Protein AF-0000000066107418 (afdb_homodimer)

Nearest PDB structures (foldseek):
  5th5-assembly1_A  TM=7.204E-01  e=5.591E-12  Bacillus subtilis
  5tgs-assembly1_B  TM=7.161E-01  e=6.075E-11  Bacillus subtilis
  5tgs-assembly1_A  TM=7.200E-01  e=1.191E-10  Bacillus subtilis
  7voc-assembly1_C  TM=6.765E-01  e=1.249E-05  Streptomyces griseochromogenes
  6zt9-assembly1_C-2  TM=3.773E-01  e=2.263E-03  Thermobacillus xylanilyticus

Structure (mmCIF, N/CA/C/O backbone):
data_AF-0000000066107418-model_v1
#
loop_
_entity.id
_entity.type
_entity.pdbx_description
1 polymer '7-carboxy-7-deazaguanine synthase'
#
loop_
_atom_site.group_PDB
_atom_site.id
_atom_site.type_symbol
_atom_site.label_atom_id
_atom_site.label_alt_id
_atom_site.label_comp_id
_atom_site.label_asym_id
_atom_site.label_entity_id
_atom_site.label_seq_id
_atom_site.pdbx_PDB_ins_code
_atom_site.Cartn_x
_atom_site.Cartn_y
_atom_site.Cartn_z
_atom_site.occupancy
_atom_site.B_iso_or_equiv
_atom_site.auth_seq_id
_atom_site.auth_comp_id
_atom_site.auth_asym_id
_atom_site.auth_atom_id
_atom_site.pdbx_PDB_model_num
ATOM 1 N N . MET A 1 1 ? 6.691 41.969 6.617 1 38.34 1 MET A N 1
ATOM 2 C CA . MET A 1 1 ? 6.078 41.406 7.812 1 38.34 1 MET A CA 1
ATOM 3 C C . MET A 1 1 ? 6.484 39.938 7.984 1 38.34 1 MET A C 1
ATOM 5 O O . MET A 1 1 ? 6.488 39.156 7.023 1 38.34 1 MET A O 1
ATOM 9 N N . SER A 1 2 ? 7.18 39.594 9.016 1 47.88 2 SER A N 1
ATOM 10 C CA . SER A 1 2 ? 7.871 38.312 9.211 1 47.88 2 SER A CA 1
ATOM 11 C C . SER A 1 2 ? 6.918 37.156 9.047 1 47.88 2 SER A C 1
ATOM 13 O O . SER A 1 2 ? 5.754 37.219 9.445 1 47.88 2 SER A O 1
ATOM 15 N N . LYS A 1 3 ? 6.91 36.312 7.953 1 62.62 3 LYS A N 1
ATOM 16 C CA . LYS A 1 3 ? 5.98 35.219 7.738 1 62.62 3 LYS A CA 1
ATOM 17 C C . LYS A 1 3 ? 5.727 34.438 9.031 1 62.62 3 LYS A C 1
ATOM 19 O O . LYS A 1 3 ? 6.668 34.094 9.742 1 62.62 3 LYS A O 1
ATOM 24 N N . PRO A 1 4 ? 4.531 34.531 9.539 1 76.44 4 PRO A N 1
ATOM 25 C CA . PRO A 1 4 ? 4.25 33.906 10.828 1 76.44 4 PRO A CA 1
ATOM 26 C C . PRO A 1 4 ? 4.719 32.438 10.898 1 76.44 4 PRO A C 1
ATOM 28 O O . PRO A 1 4 ? 4.68 31.734 9.898 1 76.44 4 PRO A O 1
ATOM 31 N N . GLY A 1 5 ? 5.461 32.156 11.938 1 90.94 5 GLY A N 1
ATOM 32 C CA . GLY A 1 5 ? 5.844 30.797 12.242 1 90.94 5 GLY A CA 1
ATOM 33 C C . GLY A 1 5 ? 4.664 29.906 12.578 1 90.94 5 GLY A C 1
ATOM 34 O O . GLY A 1 5 ? 3.539 30.391 12.727 1 90.94 5 GLY A O 1
ATOM 35 N N . ALA A 1 6 ? 4.812 28.688 12.477 1 93.38 6 ALA A N 1
ATOM 36 C CA . ALA A 1 6 ? 3.771 27.703 12.789 1 93.38 6 ALA A CA 1
ATOM 37 C C . ALA A 1 6 ? 4.16 26.875 14.008 1 93.38 6 ALA A C 1
ATOM 39 O O . ALA A 1 6 ? 5.34 26.562 14.203 1 93.38 6 ALA A O 1
ATOM 40 N N . GLU A 1 7 ? 3.186 26.594 14.828 1 92.94 7 GLU A N 1
ATOM 41 C CA . GLU A 1 7 ? 3.389 25.609 15.891 1 92.94 7 GLU A CA 1
ATOM 42 C C . GLU A 1 7 ? 3.445 24.188 15.328 1 92.94 7 GLU A C 1
ATOM 44 O O . GLU A 1 7 ? 2.434 23.656 14.867 1 92.94 7 GLU A O 1
ATOM 49 N N . LEU A 1 8 ? 4.652 23.609 15.367 1 95.69 8 LEU A N 1
ATOM 50 C CA . LEU A 1 8 ? 4.863 22.281 14.82 1 95.69 8 LEU A CA 1
ATOM 51 C C . LEU A 1 8 ? 5.23 21.281 15.922 1 95.69 8 LEU A C 1
ATOM 53 O O . LEU A 1 8 ? 5.836 21.672 16.922 1 95.69 8 LEU A O 1
ATOM 57 N N . GLU A 1 9 ? 4.828 20.078 15.734 1 94.5 9 GLU A N 1
ATOM 58 C CA . GLU A 1 9 ? 5.27 19 16.609 1 94.5 9 GLU A CA 1
ATOM 59 C C . GLU A 1 9 ? 6.637 18.469 16.172 1 94.5 9 GLU A C 1
ATOM 61 O O . GLU A 1 9 ? 7.543 18.328 17 1 94.5 9 GLU A O 1
ATOM 66 N N . GLU A 1 10 ? 6.781 18.219 14.953 1 96.19 10 GLU A N 1
ATOM 67 C CA . GLU A 1 10 ? 8.016 17.641 14.438 1 96.19 10 GLU A CA 1
ATOM 68 C C . GLU A 1 10 ? 8.109 17.797 12.922 1 96.19 10 GLU A C 1
ATOM 70 O O . GLU A 1 10 ? 7.098 17.953 12.242 1 96.19 10 GLU A O 1
ATOM 75 N N . VAL A 1 11 ? 9.234 17.828 12.422 1 97.81 11 VAL A N 1
ATOM 76 C CA . VAL A 1 11 ? 9.594 17.734 11.008 1 97.81 11 VAL A CA 1
ATOM 77 C C . VAL A 1 11 ? 10.602 16.609 10.805 1 97.81 11 VAL A C 1
ATOM 79 O O . VAL A 1 11 ? 11.672 16.609 11.422 1 97.81 11 VAL A O 1
ATOM 82 N N . PHE A 1 12 ? 10.25 15.625 9.992 1 97.69 12 PHE A N 1
ATOM 83 C CA . PHE A 1 12 ? 11.133 14.477 9.852 1 97.69 12 PHE A CA 1
ATOM 84 C C . PHE A 1 12 ? 10.906 13.766 8.523 1 97.69 12 PHE A C 1
ATOM 86 O O . PHE A 1 12 ? 9.953 14.078 7.805 1 97.69 12 PHE A O 1
ATOM 93 N N . SER A 1 13 ? 11.836 12.961 8.133 1 97.75 13 SER A N 1
ATOM 94 C CA . SER A 1 13 ? 11.789 12.109 6.945 1 97.75 13 SER A CA 1
ATOM 95 C C . SER A 1 13 ? 11.453 10.672 7.312 1 97.75 13 SER A C 1
ATOM 97 O O . SER A 1 13 ? 12.117 10.07 8.156 1 97.75 13 SER A O 1
ATOM 99 N N . SER A 1 14 ? 10.398 10.141 6.699 1 96.44 14 SER A N 1
ATOM 100 C CA . SER A 1 14 ? 10.008 8.758 6.949 1 96.44 14 SER A CA 1
ATOM 101 C C . SER A 1 14 ? 9.148 8.211 5.82 1 96.44 14 SER A C 1
ATOM 103 O O . SER A 1 14 ? 8.742 8.961 4.926 1 96.44 14 SER A O 1
ATOM 105 N N . VAL A 1 15 ? 8.914 6.926 5.848 1 96.19 15 VAL A N 1
ATOM 106 C CA . VAL A 1 15 ? 8.031 6.297 4.871 1 96.19 15 VAL A CA 1
ATOM 107 C C . VAL A 1 15 ? 6.578 6.457 5.309 1 96.19 15 VAL A C 1
ATOM 109 O O . VAL A 1 15 ? 6.266 6.34 6.496 1 96.19 15 VAL A O 1
ATOM 112 N N . GLN A 1 16 ? 5.742 6.773 4.348 1 96.62 16 GLN A N 1
ATOM 113 C CA . GLN A 1 16 ? 4.309 6.801 4.602 1 96.62 16 GLN A CA 1
ATOM 114 C C . GLN A 1 16 ? 3.787 5.418 4.984 1 96.62 16 GLN A C 1
ATOM 116 O O . GLN A 1 16 ? 3.99 4.449 4.25 1 96.62 16 GLN A O 1
ATOM 121 N N . GLY A 1 17 ? 3.127 5.332 6.102 1 93.5 17 GLY A N 1
ATOM 122 C CA . GLY A 1 17 ? 2.707 4.043 6.625 1 93.5 17 GLY A CA 1
ATOM 123 C C . GLY A 1 17 ? 1.241 3.744 6.375 1 93.5 17 GLY A C 1
ATOM 124 O O . GLY A 1 17 ? 0.734 2.703 6.797 1 93.5 17 GLY A O 1
ATOM 125 N N . GLU A 1 18 ? 0.537 4.68 5.691 1 93.19 18 GLU A N 1
ATOM 126 C CA . GLU A 1 18 ? -0.904 4.531 5.512 1 93.19 18 GLU A CA 1
ATOM 127 C C . GLU A 1 18 ? -1.339 5.004 4.129 1 93.19 18 GLU A C 1
ATOM 129 O O . GLU A 1 18 ? -0.613 5.742 3.463 1 93.19 18 GLU A O 1
ATOM 134 N N . GLY A 1 19 ? -2.465 4.469 3.729 1 95.94 19 GLY A N 1
ATOM 135 C CA . GLY A 1 19 ? -3.143 5.012 2.562 1 95.94 19 GLY A CA 1
ATOM 136 C C . GLY A 1 19 ? -2.479 4.625 1.253 1 95.94 19 GLY A C 1
ATOM 137 O O . GLY A 1 19 ? -1.786 3.609 1.179 1 95.94 19 GLY A O 1
ATOM 138 N N . MET A 1 20 ? -2.703 5.43 0.237 1 97.81 20 MET A N 1
ATOM 139 C CA . MET A 1 20 ? -2.33 5.098 -1.135 1 97.81 20 MET A CA 1
ATOM 140 C C . MET A 1 20 ? -0.845 5.352 -1.371 1 97.81 20 MET A C 1
ATOM 142 O O . MET A 1 20 ? -0.267 4.828 -2.326 1 97.81 20 MET A O 1
ATOM 146 N N . LEU A 1 21 ? -0.231 6.156 -0.537 1 98.12 21 LEU A N 1
ATOM 147 C CA . LEU A 1 21 ? 1.173 6.5 -0.735 1 98.12 21 LEU A CA 1
ATOM 148 C C . LEU A 1 21 ? 2.072 5.648 0.155 1 98.12 21 LEU A C 1
ATOM 150 O O . LEU A 1 21 ? 3.242 5.98 0.361 1 98.12 21 LEU A O 1
ATOM 154 N N . ILE A 1 22 ? 1.507 4.566 0.627 1 97.31 22 ILE A N 1
ATOM 155 C CA . ILE A 1 22 ? 2.213 3.67 1.536 1 97.31 22 ILE A CA 1
ATOM 156 C C . ILE A 1 22 ? 3.57 3.301 0.944 1 97.31 22 ILE A C 1
ATOM 158 O O . ILE A 1 22 ? 3.688 3.066 -0.261 1 97.31 22 ILE A O 1
ATOM 162 N N . GLY A 1 23 ? 4.578 3.447 1.806 1 97.31 23 GLY A N 1
ATOM 163 C CA . GLY A 1 23 ? 5.91 2.984 1.446 1 97.31 23 GLY A CA 1
ATOM 164 C C . GLY A 1 23 ? 6.781 4.074 0.851 1 97.31 23 GLY A C 1
ATOM 165 O O . GLY A 1 23 ? 8 3.92 0.755 1 97.31 23 GLY A O 1
ATOM 166 N N . LEU A 1 24 ? 6.211 5.125 0.36 1 98.44 24 LEU A N 1
ATOM 167 C CA . LEU A 1 24 ? 6.988 6.227 -0.196 1 98.44 24 LEU A CA 1
ATOM 168 C C . LEU A 1 24 ? 7.621 7.062 0.914 1 98.44 24 LEU A C 1
ATOM 170 O O . LEU A 1 24 ? 6.992 7.305 1.947 1 98.44 24 LEU A O 1
ATOM 174 N N . ARG A 1 25 ? 8.805 7.488 0.665 1 98.06 25 ARG A N 1
ATOM 175 C CA . ARG A 1 25 ? 9.477 8.398 1.588 1 98.06 25 ARG A CA 1
ATOM 176 C C . ARG A 1 25 ? 8.922 9.812 1.46 1 98.06 25 ARG A C 1
ATOM 178 O O . ARG A 1 25 ? 8.727 10.312 0.349 1 98.06 25 ARG A O 1
ATOM 185 N N . GLN A 1 26 ? 8.656 10.43 2.592 1 98.5 26 GLN A N 1
ATOM 186 C CA . GLN A 1 26 ? 8.109 11.781 2.588 1 98.5 26 GLN A CA 1
ATOM 187 C C . GLN A 1 26 ? 8.773 12.648 3.654 1 98.5 26 GLN A C 1
ATOM 189 O O . GLN A 1 26 ? 9.375 12.125 4.594 1 98.5 26 GLN A O 1
ATOM 194 N N . VAL A 1 27 ? 8.727 13.93 3.443 1 98.69 27 VAL A N 1
ATOM 195 C CA . VAL A 1 27 ? 8.969 14.898 4.508 1 98.69 27 VAL A CA 1
ATOM 196 C C . VAL A 1 27 ? 7.672 15.156 5.273 1 98.69 27 VAL A C 1
ATOM 198 O O . VAL A 1 27 ? 6.68 15.609 4.695 1 98.69 27 VAL A O 1
ATOM 201 N N . PHE A 1 28 ? 7.715 14.867 6.547 1 98.25 28 PHE A N 1
ATOM 202 C CA . PHE A 1 28 ? 6.539 15.086 7.375 1 98.25 28 PHE A CA 1
ATOM 203 C C . PHE A 1 28 ? 6.645 16.406 8.133 1 98.25 28 PHE A C 1
ATOM 205 O O . PHE A 1 28 ? 7.629 16.656 8.836 1 98.25 28 PHE A O 1
ATOM 212 N N . ILE A 1 29 ? 5.734 17.234 7.879 1 98.19 29 ILE A N 1
ATOM 213 C CA . ILE A 1 29 ? 5.531 18.422 8.688 1 98.19 29 ILE A CA 1
ATOM 214 C C . ILE A 1 29 ? 4.254 18.281 9.516 1 98.19 29 ILE A C 1
ATOM 216 O O . ILE A 1 29 ? 3.146 18.359 8.984 1 98.19 29 ILE A O 1
ATOM 220 N N . ARG A 1 30 ? 4.445 18.047 10.789 1 96.38 30 ARG A N 1
ATOM 221 C CA . ARG A 1 30 ? 3.326 17.734 11.664 1 96.38 30 ARG A CA 1
ATOM 222 C C . ARG A 1 30 ? 2.922 18.953 12.492 1 96.38 30 ARG A C 1
ATOM 224 O O . ARG A 1 30 ? 3.682 19.406 13.352 1 96.38 30 ARG A O 1
ATOM 231 N N . PHE A 1 31 ? 1.765 19.422 12.242 1 95 31 PHE A N 1
ATOM 232 C CA . PHE A 1 31 ? 1.217 20.547 12.984 1 95 31 PHE A CA 1
ATOM 233 C C . PHE A 1 31 ? 0.617 20.094 14.305 1 95 31 PHE A C 1
ATOM 235 O O . PHE A 1 31 ? 0.369 18.906 14.508 1 95 31 PHE A O 1
ATOM 242 N N . ARG A 1 32 ? 0.433 21.062 15.141 1 91.88 32 ARG A N 1
ATOM 243 C CA . ARG A 1 32 ? -0.147 20.781 16.438 1 91.88 32 ARG A CA 1
ATOM 244 C C . ARG A 1 32 ? -1.626 21.141 16.484 1 91.88 32 ARG A C 1
ATOM 246 O O . ARG A 1 32 ? -2.064 22.047 15.773 1 91.88 32 ARG A O 1
ATOM 253 N N . GLY A 1 33 ? -2.338 20.422 17.328 1 91.31 33 GLY A N 1
ATOM 254 C CA . GLY A 1 33 ? -3.732 20.75 17.578 1 91.31 33 GLY A CA 1
ATOM 255 C C . GLY A 1 33 ? -4.684 20.141 16.562 1 91.31 33 GLY A C 1
ATOM 256 O O . GLY A 1 33 ? -4.305 19.906 15.422 1 91.31 33 GLY A O 1
ATOM 257 N N . CYS A 1 34 ? -5.832 19.875 16.984 1 94.81 34 CYS A N 1
ATOM 258 C CA . CYS A 1 34 ? -6.895 19.328 16.156 1 94.81 34 CYS A CA 1
ATOM 259 C C . CYS A 1 34 ? -8.266 19.812 16.625 1 94.81 34 CYS A C 1
ATOM 261 O O . CYS A 1 34 ? -8.469 20.078 17.812 1 94.81 34 CYS A O 1
ATOM 263 N N . ASN A 1 35 ? -9.133 19.984 15.711 1 95.38 35 ASN A N 1
ATOM 264 C CA . ASN A 1 35 ? -10.492 20.406 16.047 1 95.38 35 ASN A CA 1
ATOM 265 C C . ASN A 1 35 ? -11.367 19.234 16.453 1 95.38 35 ASN A C 1
ATOM 267 O O . ASN A 1 35 ? -12.508 19.406 16.875 1 95.38 35 ASN A O 1
ATOM 271 N N . LEU A 1 36 ? -10.875 17.938 16.312 1 95.94 36 LEU A N 1
ATOM 272 C CA . LEU A 1 36 ? -11.594 16.734 16.703 1 95.94 36 LEU A CA 1
ATOM 273 C C . LEU A 1 36 ? -10.883 16.016 17.844 1 95.94 36 LEU A C 1
ATOM 275 O O . LEU A 1 36 ? -9.695 16.266 18.094 1 95.94 36 LEU A O 1
ATOM 279 N N . THR A 1 37 ? -11.555 15.281 18.578 1 92.88 37 THR A N 1
ATOM 280 C CA . THR A 1 37 ? -11.031 14.43 19.641 1 92.88 37 THR A CA 1
ATOM 281 C C . THR A 1 37 ? -11.406 12.977 19.406 1 92.88 37 THR A C 1
ATOM 283 O O . THR A 1 37 ? -12.18 12.391 20.172 1 92.88 37 THR A O 1
ATOM 286 N N . CYS A 1 38 ? -10.797 12.406 18.438 1 94.19 38 CYS A N 1
ATOM 287 C CA . CYS A 1 38 ? -11.148 11.047 18.031 1 94.19 38 CYS A CA 1
ATOM 288 C C . CYS A 1 38 ? -10.703 10.039 19.078 1 94.19 38 CYS A C 1
ATOM 290 O O . CYS A 1 38 ? -9.633 10.18 19.672 1 94.19 38 CYS A O 1
ATOM 292 N N . ASP A 1 39 ? -11.406 8.914 19.25 1 91.25 39 ASP A N 1
ATOM 293 C CA . ASP A 1 39 ? -11.164 7.902 20.281 1 91.25 39 ASP A CA 1
ATOM 294 C C . ASP A 1 39 ? -9.852 7.164 20.031 1 91.25 39 ASP A C 1
ATOM 296 O O . ASP A 1 39 ? -9.188 6.73 20.969 1 91.25 39 ASP A O 1
ATOM 300 N N . TYR A 1 40 ? -9.461 7.055 18.766 1 87.5 40 TYR A N 1
ATOM 301 C CA . TYR A 1 40 ? -8.289 6.242 18.438 1 87.5 40 TYR A CA 1
ATOM 302 C C . TYR A 1 40 ? -7.059 7.113 18.219 1 87.5 40 TYR A C 1
ATOM 304 O O . TYR A 1 40 ? -6.016 6.629 17.781 1 87.5 40 TYR A O 1
ATOM 312 N N . CYS A 1 41 ? -7.191 8.359 18.438 1 84.62 41 CYS A N 1
ATOM 313 C CA . CYS A 1 41 ? -6.105 9.266 18.094 1 84.62 41 CYS A CA 1
ATOM 314 C C . CYS A 1 41 ? -4.844 8.938 18.875 1 84.62 41 CYS A C 1
ATOM 316 O O . CYS A 1 41 ? -4.891 8.781 20.094 1 84.62 41 CYS A O 1
ATOM 318 N N . ASP A 1 42 ? -3.807 8.766 18.234 1 69.56 42 ASP A N 1
ATOM 319 C CA . ASP A 1 42 ? -2.543 8.438 18.891 1 69.56 42 ASP A CA 1
ATOM 320 C C . ASP A 1 42 ? -1.685 9.68 19.094 1 69.56 42 ASP A C 1
ATOM 322 O O . ASP A 1 42 ? -0.528 9.586 19.5 1 69.56 42 ASP A O 1
ATOM 326 N N . THR A 1 43 ? -2.213 10.797 18.625 1 66.94 43 THR A N 1
ATOM 327 C CA . THR A 1 43 ? -1.457 12.023 18.828 1 66.94 43 THR A CA 1
ATOM 328 C C . THR A 1 43 ? -1.682 12.57 20.234 1 66.94 43 THR A C 1
ATOM 330 O O . THR A 1 43 ? -2.824 12.766 20.656 1 66.94 43 THR A O 1
ATOM 333 N N . PRO A 1 44 ? -0.558 12.531 21.031 1 57.09 44 PRO A N 1
ATOM 334 C CA . PRO A 1 44 ? -0.709 13.023 22.406 1 57.09 44 PRO A CA 1
ATOM 335 C C . PRO A 1 44 ? -1.419 14.375 22.469 1 57.09 44 PRO A C 1
ATOM 337 O O . PRO A 1 44 ? -1.218 15.227 21.609 1 57.09 44 PRO A O 1
ATOM 340 N N . ALA A 1 45 ? -2.639 14.383 23.188 1 55.78 45 ALA A N 1
ATOM 341 C CA . ALA A 1 45 ? -3.354 15.633 23.422 1 55.78 45 ALA A CA 1
ATOM 342 C C . ALA A 1 45 ? -2.398 16.734 23.875 1 55.78 45 ALA A C 1
ATOM 344 O O . ALA A 1 45 ? -1.253 16.453 24.25 1 55.78 45 ALA A O 1
ATOM 345 N N . GLY A 1 46 ? -2.801 18.047 23.938 1 50.28 46 GLY A N 1
ATOM 346 C CA . GLY A 1 46 ? -2.25 19.359 24.234 1 50.28 46 GLY A CA 1
ATOM 347 C C . GLY A 1 46 ? -1.238 19.344 25.359 1 50.28 46 GLY A C 1
ATOM 348 O O . GLY A 1 46 ? -1.609 19.25 26.531 1 50.28 46 GLY A O 1
ATOM 349 N N . THR A 1 47 ? -0.182 18.547 25.266 1 51.84 47 THR A N 1
ATOM 350 C CA . THR A 1 47 ? 0.729 18.938 26.344 1 51.84 47 THR A CA 1
ATOM 351 C C . THR A 1 47 ? 1.192 20.375 26.156 1 51.84 47 THR A C 1
ATOM 353 O O . THR A 1 47 ? 1.166 20.906 25.047 1 51.84 47 THR A O 1
ATOM 356 N N . PRO A 1 48 ? 1.746 21.016 27.219 1 54.06 48 PRO A N 1
ATOM 357 C CA . PRO A 1 48 ? 2.385 22.344 27.203 1 54.06 48 PRO A CA 1
ATOM 358 C C . PRO A 1 48 ? 3.301 22.547 26 1 54.06 48 PRO A C 1
ATOM 360 O O . PRO A 1 48 ? 3.66 21.578 25.328 1 54.06 48 PRO A O 1
ATOM 363 N N . ALA A 1 49 ? 3.73 23.828 25.844 1 60.41 49 ALA A N 1
ATOM 364 C CA . ALA A 1 49 ? 4.59 24.344 24.781 1 60.41 49 ALA A CA 1
ATOM 365 C C . ALA A 1 49 ? 5.836 23.484 24.609 1 60.41 49 ALA A C 1
ATOM 367 O O . ALA A 1 49 ? 6.676 23.406 25.516 1 60.41 49 ALA A O 1
ATOM 368 N N . GLU A 1 50 ? 5.793 22.312 23.953 1 77.69 50 GLU A N 1
ATOM 369 C CA . GLU A 1 50 ? 6.969 21.484 23.688 1 77.69 50 GLU A CA 1
ATOM 370 C C . GLU A 1 50 ? 7.664 21.922 22.406 1 77.69 50 GLU A C 1
ATOM 372 O O . GLU A 1 50 ? 7.023 22.453 21.5 1 77.69 50 GLU A O 1
ATOM 377 N N . PRO A 1 51 ? 9.031 22.047 22.531 1 93.31 51 PRO A N 1
ATOM 378 C CA . PRO A 1 51 ? 9.773 22.359 21.312 1 93.31 51 PRO A CA 1
ATOM 379 C C . PRO A 1 51 ? 9.43 21.422 20.156 1 93.31 51 PRO A C 1
ATOM 381 O O . PRO A 1 51 ? 9 20.297 20.391 1 93.31 51 PRO A O 1
ATOM 384 N N . CYS A 1 52 ? 9.445 21.984 19.031 1 95.69 52 CYS A N 1
ATOM 385 C CA . CYS A 1 52 ? 9.383 21.156 17.828 1 95.69 52 CYS A CA 1
ATOM 386 C C . CYS A 1 52 ? 10.609 20.266 17.703 1 95.69 52 CYS A C 1
ATOM 388 O O . CYS A 1 52 ? 11.719 20.672 18.047 1 95.69 52 CYS A O 1
ATOM 390 N N . ARG A 1 53 ? 10.406 19.094 17.328 1 96.56 53 ARG A N 1
ATOM 391 C CA . ARG A 1 53 ? 11.523 18.219 17.031 1 96.56 53 ARG A CA 1
ATOM 392 C C . ARG A 1 53 ? 11.812 18.172 15.531 1 96.56 53 ARG A C 1
ATOM 394 O O . ARG A 1 53 ? 10.945 17.812 14.734 1 96.56 53 ARG A O 1
ATOM 401 N N . ILE A 1 54 ? 12.977 18.516 15.156 1 97.88 54 ILE A N 1
ATOM 402 C CA . ILE A 1 54 ? 13.352 18.531 13.742 1 97.88 54 ILE A CA 1
ATOM 403 C C . ILE A 1 54 ? 14.469 17.531 13.492 1 97.88 54 ILE A C 1
ATOM 405 O O . ILE A 1 54 ? 15.523 17.578 14.133 1 97.88 54 ILE A O 1
ATOM 409 N N . GLU A 1 55 ? 14.219 16.625 12.633 1 98 55 GLU A N 1
ATOM 410 C CA . GLU A 1 55 ? 15.266 15.688 12.227 1 98 55 GLU A CA 1
ATOM 411 C C . GLU A 1 55 ? 16.328 16.375 11.375 1 98 55 GLU A C 1
ATOM 413 O O . GLU A 1 55 ? 16 17.156 10.477 1 98 55 GLU A O 1
ATOM 418 N N . GLN A 1 56 ? 17.562 16.078 11.641 1 97.44 56 GLN A N 1
ATOM 419 C CA . GLN A 1 56 ? 18.641 16.781 10.938 1 97.44 56 GLN A CA 1
ATOM 420 C C . GLN A 1 56 ? 18.984 16.078 9.633 1 97.44 56 GLN A C 1
ATOM 422 O O . GLN A 1 56 ? 19.203 16.734 8.609 1 97.44 56 GLN A O 1
ATOM 427 N N . THR A 1 57 ? 19.094 14.727 9.734 1 97.44 57 THR A N 1
ATOM 428 C CA . THR A 1 57 ? 19.438 13.898 8.578 1 97.44 57 THR A CA 1
ATOM 429 C C . THR A 1 57 ? 18.297 12.961 8.227 1 97.44 57 THR A C 1
ATOM 431 O O . THR A 1 57 ? 17.812 12.203 9.07 1 97.44 57 THR A O 1
ATOM 434 N N . PRO A 1 58 ? 17.828 13.008 7.02 1 97.25 58 PRO A N 1
ATOM 435 C CA . PRO A 1 58 ? 16.641 12.234 6.641 1 97.25 58 PRO A CA 1
ATOM 436 C C . PRO A 1 58 ? 16.766 10.758 7.012 1 97.25 58 PRO A C 1
ATOM 438 O O . PRO A 1 58 ? 17.625 10.055 6.488 1 97.25 58 PRO A O 1
ATOM 441 N N . GLY A 1 59 ? 15.875 10.359 7.859 1 94.75 59 GLY A N 1
ATOM 442 C CA . GLY A 1 59 ? 15.75 8.945 8.156 1 94.75 59 GLY A CA 1
ATOM 443 C C . GLY A 1 59 ? 16.688 8.477 9.25 1 94.75 59 GLY A C 1
ATOM 444 O O . GLY A 1 59 ? 16.797 7.277 9.516 1 94.75 59 GLY A O 1
ATOM 445 N N . ARG A 1 60 ? 17.375 9.414 9.922 1 95.06 60 ARG A N 1
ATOM 446 C CA . ARG A 1 60 ? 18.391 9 10.891 1 95.06 60 ARG A CA 1
ATOM 447 C C . ARG A 1 60 ? 17.906 9.219 12.32 1 95.06 60 ARG A C 1
ATOM 449 O O . ARG A 1 60 ? 18.594 8.867 13.281 1 95.06 60 ARG A O 1
ATOM 456 N N . ARG A 1 61 ? 16.828 9.852 12.516 1 94.25 61 ARG A N 1
ATOM 457 C CA . ARG A 1 61 ? 16.188 10.062 13.805 1 94.25 61 ARG A CA 1
ATOM 458 C C . ARG A 1 61 ? 17.078 10.875 14.742 1 94.25 61 ARG A C 1
ATOM 460 O O . ARG A 1 61 ? 17.109 10.633 15.945 1 94.25 61 ARG A O 1
ATOM 467 N N . ASP A 1 62 ? 17.938 11.695 14.219 1 96.88 62 ASP A N 1
ATOM 468 C CA . ASP A 1 62 ? 18.766 12.617 14.992 1 96.88 62 ASP A CA 1
ATOM 469 C C . ASP A 1 62 ? 18.062 13.961 15.188 1 96.88 62 ASP A C 1
ATOM 471 O O . ASP A 1 62 ? 18.5 14.977 14.641 1 96.88 62 ASP A O 1
ATOM 475 N N . PHE A 1 63 ? 17.125 13.992 16.078 1 96.75 63 PHE A N 1
ATOM 476 C CA . PHE A 1 63 ? 16.234 15.133 16.281 1 96.75 63 PHE A CA 1
ATOM 477 C C . PHE A 1 63 ? 16.906 16.188 17.141 1 96.75 63 PHE A C 1
ATOM 479 O O . PHE A 1 63 ? 17.609 15.867 18.109 1 96.75 63 PHE A O 1
ATOM 486 N N . VAL A 1 64 ? 16.656 17.391 16.797 1 97.31 64 VAL A N 1
ATOM 487 C CA . VAL A 1 64 ? 17.047 18.516 17.641 1 97.31 64 VAL A CA 1
ATOM 488 C C . VAL A 1 64 ? 15.812 19.359 17.953 1 97.31 64 VAL A C 1
ATOM 490 O O . VAL A 1 64 ? 14.906 19.484 17.125 1 97.31 64 VAL A O 1
ATOM 493 N N . PRO A 1 65 ? 15.781 19.922 19.094 1 96.56 65 PRO A N 1
ATOM 494 C CA . PRO A 1 65 ? 14.648 20.781 19.438 1 96.56 65 PRO A CA 1
ATOM 495 C C . PRO A 1 65 ? 14.703 22.125 18.719 1 96.56 65 PRO A C 1
ATOM 497 O O . PRO A 1 65 ? 15.789 22.656 18.453 1 96.56 65 PRO A O 1
ATOM 500 N N . ALA A 1 66 ? 13.594 22.594 18.359 1 95.25 66 ALA A N 1
ATOM 501 C CA . ALA A 1 66 ? 13.406 23.953 17.844 1 95.25 66 ALA A CA 1
ATOM 502 C C . ALA A 1 66 ? 12.258 24.656 18.562 1 95.25 66 ALA A C 1
ATOM 504 O O . ALA A 1 66 ? 11.203 24.062 18.781 1 95.25 66 ALA A O 1
ATOM 505 N N . ASP A 1 67 ? 12.516 25.891 18.875 1 93.44 67 ASP A N 1
ATOM 506 C CA . ASP A 1 67 ? 11.477 26.641 19.562 1 93.44 67 ASP A CA 1
ATOM 507 C C . ASP A 1 67 ? 10.289 26.891 18.625 1 93.44 67 ASP A C 1
ATOM 509 O O . ASP A 1 67 ? 10.469 27.203 17.453 1 93.44 67 ASP A O 1
ATOM 513 N N . ASN A 1 68 ? 9.141 26.812 19.219 1 93.25 68 ASN A N 1
ATOM 514 C CA . ASN A 1 68 ? 7.93 27.203 18.516 1 93.25 68 ASN A CA 1
ATOM 515 C C . ASN A 1 68 ? 7.629 28.688 18.703 1 93.25 68 ASN A C 1
ATOM 517 O O . ASN A 1 68 ? 7.891 29.25 19.766 1 93.25 68 ASN A O 1
ATOM 521 N N . PRO A 1 69 ? 7.074 29.344 17.75 1 94.44 69 PRO A N 1
ATOM 522 C CA . PRO A 1 69 ? 6.727 28.828 16.438 1 94.44 69 PRO A CA 1
ATOM 523 C C . PRO A 1 69 ? 7.941 28.672 15.523 1 94.44 69 PRO A C 1
ATOM 525 O O . PRO A 1 69 ? 8.898 29.438 15.625 1 94.44 69 PRO A O 1
ATOM 528 N N . VAL A 1 70 ? 7.941 27.703 14.633 1 96.06 70 VAL A N 1
ATOM 529 C CA . VAL A 1 70 ? 8.992 27.453 13.648 1 96.06 70 VAL A CA 1
ATOM 530 C C . VAL A 1 70 ? 8.742 28.281 12.391 1 96.06 70 VAL A C 1
ATOM 532 O O . VAL A 1 70 ? 7.602 28.375 11.922 1 96.06 70 VAL A O 1
ATOM 535 N N . SER A 1 71 ? 9.734 28.906 11.844 1 96.19 71 SER A N 1
ATOM 536 C CA . SER A 1 71 ? 9.562 29.766 10.68 1 96.19 71 SER A CA 1
ATOM 537 C C . SER A 1 71 ? 9.523 28.953 9.391 1 96.19 71 SER A C 1
ATOM 539 O O . SER A 1 71 ? 10.102 27.875 9.312 1 96.19 71 SER A O 1
ATOM 541 N N . LEU A 1 72 ? 8.859 29.531 8.422 1 97.19 72 LEU A N 1
ATOM 542 C CA . LEU A 1 72 ? 8.82 28.938 7.086 1 97.19 72 LEU A CA 1
ATOM 543 C C . LEU A 1 72 ? 10.219 28.797 6.512 1 97.19 72 LEU A C 1
ATOM 545 O O . LEU A 1 72 ? 10.539 27.766 5.902 1 97.19 72 LEU A O 1
ATOM 549 N N . ASP A 1 73 ? 11.047 29.797 6.711 1 96.69 73 ASP A N 1
ATOM 550 C CA . ASP A 1 73 ? 12.406 29.781 6.172 1 96.69 73 ASP A CA 1
ATOM 551 C C . ASP A 1 73 ? 13.188 28.594 6.691 1 96.69 73 ASP A C 1
ATOM 553 O O . ASP A 1 73 ? 13.922 27.953 5.934 1 96.69 73 ASP A O 1
ATOM 557 N N . ARG A 1 74 ? 13.031 28.328 7.918 1 96.88 74 ARG A N 1
ATOM 558 C CA . ARG A 1 74 ? 13.742 27.219 8.516 1 96.88 74 ARG A CA 1
ATOM 559 C C . ARG A 1 74 ? 13.297 25.891 7.902 1 96.88 74 ARG A C 1
ATOM 561 O O . ARG A 1 74 ? 14.133 25.047 7.543 1 96.88 74 ARG A O 1
ATOM 568 N N . VAL A 1 75 ? 12.016 25.703 7.801 1 97.94 75 VAL A N 1
ATOM 569 C CA . VAL A 1 75 ? 11.477 24.469 7.254 1 97.94 75 VAL A CA 1
ATOM 570 C C . VAL A 1 75 ? 11.852 24.344 5.781 1 97.94 75 VAL A C 1
ATOM 572 O O . VAL A 1 75 ? 12.281 23.281 5.332 1 97.94 75 VAL A O 1
ATOM 575 N N . ALA A 1 76 ? 11.719 25.422 5.004 1 97.81 76 ALA A N 1
ATOM 576 C CA . ALA A 1 76 ? 12.047 25.406 3.58 1 97.81 76 ALA A CA 1
ATOM 577 C C . ALA A 1 76 ? 13.523 25.094 3.355 1 97.81 76 ALA A C 1
ATOM 579 O O . ALA A 1 76 ? 13.875 24.328 2.449 1 97.81 76 ALA A O 1
ATOM 580 N N . ALA A 1 77 ? 14.375 25.703 4.168 1 97.81 77 ALA A N 1
ATOM 581 C CA . ALA A 1 77 ? 15.805 25.438 4.062 1 97.81 77 ALA A CA 1
ATOM 582 C C . ALA A 1 77 ? 16.125 23.984 4.359 1 97.81 77 ALA A C 1
ATOM 584 O O . ALA A 1 77 ? 16.984 23.391 3.707 1 97.81 77 ALA A O 1
ATOM 585 N N . LEU A 1 78 ? 15.469 23.453 5.371 1 98.25 78 LEU A N 1
ATOM 586 C CA . LEU A 1 78 ? 15.648 22.047 5.711 1 98.25 78 LEU A CA 1
ATOM 587 C C . LEU A 1 78 ? 15.289 21.156 4.531 1 98.25 78 LEU A C 1
ATOM 589 O O . LEU A 1 78 ? 16.062 20.281 4.148 1 98.25 78 LEU A O 1
ATOM 593 N N . VAL A 1 79 ? 14.109 21.359 3.918 1 98.44 79 VAL A N 1
ATOM 594 C CA . VAL A 1 79 ? 13.617 20.562 2.797 1 98.44 79 VAL A CA 1
ATOM 595 C C . VAL A 1 79 ? 14.57 20.703 1.61 1 98.44 79 VAL A C 1
ATOM 597 O O . VAL A 1 79 ? 14.922 19.703 0.968 1 98.44 79 VAL A O 1
ATOM 600 N N . GLU A 1 80 ? 14.984 21.906 1.351 1 98 80 GLU A N 1
ATOM 601 C CA . GLU A 1 80 ? 15.938 22.141 0.27 1 98 80 GLU A CA 1
ATOM 602 C C . GLU A 1 80 ? 17.234 21.391 0.493 1 98 80 GLU A C 1
ATOM 604 O O . GLU A 1 80 ? 17.781 20.781 -0.436 1 98 80 GLU A O 1
ATOM 609 N N . GLY A 1 81 ? 17.766 21.484 1.689 1 98.06 81 GLY A N 1
ATOM 610 C CA . GLY A 1 81 ? 18.984 20.75 2.027 1 98.06 81 GLY A CA 1
ATOM 611 C C . GLY A 1 81 ? 18.844 19.25 1.836 1 98.06 81 GLY A C 1
ATOM 612 O O . GLY A 1 81 ? 19.75 18.594 1.325 1 98.06 81 GLY A O 1
ATOM 613 N N . TRP A 1 82 ? 17.688 18.734 2.287 1 98.31 82 TRP A N 1
ATOM 614 C CA . TRP A 1 82 ? 17.438 17.297 2.127 1 98.31 82 TRP A CA 1
ATOM 615 C C . TRP A 1 82 ? 17.375 16.922 0.65 1 98.31 82 TRP A C 1
ATOM 617 O O . TRP A 1 82 ? 17.891 15.875 0.248 1 98.31 82 TRP A O 1
ATOM 627 N N . GLN A 1 83 ? 16.766 17.75 -0.194 1 97.31 83 GLN A N 1
ATOM 628 C CA . GLN A 1 83 ? 16.672 17.484 -1.624 1 97.31 83 GLN A CA 1
ATOM 629 C C . GLN A 1 83 ? 18.047 17.5 -2.279 1 97.31 83 GLN A C 1
ATOM 631 O O . GLN A 1 83 ? 18.328 16.719 -3.184 1 97.31 83 GLN A O 1
ATOM 636 N N . ARG A 1 84 ? 18.859 18.422 -1.862 1 97 84 ARG A N 1
ATOM 637 C CA . ARG A 1 84 ? 20.219 18.531 -2.408 1 97 84 ARG A CA 1
ATOM 638 C C . ARG A 1 84 ? 21.078 17.344 -1.975 1 97 84 ARG A C 1
ATOM 640 O O . ARG A 1 84 ? 21.797 16.766 -2.789 1 97 84 ARG A O 1
ATOM 647 N N . GLY A 1 85 ? 21 17 -0.757 1 97.06 85 GLY A N 1
ATOM 648 C CA . GLY A 1 85 ? 21.828 15.953 -0.201 1 97.06 85 GLY A CA 1
ATOM 649 C C . GLY A 1 85 ? 21.359 14.555 -0.556 1 97.06 85 GLY A C 1
ATOM 650 O O . GLY A 1 85 ? 22.156 13.617 -0.637 1 97.06 85 GLY A O 1
ATOM 651 N N . TRP A 1 86 ? 20.047 14.383 -0.732 1 96.88 86 TRP A N 1
ATOM 652 C CA . TRP A 1 86 ? 19.406 13.109 -1.048 1 96.88 86 TRP A CA 1
ATOM 653 C C . TRP A 1 86 ? 18.422 13.266 -2.197 1 96.88 86 TRP A C 1
ATOM 655 O O . TRP A 1 86 ? 17.219 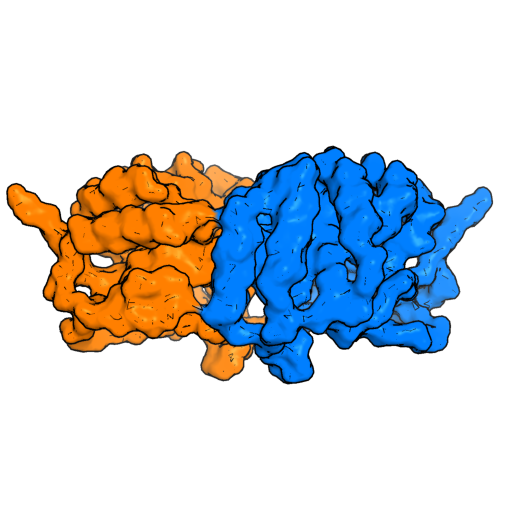13.062 -2.023 1 96.88 86 TRP A O 1
ATOM 665 N N . PRO A 1 87 ? 18.984 13.531 -3.35 1 96.19 87 PRO A N 1
ATOM 666 C CA . PRO A 1 87 ? 18.094 13.797 -4.488 1 96.19 87 PRO A CA 1
ATOM 667 C C . PRO A 1 87 ? 17.219 12.602 -4.852 1 96.19 87 PRO A C 1
ATOM 669 O O . PRO A 1 87 ? 17.734 11.477 -4.957 1 96.19 87 PRO A O 1
ATOM 672 N N . GLY A 1 88 ? 15.922 12.852 -4.977 1 96.56 88 GLY A N 1
ATOM 673 C CA . GLY A 1 88 ? 15.016 11.836 -5.492 1 96.56 88 GLY A CA 1
ATOM 674 C C . GLY A 1 88 ? 14.453 10.938 -4.41 1 96.56 88 GLY A C 1
ATOM 675 O O . GLY A 1 88 ? 13.609 10.078 -4.688 1 96.56 88 GLY A O 1
ATOM 676 N N . VAL A 1 89 ? 14.805 11.109 -3.141 1 97.75 89 VAL A N 1
ATOM 677 C CA . VAL A 1 89 ? 14.43 10.188 -2.068 1 97.75 89 VAL A CA 1
ATOM 678 C C . VAL A 1 89 ? 13.008 10.5 -1.604 1 97.75 89 VAL A C 1
ATOM 680 O O . VAL A 1 89 ? 12.227 9.578 -1.341 1 97.75 89 VAL A O 1
ATOM 683 N N . HIS A 1 90 ? 12.695 11.742 -1.569 1 98.69 90 HIS A N 1
ATOM 684 C CA . HIS A 1 90 ? 11.398 12.125 -1.034 1 98.69 90 HIS A CA 1
ATOM 685 C C . HIS A 1 90 ? 10.367 12.297 -2.148 1 98.69 90 HIS A C 1
ATOM 687 O O . HIS A 1 90 ? 10.617 13.016 -3.119 1 98.69 90 HIS A O 1
ATOM 693 N N . ASP A 1 91 ? 9.25 11.688 -1.95 1 98.44 91 ASP A N 1
ATOM 694 C CA . ASP A 1 91 ? 8.148 11.742 -2.912 1 98.44 91 ASP A CA 1
ATOM 695 C C . ASP A 1 91 ? 7.367 13.047 -2.777 1 98.44 91 ASP A C 1
ATOM 697 O O . ASP A 1 91 ? 6.938 13.625 -3.777 1 98.44 91 ASP A O 1
ATOM 701 N N . SER A 1 92 ? 7.199 13.484 -1.56 1 98.75 92 SER A N 1
ATOM 702 C CA . SER A 1 92 ? 6.328 14.617 -1.279 1 98.75 92 SER A CA 1
ATOM 703 C C . SER A 1 92 ? 6.512 15.125 0.148 1 98.75 92 SER A C 1
ATOM 705 O O . SER A 1 92 ? 7.234 14.508 0.938 1 98.75 92 SER A O 1
ATOM 707 N N . ILE A 1 93 ? 5.922 16.297 0.381 1 98.88 93 ILE A N 1
ATOM 708 C CA . ILE A 1 93 ? 5.801 16.828 1.729 1 98.88 93 ILE A CA 1
ATOM 709 C C . ILE A 1 93 ? 4.418 16.516 2.295 1 98.88 93 ILE A C 1
ATOM 711 O O . ILE A 1 93 ? 3.4 16.938 1.745 1 98.88 93 ILE A O 1
ATOM 715 N N . SER A 1 94 ? 4.418 15.75 3.324 1 98.75 94 SER A N 1
ATOM 716 C CA . SER A 1 94 ? 3.176 15.445 4.027 1 98.75 94 SER A CA 1
ATOM 717 C C . SER A 1 94 ? 2.848 16.516 5.062 1 98.75 94 SER A C 1
ATOM 719 O O . SER A 1 94 ? 3.551 16.641 6.066 1 98.75 94 SER A O 1
ATOM 721 N N . ILE A 1 95 ? 1.887 17.312 4.75 1 98.75 95 ILE A N 1
ATOM 722 C CA . ILE A 1 95 ? 1.327 18.25 5.723 1 98.75 95 ILE A CA 1
ATOM 723 C C . ILE A 1 95 ? 0.292 17.531 6.586 1 98.75 95 ILE A C 1
ATOM 725 O O . ILE A 1 95 ? -0.779 17.156 6.102 1 98.75 95 ILE A O 1
ATOM 729 N N . THR A 1 96 ? 0.708 17.297 7.84 1 97 96 THR A N 1
ATOM 730 C CA . THR A 1 96 ? -0.104 16.438 8.703 1 97 96 THR A CA 1
ATOM 731 C C . THR A 1 96 ? -0.107 16.969 10.133 1 97 96 THR A C 1
ATOM 733 O O . THR A 1 96 ? 0.285 18.125 10.375 1 97 96 THR A O 1
ATOM 736 N N . GLY A 1 97 ? -0.579 16.094 11.086 1 93.12 97 GLY A N 1
ATOM 737 C CA . GLY A 1 97 ? -0.696 16.453 12.484 1 93.12 97 GLY A CA 1
ATOM 738 C C . GLY A 1 97 ? -2.098 16.266 13.039 1 93.12 97 GLY A C 1
ATOM 739 O O . GLY A 1 97 ? -2.773 15.297 12.711 1 93.12 97 GLY A O 1
ATOM 740 N N . GLY A 1 98 ? -2.322 17.078 14.07 1 90.75 98 GLY A N 1
ATOM 741 C CA . GLY A 1 98 ? -3.75 17.062 14.352 1 90.75 98 GLY A CA 1
ATOM 742 C C . GLY A 1 98 ? -4.602 17.359 13.133 1 90.75 98 GLY A C 1
ATOM 743 O O . GLY A 1 98 ? -4.824 16.484 12.289 1 90.75 98 GLY A O 1
ATOM 744 N N . GLU A 1 99 ? -4.906 18.625 13.023 1 96.56 99 GLU A N 1
ATOM 745 C CA . GLU A 1 99 ? -5.543 19.094 11.789 1 96.56 99 GLU A CA 1
ATOM 746 C C . GLU A 1 99 ? -4.828 20.328 11.234 1 96.56 99 GLU A C 1
ATOM 748 O O . GLU A 1 99 ? -5.031 21.438 11.719 1 96.56 99 GLU A O 1
ATOM 753 N N . PRO A 1 100 ? -4.02 20.047 10.18 1 97.62 100 PRO A N 1
ATOM 754 C CA . PRO A 1 100 ? -3.23 21.156 9.641 1 97.62 100 PRO A CA 1
ATOM 755 C C . PRO A 1 100 ? -4.098 22.312 9.141 1 97.62 100 PRO A C 1
ATOM 757 O O . PRO A 1 100 ? -3.676 23.469 9.172 1 97.62 100 PRO A O 1
ATOM 760 N N . LEU A 1 101 ? -5.281 22.031 8.711 1 98.56 101 LEU A N 1
ATOM 761 C CA . LEU A 1 101 ? -6.133 23.062 8.109 1 98.56 101 LEU A CA 1
ATOM 762 C C . LEU A 1 101 ? -6.609 24.062 9.156 1 98.56 101 LEU A C 1
ATOM 764 O O . LEU A 1 101 ? -7.121 25.125 8.82 1 98.56 101 LEU A O 1
ATOM 768 N N . LEU A 1 102 ? -6.449 23.688 10.445 1 97.12 102 LEU A N 1
ATOM 769 C CA . LEU A 1 102 ? -6.684 24.672 11.5 1 97.12 102 LEU A CA 1
ATOM 770 C C . LEU A 1 102 ? -5.812 25.906 11.297 1 97.12 102 LEU A C 1
ATOM 772 O O . LEU A 1 102 ? -6.176 27 11.719 1 97.12 102 LEU A O 1
ATOM 776 N N . ARG A 1 103 ? -4.691 25.672 10.625 1 96.69 103 ARG A N 1
ATOM 777 C CA . ARG A 1 103 ? -3.738 26.75 10.383 1 96.69 103 ARG A CA 1
ATOM 778 C C . ARG A 1 103 ? -3.703 27.125 8.906 1 96.69 103 ARG A C 1
ATOM 780 O O . ARG A 1 103 ? -2.633 27.375 8.352 1 96.69 103 ARG A O 1
ATOM 787 N N . HIS A 1 104 ? -4.902 27.172 8.305 1 97.75 104 HIS A N 1
ATOM 788 C CA . HIS A 1 104 ? -5.02 27.469 6.883 1 97.75 104 HIS A CA 1
ATOM 789 C C . HIS A 1 104 ? -4.395 28.828 6.551 1 97.75 104 HIS A C 1
ATOM 791 O O . HIS A 1 104 ? -3.871 29.016 5.453 1 97.75 104 HIS A O 1
ATOM 797 N N . ASP A 1 105 ? -4.43 29.797 7.516 1 96.25 105 ASP A N 1
ATOM 798 C CA . ASP A 1 105 ? -3.836 31.109 7.297 1 96.25 105 ASP A CA 1
ATOM 799 C C . ASP A 1 105 ? -2.324 31.016 7.105 1 96.25 105 ASP A C 1
ATOM 801 O O . ASP A 1 105 ? -1.753 31.688 6.254 1 96.25 105 ASP A O 1
ATOM 805 N N . ILE A 1 106 ? -1.747 30.125 7.852 1 96.88 106 ILE A N 1
ATOM 806 C CA . ILE A 1 106 ? -0.314 29.875 7.738 1 96.88 106 ILE A CA 1
ATOM 807 C C . ILE A 1 106 ? -0.027 29.062 6.48 1 96.88 106 ILE A C 1
ATOM 809 O O . ILE A 1 106 ? 0.897 29.375 5.727 1 96.88 106 ILE A O 1
ATOM 813 N N . LEU A 1 107 ? -0.879 28.078 6.246 1 98.12 107 LEU A N 1
ATOM 814 C CA . LEU A 1 107 ? -0.684 27.188 5.109 1 98.12 107 LEU A CA 1
ATOM 815 C C . LEU A 1 107 ? -0.775 27.953 3.795 1 98.12 107 LEU A C 1
ATOM 817 O O . LEU A 1 107 ? -0.081 27.625 2.83 1 98.12 107 LEU A O 1
ATOM 821 N N . MET A 1 108 ? -1.569 28.969 3.709 1 97.62 108 MET A N 1
ATOM 822 C CA . MET A 1 108 ? -1.696 29.781 2.508 1 97.62 108 MET A CA 1
ATOM 823 C C . MET A 1 108 ? -0.362 30.422 2.143 1 97.62 108 MET A C 1
ATOM 825 O O . MET A 1 108 ? -0.077 30.641 0.964 1 97.62 108 MET A O 1
ATOM 829 N N . GLN A 1 109 ? 0.399 30.656 3.146 1 96.88 109 GLN A N 1
ATOM 830 C CA . GLN A 1 109 ? 1.707 31.266 2.926 1 96.88 109 GLN A CA 1
ATOM 831 C C . GLN A 1 109 ? 2.781 30.188 2.727 1 96.88 109 GLN A C 1
ATOM 833 O O . GLN A 1 109 ? 3.729 30.391 1.964 1 96.88 109 GLN A O 1
ATOM 838 N N . TRP A 1 110 ? 2.684 29.094 3.408 1 98.12 110 TRP A N 1
ATOM 839 C CA . TRP A 1 110 ? 3.721 28.062 3.443 1 98.12 110 TRP A CA 1
ATOM 840 C C . TRP A 1 110 ? 3.699 27.219 2.17 1 98.12 110 TRP A C 1
ATOM 842 O O . TRP A 1 110 ? 4.75 26.922 1.597 1 98.12 110 TRP A O 1
ATOM 852 N N . LEU A 1 111 ? 2.521 26.844 1.711 1 98.56 111 LEU A N 1
ATOM 853 C CA . LEU A 1 111 ? 2.383 25.781 0.709 1 98.56 111 LEU A CA 1
ATOM 854 C C . LEU A 1 111 ? 2.957 26.234 -0.631 1 98.56 111 LEU A C 1
ATOM 856 O O . LEU A 1 111 ? 3.637 25.453 -1.31 1 98.56 111 LEU A O 1
ATOM 860 N N . PRO A 1 112 ? 2.705 27.547 -1.106 1 98.12 112 PRO A N 1
ATOM 861 C CA . PRO A 1 112 ? 3.322 27.953 -2.371 1 98.12 112 PRO A CA 1
ATOM 862 C C . PRO A 1 112 ? 4.844 27.828 -2.352 1 98.12 112 PRO A C 1
ATOM 864 O O . PRO A 1 112 ? 5.457 27.516 -3.375 1 98.12 112 PRO A O 1
ATOM 867 N N . VAL A 1 113 ? 5.5 28.047 -1.226 1 97.81 113 VAL A N 1
ATOM 868 C CA . VAL A 1 113 ? 6.953 27.984 -1.092 1 97.81 113 VAL A CA 1
ATOM 869 C C . VAL A 1 113 ? 7.398 26.531 -1.033 1 97.81 113 VAL A C 1
ATOM 871 O O . VAL A 1 113 ? 8.312 26.125 -1.754 1 97.81 113 VAL A O 1
ATOM 874 N N . LEU A 1 114 ? 6.75 25.719 -0.234 1 98.12 114 LEU A N 1
ATOM 875 C CA . LEU A 1 114 ? 7.117 24.328 -0.044 1 98.12 114 LEU A CA 1
ATOM 876 C C . LEU A 1 114 ? 6.906 23.531 -1.328 1 98.12 114 LEU A C 1
ATOM 878 O O . LEU A 1 114 ? 7.699 22.641 -1.649 1 98.12 114 LEU A O 1
ATOM 882 N N . ARG A 1 115 ? 5.875 23.875 -2.061 1 98.19 115 ARG A N 1
ATOM 883 C CA . ARG A 1 115 ? 5.492 23.156 -3.27 1 98.19 115 ARG A CA 1
ATOM 884 C C . ARG A 1 115 ? 6.527 23.344 -4.371 1 98.19 115 ARG A C 1
ATOM 886 O O . ARG A 1 115 ? 6.539 22.609 -5.355 1 98.19 115 ARG A O 1
ATOM 893 N N . GLU A 1 116 ? 7.379 24.344 -4.289 1 97.5 116 GLU A N 1
ATOM 894 C CA . GLU A 1 116 ? 8.477 24.531 -5.234 1 97.5 116 GLU A CA 1
ATOM 895 C C . GLU A 1 116 ? 9.523 23.422 -5.094 1 97.5 116 GLU A C 1
ATOM 897 O O . GLU A 1 116 ? 10.305 23.172 -6.016 1 97.5 116 GLU A O 1
ATOM 902 N N . HIS A 1 117 ? 9.523 22.797 -3.941 1 97.44 117 HIS A N 1
ATOM 903 C CA . HIS A 1 117 ? 10.562 21.797 -3.668 1 97.44 117 HIS A CA 1
ATOM 904 C C . HIS A 1 117 ? 10.039 20.391 -3.896 1 97.44 117 HIS A C 1
ATOM 906 O O . HIS A 1 117 ? 10.734 19.547 -4.461 1 97.44 117 HIS A O 1
ATOM 912 N N . LEU A 1 118 ? 8.883 20.078 -3.477 1 98.38 118 LEU A N 1
ATOM 913 C CA . LEU A 1 118 ? 8.234 18.766 -3.586 1 98.38 118 LEU A CA 1
ATOM 914 C C . LEU A 1 118 ? 6.723 18.922 -3.695 1 98.38 118 LEU A C 1
ATOM 916 O O . LEU A 1 118 ? 6.156 19.906 -3.203 1 98.38 118 LEU A O 1
ATOM 920 N N . PRO A 1 119 ? 6.059 17.906 -4.32 1 98.62 119 PRO A N 1
ATOM 921 C CA . PRO A 1 119 ? 4.598 17.906 -4.246 1 98.62 119 PRO A CA 1
ATOM 922 C C . PRO A 1 119 ? 4.078 17.953 -2.811 1 98.62 119 PRO A C 1
ATOM 924 O O . PRO A 1 119 ? 4.75 17.469 -1.894 1 98.62 119 PRO A O 1
ATOM 927 N N . VAL A 1 120 ? 2.895 18.516 -2.635 1 98.88 120 VAL A N 1
ATOM 928 C CA . VAL A 1 120 ? 2.299 18.641 -1.309 1 98.88 120 VAL A CA 1
ATOM 929 C C . VAL A 1 120 ? 1.196 17.594 -1.138 1 98.88 120 VAL A C 1
ATOM 931 O O . VAL A 1 120 ? 0.28 17.5 -1.96 1 98.88 120 VAL A O 1
ATOM 934 N N . TYR A 1 121 ? 1.315 16.797 -0.178 1 98.94 121 TYR A N 1
ATOM 935 C CA . TYR A 1 121 ? 0.319 15.836 0.266 1 98.94 121 TYR A CA 1
ATOM 936 C C . TYR A 1 121 ? -0.342 16.281 1.562 1 98.94 121 TYR A C 1
ATOM 938 O O . TYR A 1 121 ? 0.316 16.391 2.6 1 98.94 121 TYR A O 1
ATOM 946 N N . LEU A 1 122 ? -1.622 16.562 1.548 1 98.94 122 LEU A N 1
ATOM 947 C CA . LEU A 1 122 ? -2.367 17 2.721 1 98.94 122 LEU A CA 1
ATOM 948 C C . LEU A 1 122 ? -3.076 15.828 3.389 1 98.94 122 LEU A C 1
ATOM 950 O O . LEU A 1 122 ? -3.904 15.156 2.764 1 98.94 122 LEU A O 1
ATOM 954 N N . GLU A 1 123 ? -2.768 15.523 4.598 1 98.38 123 GLU A N 1
ATOM 955 C CA . GLU A 1 123 ? -3.531 14.625 5.449 1 98.38 123 GLU A CA 1
ATOM 956 C C . GLU A 1 123 ? -4.504 15.391 6.34 1 98.38 123 GLU A C 1
ATOM 958 O O . GLU A 1 123 ? -4.09 16.25 7.117 1 98.38 123 GLU A O 1
ATOM 963 N N . THR A 1 124 ? -5.742 15.047 6.301 1 98.69 124 THR A N 1
ATOM 964 C CA . THR A 1 124 ? -6.746 15.898 6.93 1 98.69 124 THR A CA 1
ATOM 965 C C . THR A 1 124 ? -7.926 15.062 7.426 1 98.69 124 THR A C 1
ATOM 967 O O . THR A 1 124 ? -8.195 13.984 6.898 1 98.69 124 THR A O 1
ATOM 9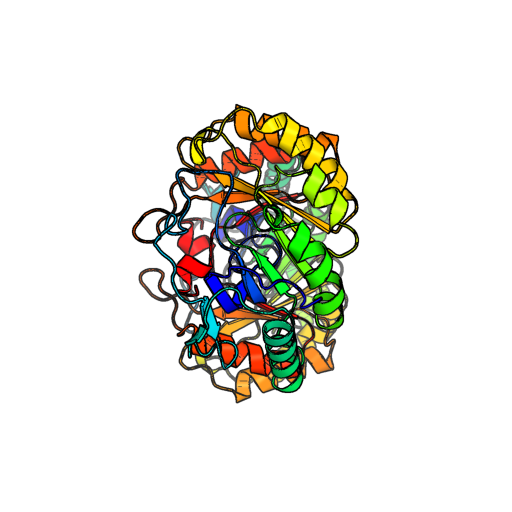70 N N . ASN A 1 125 ? -8.609 15.586 8.453 1 98 125 ASN A N 1
ATOM 971 C CA . ASN A 1 125 ? -9.797 14.906 8.961 1 98 125 ASN A CA 1
ATOM 972 C C . ASN A 1 125 ? -11.016 15.188 8.086 1 98 125 ASN A C 1
ATOM 974 O O . ASN A 1 125 ? -12.086 14.609 8.297 1 98 125 ASN A O 1
ATOM 978 N N . GLY A 1 126 ? -10.906 16.078 7.137 1 98.62 126 GLY A N 1
ATOM 979 C CA . GLY A 1 126 ? -11.875 16.188 6.059 1 98.62 126 GLY A CA 1
ATOM 980 C C . GLY A 1 126 ? -13.125 16.953 6.461 1 98.62 126 GLY A C 1
ATOM 981 O O . GLY A 1 126 ? -14.195 16.75 5.887 1 98.62 126 GLY A O 1
ATOM 982 N N . VAL A 1 127 ? -12.977 17.875 7.469 1 98.44 127 VAL A N 1
ATOM 983 C CA . VAL A 1 127 ? -14.211 18.531 7.898 1 98.44 127 VAL A CA 1
ATOM 984 C C . VAL A 1 127 ? -14.109 20.031 7.617 1 98.44 127 VAL A C 1
ATOM 986 O O . VAL A 1 127 ? -15.133 20.734 7.547 1 98.44 127 VAL A O 1
ATOM 989 N N . MET A 1 128 ? -12.93 20.594 7.426 1 98.5 128 MET A N 1
ATOM 990 C CA . MET A 1 128 ? -12.758 22.031 7.273 1 98.5 128 MET A CA 1
ATOM 991 C C . MET A 1 128 ? -12.766 22.438 5.801 1 98.5 128 MET A C 1
ATOM 993 O O . MET A 1 128 ? -11.766 22.938 5.281 1 98.5 128 MET A O 1
ATOM 997 N N . HIS A 1 129 ? -13.969 22.344 5.195 1 98.62 129 HIS A N 1
ATOM 998 C CA . HIS A 1 129 ? -14.109 22.531 3.754 1 98.62 129 HIS A CA 1
ATOM 999 C C . HIS A 1 129 ? -13.812 23.969 3.355 1 98.62 129 HIS A C 1
ATOM 1001 O O . HIS A 1 129 ? -13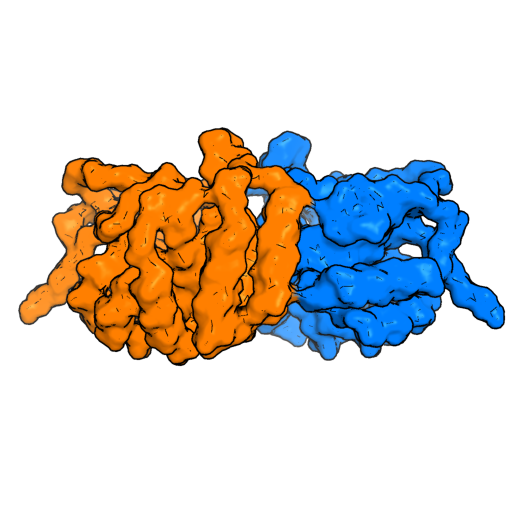.203 24.219 2.312 1 98.62 129 HIS A O 1
ATOM 1007 N N . ALA A 1 130 ? -14.203 24.969 4.219 1 98.56 130 ALA A N 1
ATOM 1008 C CA . ALA A 1 130 ? -13.906 26.359 3.908 1 98.56 130 ALA A CA 1
ATOM 1009 C C . ALA A 1 130 ? -12.406 26.609 3.889 1 9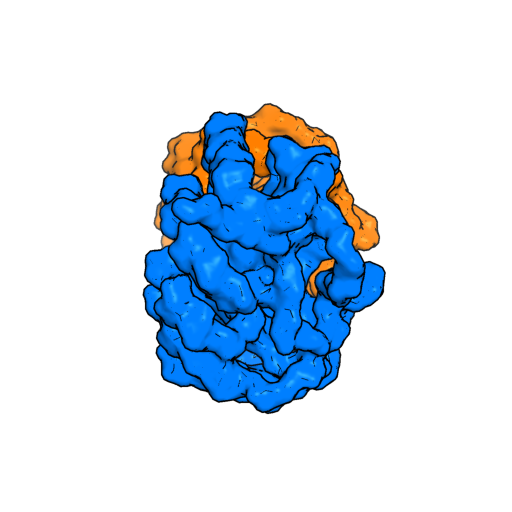8.56 130 ALA A C 1
ATOM 1011 O O . ALA A 1 130 ? -11.891 27.281 2.986 1 98.56 130 ALA A O 1
ATOM 1012 N N . ALA A 1 131 ? -11.734 26.078 4.867 1 98.81 131 ALA A N 1
ATOM 1013 C CA . ALA A 1 131 ? -10.289 26.219 4.941 1 98.81 131 ALA A CA 1
ATOM 1014 C C . ALA A 1 131 ? -9.609 25.547 3.748 1 98.81 131 ALA A C 1
ATOM 1016 O O . ALA A 1 131 ? -8.656 26.094 3.186 1 98.81 131 ALA A O 1
ATOM 1017 N N . LEU A 1 132 ? -10.086 24.328 3.355 1 98.88 132 LEU A N 1
ATOM 1018 C CA . LEU A 1 132 ? -9.523 23.656 2.193 1 98.88 132 LEU A CA 1
ATOM 1019 C C . LEU A 1 132 ? -9.617 24.531 0.951 1 98.88 132 LEU A C 1
ATOM 1021 O O . LEU A 1 132 ? -8.672 24.609 0.167 1 98.88 132 LEU A O 1
ATOM 1025 N N . GLY A 1 133 ? -10.758 25.156 0.75 1 98.75 133 GLY A N 1
ATOM 1026 C CA . GLY A 1 133 ? -10.961 26.016 -0.41 1 98.75 133 GLY A CA 1
ATOM 1027 C C . GLY A 1 133 ? -9.891 27.078 -0.551 1 98.75 133 GLY A C 1
ATOM 1028 O O . GLY A 1 133 ? -9.555 27.484 -1.666 1 98.75 133 GLY A O 1
ATOM 1029 N N . LEU A 1 134 ? -9.352 27.5 0.57 1 98.5 134 LEU A N 1
ATOM 1030 C CA . LEU A 1 134 ? -8.383 28.594 0.573 1 98.5 134 LEU A CA 1
ATOM 1031 C C . LEU A 1 134 ? -7 28.094 0.165 1 98.5 134 LEU A C 1
ATOM 1033 O O . LEU A 1 134 ? -6.176 28.875 -0.324 1 98.5 134 LEU A O 1
ATOM 1037 N N . VAL A 1 135 ? -6.758 26.75 0.342 1 98.69 135 VAL A N 1
ATOM 1038 C CA . VAL A 1 135 ? -5.383 26.297 0.148 1 98.69 135 VAL A CA 1
ATOM 1039 C C . VAL A 1 135 ? -5.332 25.281 -0.981 1 98.69 135 VAL A C 1
ATOM 1041 O O . VAL A 1 135 ? -4.25 24.859 -1.4 1 98.69 135 VAL A O 1
ATOM 1044 N N . ILE A 1 136 ? -6.453 24.906 -1.623 1 98.75 136 ILE A N 1
ATOM 1045 C CA . ILE A 1 136 ? -6.594 23.75 -2.494 1 98.75 136 ILE A CA 1
ATOM 1046 C C . ILE A 1 136 ? -5.684 23.891 -3.709 1 98.75 136 ILE A C 1
ATOM 1048 O O . ILE A 1 136 ? -5.137 22.906 -4.211 1 98.75 136 ILE A O 1
ATOM 1052 N N . ASN A 1 137 ? -5.461 25.078 -4.168 1 98.44 137 ASN A N 1
ATOM 1053 C CA . ASN A 1 137 ? -4.668 25.312 -5.371 1 98.44 137 ASN A CA 1
ATOM 1054 C C . ASN A 1 137 ? -3.195 24.984 -5.145 1 98.44 137 ASN A C 1
ATOM 1056 O O . ASN A 1 137 ? -2.422 24.891 -6.098 1 98.44 137 ASN A O 1
ATOM 1060 N N . HIS A 1 138 ? -2.809 24.812 -3.889 1 98.62 138 HIS A N 1
ATOM 1061 C CA . HIS A 1 138 ? -1.412 24.531 -3.572 1 98.62 138 HIS A CA 1
ATOM 1062 C C . HIS A 1 138 ? -1.235 23.125 -3.039 1 98.62 138 HIS A C 1
ATOM 1064 O O . HIS A 1 138 ? -0.179 22.781 -2.498 1 98.62 138 HIS A O 1
ATOM 1070 N N . VAL A 1 139 ? -2.211 22.25 -3.158 1 98.81 139 VAL A N 1
ATOM 1071 C CA . VAL A 1 139 ? -2.189 20.859 -2.709 1 98.81 139 VAL A CA 1
ATOM 1072 C C . VAL A 1 139 ? -2.217 19.922 -3.916 1 98.81 139 VAL A C 1
ATOM 1074 O O . VAL A 1 139 ? -2.986 20.141 -4.855 1 98.81 139 VAL A O 1
ATOM 1077 N N . ASP A 1 140 ? -1.362 18.938 -3.943 1 98.81 140 ASP A N 1
ATOM 1078 C CA . ASP A 1 140 ? -1.281 18.031 -5.086 1 98.81 140 ASP A CA 1
ATOM 1079 C C . ASP A 1 140 ? -2.064 16.75 -4.824 1 98.81 140 ASP A C 1
ATOM 1081 O O . ASP A 1 140 ? -2.66 16.188 -5.742 1 98.81 140 ASP A O 1
ATOM 1085 N N . ILE A 1 141 ? -2.043 16.25 -3.621 1 98.88 141 ILE A N 1
ATOM 1086 C CA . ILE A 1 141 ? -2.725 15.016 -3.229 1 98.88 141 ILE A CA 1
ATOM 1087 C C . ILE A 1 141 ? -3.379 15.203 -1.861 1 98.88 141 ILE A C 1
ATOM 1089 O O . ILE A 1 141 ? -2.84 15.898 -0.999 1 98.88 141 ILE A O 1
ATOM 1093 N N . ILE A 1 142 ? -4.504 14.648 -1.673 1 98.94 142 ILE A N 1
ATOM 1094 C CA . ILE A 1 142 ? -5.211 14.75 -0.401 1 98.94 142 ILE A CA 1
ATOM 1095 C C . ILE A 1 142 ? -5.551 13.359 0.115 1 98.94 142 ILE A C 1
ATOM 1097 O O . ILE A 1 142 ? -6.148 12.555 -0.603 1 98.94 142 ILE A O 1
ATOM 1101 N N . GLY A 1 143 ? -5.082 12.992 1.272 1 98.81 143 GLY A N 1
ATOM 1102 C CA . GLY A 1 143 ? -5.629 11.906 2.07 1 98.81 143 GLY A CA 1
ATOM 1103 C C . GLY A 1 143 ? -6.637 12.375 3.104 1 98.81 143 GLY A C 1
ATOM 1104 O O . GLY A 1 143 ? -6.27 12.992 4.102 1 98.81 143 GLY A O 1
ATOM 1105 N N . MET A 1 144 ? -7.844 12.086 2.842 1 98.81 144 MET A N 1
ATOM 1106 C CA . MET A 1 144 ? -8.945 12.555 3.67 1 98.81 144 MET A CA 1
ATOM 1107 C C . MET A 1 144 ? -9.508 11.422 4.531 1 98.81 144 MET A C 1
ATOM 1109 O O . MET A 1 144 ? -9.805 10.344 4.023 1 98.81 144 MET A O 1
ATOM 1113 N N . ASP A 1 145 ? -9.641 11.68 5.797 1 98.25 145 ASP A N 1
ATOM 1114 C CA . ASP A 1 145 ? -10.266 10.727 6.703 1 98.25 145 ASP A CA 1
ATOM 1115 C C . ASP A 1 145 ? -11.75 11.039 6.891 1 98.25 145 ASP A C 1
ATOM 1117 O O . ASP A 1 145 ? -12.109 12.141 7.301 1 98.25 145 ASP A O 1
ATOM 1121 N N . ILE A 1 146 ? -12.547 10.117 6.57 1 98.81 146 ILE A N 1
ATOM 1122 C CA . ILE A 1 146 ? -13.922 10.211 7.039 1 98.81 146 ILE A CA 1
ATOM 1123 C C . ILE A 1 146 ? -14.031 9.617 8.438 1 98.81 146 ILE A C 1
ATOM 1125 O O . ILE A 1 146 ? -13.695 8.445 8.656 1 98.81 146 ILE A O 1
ATOM 1129 N N . LYS A 1 147 ? -14.422 10.445 9.32 1 98.56 147 LYS A N 1
ATOM 1130 C CA . LYS A 1 147 ? -14.547 10.047 10.719 1 98.56 147 LYS A CA 1
ATOM 1131 C C . LYS A 1 147 ? -15.93 9.453 11 1 98.56 147 LYS A C 1
ATOM 1133 O O . LYS A 1 147 ? -16.922 10.18 11.07 1 98.56 147 LYS A O 1
ATOM 1138 N N . ILE A 1 148 ? -15.938 8.156 11.195 1 98.5 148 ILE A N 1
ATOM 1139 C CA . ILE A 1 148 ? -17.219 7.516 11.469 1 98.5 148 ILE A CA 1
ATOM 1140 C C . ILE A 1 148 ? -17.438 7.43 12.977 1 98.5 148 ILE A C 1
ATOM 1142 O O . ILE A 1 148 ? -16.484 7.289 13.742 1 98.5 148 ILE A O 1
ATOM 1146 N N . PRO A 1 149 ? -18.688 7.465 13.398 1 98.06 149 PRO A N 1
ATOM 1147 C CA . PRO A 1 149 ? -18.984 7.547 14.828 1 98.06 149 PRO A CA 1
ATOM 1148 C C . PRO A 1 149 ? -18.438 6.359 15.617 1 98.06 149 PRO A C 1
ATOM 1150 O O . PRO A 1 149 ? -17.875 6.539 16.703 1 98.06 149 PRO A O 1
ATOM 1153 N N . SER A 1 150 ? -18.5 5.117 15.164 1 97.62 150 SER A N 1
ATOM 1154 C CA . SER A 1 150 ? -18.203 3.918 15.938 1 97.62 150 SER A CA 1
ATOM 1155 C C . SER A 1 150 ? -16.75 3.904 16.391 1 97.62 150 SER A C 1
ATOM 1157 O O . SER A 1 150 ? -16.453 3.475 17.516 1 97.62 150 SER A O 1
ATOM 1159 N N . THR A 1 151 ? -15.852 4.445 15.539 1 96.62 151 THR A N 1
ATOM 1160 C CA . THR A 1 151 ? -14.438 4.344 15.891 1 96.62 151 THR A CA 1
ATOM 1161 C C . THR A 1 151 ? -13.898 5.691 16.359 1 96.62 151 THR A C 1
ATOM 1163 O O . THR A 1 151 ? -13.062 5.746 17.266 1 96.62 151 THR A O 1
ATOM 1166 N N . SER A 1 152 ? -14.398 6.77 15.82 1 96.44 152 SER A N 1
ATOM 1167 C CA . SER A 1 152 ? -13.844 8.078 16.141 1 96.44 152 SER A CA 1
ATOM 1168 C C . SER A 1 152 ? -14.531 8.688 17.375 1 96.44 152 SER A C 1
ATOM 1170 O O . SER A 1 152 ? -13.953 9.539 18.047 1 96.44 152 SER A O 1
ATOM 1172 N N . GLY A 1 153 ? -15.789 8.289 17.594 1 96.69 153 GLY A N 1
ATOM 1173 C CA . GLY A 1 153 ? -16.594 8.938 18.625 1 96.69 153 GLY A CA 1
ATOM 1174 C C . GLY A 1 153 ? -17.156 10.273 18.172 1 96.69 153 GLY A C 1
ATOM 1175 O O . GLY A 1 153 ? -17.953 10.883 18.891 1 96.69 153 GLY A O 1
ATOM 1176 N N . CYS A 1 154 ? -16.766 10.758 17.031 1 96.06 154 CYS A N 1
ATOM 1177 C CA . CYS A 1 154 ? -17.281 12.008 16.469 1 96.06 154 CYS A CA 1
ATOM 1178 C C . CYS A 1 154 ? -18.578 11.789 15.727 1 96.06 154 CYS A C 1
ATOM 1180 O O . CYS A 1 154 ? -18.734 10.789 15.016 1 96.06 154 CYS A O 1
ATOM 1182 N N . THR A 1 155 ? -19.531 12.742 15.961 1 96.19 155 THR A N 1
ATOM 1183 C CA . THR A 1 155 ? -20.828 12.609 15.328 1 96.19 155 THR A CA 1
ATOM 1184 C C . THR A 1 155 ? -21.156 13.852 14.5 1 96.19 155 THR A C 1
ATOM 1186 O O . THR A 1 155 ? -20.516 14.891 14.641 1 96.19 155 THR A O 1
ATOM 1189 N N . ASP A 1 156 ? -22.125 13.68 13.555 1 96.38 156 ASP A N 1
ATOM 1190 C CA . ASP A 1 156 ? -22.719 14.781 12.805 1 96.38 156 ASP A CA 1
ATOM 1191 C C . ASP A 1 156 ? -21.672 15.469 11.922 1 96.38 156 ASP A C 1
ATOM 1193 O O . ASP A 1 156 ? -21.625 16.703 11.852 1 96.38 156 ASP A O 1
ATOM 1197 N N . LEU A 1 157 ? -20.812 14.594 11.289 1 98.44 157 LEU A N 1
ATOM 1198 C CA . LEU A 1 157 ? -19.766 15.164 10.445 1 98.44 157 LEU A CA 1
ATOM 1199 C C . LEU A 1 157 ? -20.031 14.859 8.977 1 98.44 157 LEU A C 1
ATOM 1201 O O . LEU A 1 157 ? -19.25 15.273 8.109 1 98.44 157 LEU A O 1
ATOM 1205 N N . TRP A 1 158 ? -21.125 14.219 8.633 1 98.56 158 TRP A N 1
ATOM 1206 C CA . TRP A 1 158 ? -21.375 13.688 7.297 1 98.56 158 TRP A CA 1
ATOM 1207 C C . TRP A 1 158 ? -21.469 14.812 6.273 1 98.56 158 TRP A C 1
ATOM 1209 O O . TRP A 1 158 ? -20.891 14.727 5.188 1 98.56 158 TRP A O 1
ATOM 1219 N N . ASP A 1 159 ? -22.172 15.875 6.602 1 98.5 159 ASP A N 1
ATOM 1220 C CA . ASP A 1 159 ? -22.328 16.984 5.676 1 98.5 159 ASP A CA 1
ATOM 1221 C C . ASP A 1 159 ? -21 17.703 5.445 1 98.5 159 ASP A C 1
ATOM 1223 O O . ASP A 1 159 ? -20.688 18.109 4.32 1 98.5 159 ASP A O 1
ATOM 1227 N N . ASP A 1 160 ? -20.266 17.891 6.504 1 98.62 160 ASP A N 1
ATOM 1228 C CA . ASP A 1 160 ? -18.938 18.5 6.383 1 98.62 160 ASP A CA 1
ATOM 1229 C C . ASP A 1 160 ? -18.031 17.641 5.5 1 98.62 160 ASP A C 1
ATOM 1231 O O . ASP A 1 160 ? -17.328 18.172 4.633 1 98.62 160 ASP A O 1
ATOM 1235 N N . HIS A 1 161 ? -18.062 16.328 5.695 1 98.88 161 HIS A N 1
ATOM 1236 C CA . HIS A 1 161 ? -17.25 15.422 4.883 1 98.88 161 HIS A CA 1
ATOM 1237 C C . HIS A 1 161 ? -17.641 15.516 3.41 1 98.88 161 HIS A C 1
ATOM 1239 O O . HIS A 1 161 ? -16.766 15.547 2.541 1 98.88 161 HIS A O 1
ATOM 1245 N N . ARG A 1 162 ? -18.938 15.562 3.131 1 98.88 162 ARG A N 1
ATOM 1246 C CA . ARG A 1 162 ? -19.406 15.664 1.753 1 98.88 162 ARG A CA 1
ATOM 1247 C C . ARG A 1 162 ? -18.906 16.953 1.1 1 98.88 162 ARG A C 1
ATOM 1249 O O . ARG A 1 162 ? -18.344 16.922 -0.002 1 98.88 162 ARG A O 1
ATOM 1256 N N . GLN A 1 163 ? -19.109 18.062 1.778 1 98.88 163 GLN A N 1
ATOM 1257 C CA . GLN A 1 163 ? -18.688 19.344 1.244 1 98.88 163 GLN A CA 1
ATOM 1258 C C . GLN A 1 163 ? -17.172 19.406 1.04 1 98.88 163 GLN A C 1
ATOM 1260 O O . GLN A 1 163 ? -16.703 19.922 0.032 1 98.88 163 GLN A O 1
ATOM 1265 N N . PHE A 1 164 ? -16.516 18.859 1.995 1 98.94 164 PHE A N 1
ATOM 1266 C CA . PHE A 1 164 ? -15.055 18.812 1.894 1 98.94 164 PHE A CA 1
ATOM 1267 C C . PHE A 1 164 ? -14.625 18.016 0.662 1 98.94 164 PHE A C 1
ATOM 1269 O O . PHE A 1 164 ? -13.789 18.484 -0.115 1 98.94 164 PHE A O 1
ATOM 1276 N N . LEU A 1 165 ? -15.195 16.844 0.483 1 98.94 165 LEU A N 1
ATOM 1277 C CA . LEU A 1 165 ? -14.828 15.953 -0.604 1 98.94 165 LEU A CA 1
ATOM 1278 C C . LEU A 1 165 ? -15.133 16.578 -1.959 1 98.94 165 LEU A C 1
ATOM 1280 O O . LEU A 1 165 ? -14.391 16.375 -2.924 1 98.94 165 LEU A O 1
ATOM 1284 N N . GLU A 1 166 ? -16.156 17.344 -2.055 1 98.88 166 GLU A N 1
ATOM 1285 C CA . GLU A 1 166 ? -16.5 18.047 -3.293 1 98.88 166 GLU A CA 1
ATOM 1286 C C . GLU A 1 166 ? -15.375 18.969 -3.74 1 98.88 166 GLU A C 1
ATOM 1288 O O . GLU A 1 166 ? -15.07 19.047 -4.93 1 98.88 166 GLU A O 1
ATOM 1293 N N . ILE A 1 167 ? -14.781 19.609 -2.818 1 98.88 167 ILE A N 1
ATOM 1294 C CA . ILE A 1 167 ? -13.656 20.484 -3.123 1 98.88 167 ILE A CA 1
ATOM 1295 C C . ILE A 1 167 ? -12.398 19.656 -3.383 1 98.88 167 ILE A C 1
ATOM 1297 O O . ILE A 1 167 ? -11.688 19.891 -4.355 1 98.88 167 ILE A O 1
ATOM 1301 N N . ALA A 1 168 ? -12.172 18.641 -2.549 1 98.88 168 ALA A N 1
ATOM 1302 C CA . ALA A 1 168 ? -10.977 17.812 -2.625 1 98.88 168 ALA A CA 1
ATOM 1303 C C . ALA A 1 168 ? -10.891 17.094 -3.967 1 98.88 168 ALA A C 1
ATOM 1305 O O . ALA A 1 168 ? -9.797 16.844 -4.477 1 98.88 168 ALA A O 1
ATOM 1306 N N . ASN A 1 169 ? -12.039 16.812 -4.527 1 98.5 169 ASN A N 1
ATOM 1307 C CA . ASN A 1 169 ? -12.102 16 -5.742 1 98.5 169 ASN A CA 1
ATOM 1308 C C . ASN A 1 169 ? -11.531 16.75 -6.945 1 98.5 169 ASN A C 1
ATOM 1310 O O . ASN A 1 169 ? -11.414 16.188 -8.031 1 98.5 169 ASN A O 1
ATOM 1314 N N . THR A 1 170 ? -11.219 18.016 -6.793 1 98.31 170 THR A N 1
ATOM 1315 C CA . THR A 1 170 ? -10.562 18.75 -7.863 1 98.31 170 THR A CA 1
ATOM 1316 C C . THR A 1 170 ? -9.078 18.406 -7.938 1 98.31 170 THR A C 1
ATOM 1318 O O . THR A 1 170 ? -8.391 18.781 -8.883 1 98.31 170 THR A O 1
ATOM 1321 N N . ARG A 1 171 ? -8.562 17.672 -6.934 1 98.38 171 ARG A N 1
ATOM 1322 C CA . ARG A 1 171 ? -7.199 17.156 -6.867 1 98.38 171 ARG A CA 1
ATOM 1323 C C . ARG A 1 171 ? -7.199 15.633 -6.797 1 98.38 171 ARG A C 1
ATOM 1325 O O . ARG A 1 171 ? -8.258 15.008 -6.742 1 98.38 171 ARG A O 1
ATOM 1332 N N . ARG A 1 172 ? -6.004 15.055 -6.926 1 98.31 172 ARG A N 1
ATOM 1333 C CA . ARG A 1 172 ? -5.898 13.641 -6.586 1 98.31 172 ARG A CA 1
ATOM 1334 C C . ARG A 1 172 ? -6.238 13.406 -5.117 1 98.31 172 ARG A C 1
ATOM 1336 O O . ARG A 1 172 ? -5.621 14 -4.23 1 98.31 172 ARG A O 1
ATOM 1343 N N . ALA A 1 173 ? -7.25 12.609 -4.91 1 98.75 173 ALA A N 1
ATOM 1344 C CA . ALA A 1 173 ? -7.691 12.383 -3.535 1 98.75 173 ALA A CA 1
ATOM 1345 C C . ALA A 1 173 ? -7.988 10.906 -3.295 1 98.75 173 ALA A C 1
ATOM 1347 O O . ALA A 1 173 ? -8.344 10.18 -4.227 1 98.75 173 ALA A O 1
ATOM 1348 N N . PHE A 1 174 ? -7.77 10.461 -2.104 1 98.88 174 PHE A N 1
ATOM 1349 C CA . PHE A 1 174 ? -8.281 9.188 -1.61 1 98.88 174 PHE A CA 1
ATOM 1350 C C . PHE A 1 174 ? -8.844 9.336 -0.203 1 98.88 174 PHE A C 1
ATOM 1352 O O . PHE A 1 174 ? -8.523 10.297 0.501 1 98.88 174 PHE A O 1
ATOM 1359 N N . ILE A 1 175 ? -9.703 8.414 0.166 1 98.94 175 ILE A N 1
ATOM 1360 C CA . ILE A 1 175 ? -10.406 8.477 1.444 1 98.94 175 ILE A CA 1
ATOM 1361 C C . ILE A 1 175 ? -9.945 7.328 2.344 1 98.94 175 ILE A C 1
ATOM 1363 O O . ILE A 1 175 ? -9.758 6.203 1.877 1 98.94 175 ILE A O 1
ATOM 1367 N N . LYS A 1 176 ? -9.82 7.648 3.57 1 98.62 176 LYS A N 1
ATOM 1368 C CA . LYS A 1 176 ? -9.539 6.645 4.598 1 98.62 176 LYS A CA 1
ATOM 1369 C C . LYS A 1 176 ? -10.656 6.605 5.637 1 98.62 176 LYS A C 1
ATOM 1371 O O . LYS A 1 176 ? -11.188 7.648 6.031 1 98.62 176 LYS A O 1
ATOM 1376 N N . ILE A 1 177 ? -10.992 5.465 6.031 1 98.75 177 ILE A N 1
ATOM 1377 C CA . ILE A 1 177 ? -11.883 5.242 7.168 1 98.75 177 ILE A CA 1
ATOM 1378 C C . ILE A 1 177 ? -11.234 4.262 8.148 1 98.75 177 ILE A C 1
ATOM 1380 O O . ILE A 1 177 ? -10.875 3.145 7.77 1 98.75 177 ILE A O 1
ATOM 1384 N N . VAL A 1 178 ? -11.078 4.719 9.359 1 97.5 178 VAL A N 1
ATOM 1385 C CA . VAL A 1 178 ? -10.609 3.811 10.406 1 97.5 178 VAL A CA 1
ATOM 1386 C C . VAL A 1 178 ? -11.766 2.914 10.859 1 97.5 178 VAL A C 1
ATOM 1388 O O . VAL A 1 178 ? -12.812 3.404 11.289 1 97.5 178 VAL A O 1
ATOM 1391 N N . VAL A 1 179 ? -11.547 1.612 10.766 1 98.12 179 VAL A N 1
ATOM 1392 C CA . VAL A 1 179 ? -12.617 0.668 11.086 1 98.12 179 VAL A CA 1
ATOM 1393 C C . VAL A 1 179 ? -12.18 -0.23 12.242 1 98.12 179 VAL A C 1
ATOM 1395 O O . VAL A 1 179 ? -10.984 -0.44 12.461 1 98.12 179 VAL A O 1
ATOM 1398 N N . GLY A 1 180 ? -13.141 -0.674 12.969 1 96.69 180 GLY A N 1
ATOM 1399 C CA . GLY A 1 180 ? -12.969 -1.593 14.078 1 96.69 180 GLY A CA 1
ATOM 1400 C C . GLY A 1 180 ? -14.109 -2.584 14.219 1 96.69 180 GLY A C 1
ATOM 1401 O O . GLY A 1 180 ? -15 -2.637 13.375 1 96.69 180 GLY A O 1
ATOM 1402 N N . GLU A 1 181 ? -13.977 -3.42 15.266 1 96.5 181 GLU A N 1
ATOM 1403 C CA . GLU A 1 181 ? -15.008 -4.426 15.523 1 96.5 181 GLU A CA 1
ATOM 1404 C C . GLU A 1 181 ? -16.375 -3.779 15.734 1 96.5 181 GLU A C 1
ATOM 1406 O O . GLU A 1 181 ? -17.406 -4.371 15.406 1 96.5 181 GLU A O 1
ATOM 1411 N N . GLU A 1 182 ? -16.328 -2.578 16.188 1 97.44 182 GLU A N 1
ATOM 1412 C CA . GLU A 1 182 ? -17.562 -1.863 16.547 1 97.44 182 GLU A CA 1
ATOM 1413 C C . GLU A 1 182 ? -18.172 -1.172 15.336 1 97.44 182 GLU A C 1
ATOM 1415 O O . GLU A 1 182 ? -19.281 -0.644 15.406 1 97.44 182 GLU A O 1
ATOM 1420 N N . THR A 1 183 ? -17.469 -1.161 14.188 1 98.5 183 THR A N 1
ATOM 1421 C CA . THR A 1 183 ? -17.984 -0.475 13.008 1 98.5 183 THR A CA 1
ATOM 1422 C C . THR A 1 183 ? -19.281 -1.11 12.531 1 98.5 183 THR A C 1
ATOM 1424 O O . THR A 1 183 ? -19.375 -2.336 12.43 1 98.5 183 THR A O 1
ATOM 1427 N N . GLU A 1 184 ? -20.188 -0.285 12.273 1 98.31 184 GLU A N 1
ATOM 1428 C CA . GLU A 1 184 ? -21.484 -0.771 11.812 1 98.31 184 GLU A CA 1
ATOM 1429 C C . GLU A 1 184 ? -21.625 -0.625 10.297 1 98.31 184 GLU A C 1
ATOM 1431 O O . GLU A 1 184 ? -21.062 0.306 9.703 1 98.31 184 GLU A O 1
ATOM 1436 N N . ASP A 1 185 ? -22.484 -1.443 9.719 1 98.5 185 ASP A N 1
ATOM 1437 C CA . ASP A 1 185 ? -22.672 -1.489 8.273 1 98.5 185 ASP A CA 1
ATOM 1438 C C . ASP A 1 185 ? -23.156 -0.145 7.738 1 98.5 185 ASP A C 1
ATOM 1440 O O . ASP A 1 185 ? -22.703 0.308 6.684 1 98.5 185 ASP A O 1
ATOM 1444 N N . TRP A 1 186 ? -24.031 0.455 8.484 1 98.62 186 TRP A N 1
ATOM 1445 C CA . TRP A 1 186 ? -24.641 1.678 7.969 1 98.62 186 TRP A CA 1
ATOM 1446 C C . TRP A 1 186 ? -23.594 2.779 7.82 1 98.62 186 TRP A C 1
ATOM 1448 O O . TRP A 1 186 ? -23.719 3.65 6.957 1 98.62 186 TRP A O 1
ATOM 1458 N N . GLU A 1 187 ? -22.578 2.783 8.648 1 98.81 187 GLU A N 1
ATOM 1459 C CA . GLU A 1 187 ? -21.531 3.795 8.57 1 98.81 187 GLU A CA 1
ATOM 1460 C C . GLU A 1 187 ? -20.75 3.682 7.27 1 98.81 187 GLU A C 1
ATOM 1462 O O . GLU A 1 187 ? -20.453 4.691 6.625 1 98.81 187 GLU A O 1
ATOM 1467 N N . ILE A 1 188 ? -20.453 2.432 6.863 1 98.88 188 ILE A N 1
ATOM 1468 C CA . ILE A 1 188 ? -19.719 2.184 5.629 1 98.88 188 ILE A CA 1
ATOM 1469 C C . ILE A 1 188 ? -20.609 2.496 4.43 1 98.88 188 ILE A C 1
ATOM 1471 O O . ILE A 1 188 ? -20.156 3.094 3.449 1 98.88 188 ILE A O 1
ATOM 1475 N N . THR A 1 189 ? -21.844 2.111 4.52 1 98.81 189 THR A N 1
ATOM 1476 C CA . THR A 1 1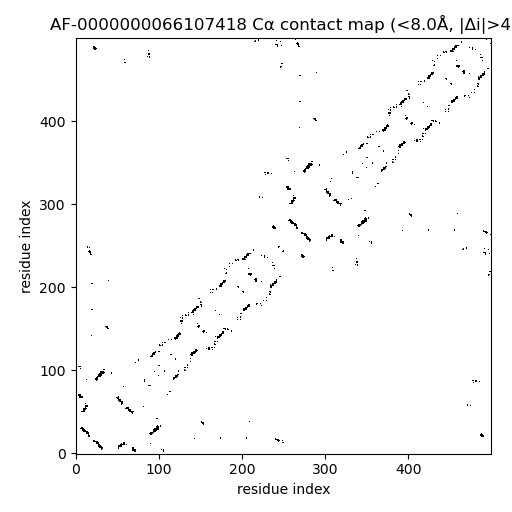89 ? -22.797 2.42 3.461 1 98.81 189 THR A CA 1
ATOM 1477 C C . THR A 1 189 ? -22.906 3.928 3.262 1 98.81 189 THR A C 1
ATOM 1479 O O . THR A 1 189 ? -22.781 4.426 2.141 1 98.81 189 THR A O 1
ATOM 1482 N N . ARG A 1 190 ? -23.078 4.617 4.379 1 98.81 190 ARG A N 1
ATOM 1483 C CA . ARG A 1 190 ? -23.25 6.066 4.309 1 98.81 190 ARG A CA 1
ATOM 1484 C C . ARG A 1 190 ? -21.984 6.734 3.75 1 98.81 190 ARG A C 1
ATOM 1486 O O . ARG A 1 190 ? -22.078 7.602 2.879 1 98.81 190 ARG A O 1
ATOM 1493 N N . ALA A 1 191 ? -20.859 6.355 4.258 1 98.94 191 ALA A N 1
ATOM 1494 C CA . ALA A 1 191 ? -19.594 6.902 3.754 1 98.94 191 ALA A CA 1
ATOM 1495 C C . ALA A 1 191 ? -19.438 6.629 2.262 1 98.94 191 ALA A C 1
ATOM 1497 O O . ALA A 1 191 ? -19.078 7.523 1.495 1 98.94 191 ALA A O 1
ATOM 1498 N N . SER A 1 192 ? -19.75 5.441 1.845 1 98.88 192 SER A N 1
ATOM 1499 C CA . SER A 1 192 ? -19.609 5.035 0.449 1 98.88 192 SER A CA 1
ATOM 1500 C C . SER A 1 192 ? -20.547 5.816 -0.452 1 98.88 192 SER A C 1
ATOM 1502 O O . SER A 1 192 ? -20.188 6.184 -1.572 1 98.88 192 SER A O 1
ATOM 1504 N N . GLU A 1 193 ? -21.734 6.031 0.054 1 98.88 193 GLU A N 1
ATOM 1505 C CA . GLU A 1 193 ? -22.703 6.828 -0.701 1 98.88 193 GLU A CA 1
ATOM 1506 C C . GLU A 1 193 ? -22.203 8.25 -0.907 1 98.88 193 GLU A C 1
ATOM 1508 O O . GLU A 1 193 ? -22.359 8.82 -1.988 1 98.88 193 GLU A O 1
ATOM 1513 N N . ILE A 1 194 ? -21.625 8.789 0.139 1 98.88 194 ILE A N 1
ATOM 1514 C CA . ILE A 1 194 ? -21.078 10.141 0.054 1 98.88 194 ILE A CA 1
ATOM 1515 C C . ILE A 1 194 ? -19.969 10.18 -0.994 1 98.88 194 ILE A C 1
ATOM 1517 O O . ILE A 1 194 ? -19.969 11.055 -1.867 1 98.88 194 ILE A O 1
ATOM 1521 N N . ILE A 1 195 ? -19.047 9.242 -0.97 1 98.94 195 ILE A N 1
ATOM 1522 C CA . ILE A 1 195 ? -17.938 9.195 -1.899 1 98.94 195 ILE A CA 1
ATOM 1523 C C . ILE A 1 195 ? -18.453 9.016 -3.324 1 98.94 195 ILE A C 1
ATOM 1525 O O . ILE A 1 195 ? -18.062 9.773 -4.227 1 98.94 195 ILE A O 1
ATOM 1529 N N . ALA A 1 196 ? -19.344 8.07 -3.477 1 98.88 196 ALA A N 1
ATOM 1530 C CA . ALA A 1 196 ? -19.891 7.754 -4.793 1 98.88 196 ALA A CA 1
ATOM 1531 C C . ALA A 1 196 ? -20.656 8.938 -5.367 1 98.88 196 ALA A C 1
ATOM 1533 O O . ALA A 1 196 ? -20.656 9.164 -6.582 1 98.88 196 ALA A O 1
ATOM 1534 N N . GLY A 1 197 ? -21.359 9.633 -4.469 1 98.81 197 GLY A N 1
ATOM 1535 C CA . GLY A 1 197 ? -22.094 10.812 -4.895 1 98.81 197 GLY A CA 1
ATOM 1536 C C . GLY A 1 197 ? -21.203 11.891 -5.492 1 98.81 197 GLY A C 1
ATOM 1537 O O . GLY A 1 197 ? -21.656 12.68 -6.324 1 98.81 197 GLY A O 1
ATOM 1538 N N . VAL A 1 198 ? -19.984 11.914 -5.09 1 98.81 198 VAL A N 1
ATOM 1539 C CA . VAL A 1 198 ? -19.016 12.875 -5.625 1 98.81 198 VAL A CA 1
ATOM 1540 C C . VAL A 1 198 ? -18.281 12.258 -6.816 1 98.81 198 VAL A C 1
ATOM 1542 O O . VAL A 1 198 ? -18.281 12.836 -7.91 1 98.81 198 VAL A O 1
ATOM 1545 N N . ASN A 1 199 ? -17.719 11.156 -6.613 1 98.75 199 ASN A N 1
ATOM 1546 C CA . ASN A 1 199 ? -16.953 10.43 -7.621 1 98.75 199 ASN A CA 1
ATOM 1547 C C . ASN A 1 199 ? -16.688 8.984 -7.191 1 98.75 199 ASN A C 1
ATOM 1549 O O . ASN A 1 199 ? -15.906 8.742 -6.277 1 98.75 199 ASN A O 1
ATOM 1553 N N . ARG A 1 200 ? -17.234 7.98 -7.879 1 98.5 200 ARG A N 1
ATOM 1554 C CA . ARG A 1 200 ? -17.156 6.574 -7.492 1 98.5 200 ARG A CA 1
ATOM 1555 C C . ARG A 1 200 ? -15.75 6.027 -7.68 1 98.5 200 ARG A C 1
ATOM 1557 O O . ARG A 1 200 ? -15.422 4.949 -7.184 1 98.5 200 ARG A O 1
ATOM 1564 N N . ASP A 1 201 ? -14.938 6.781 -8.422 1 98.56 201 ASP A N 1
ATOM 1565 C CA . ASP A 1 201 ? -13.602 6.285 -8.75 1 98.56 201 ASP A CA 1
ATOM 1566 C C . ASP A 1 201 ? -12.586 6.707 -7.688 1 98.56 201 ASP A C 1
ATOM 1568 O O . ASP A 1 201 ? -11.414 6.324 -7.758 1 98.56 201 ASP A O 1
ATOM 1572 N N . ILE A 1 202 ? -12.938 7.523 -6.652 1 98.81 202 ILE A N 1
ATOM 1573 C CA . ILE A 1 202 ? -12.055 7.879 -5.551 1 98.81 202 ILE A CA 1
ATOM 1574 C C . ILE A 1 202 ? -11.766 6.645 -4.699 1 98.81 202 ILE A C 1
ATOM 1576 O O . ILE A 1 202 ? -12.688 6.008 -4.188 1 98.81 202 ILE A O 1
ATOM 1580 N N . PRO A 1 203 ? -10.523 6.281 -4.523 1 98.88 203 PRO A N 1
ATOM 1581 C CA . PRO A 1 203 ? -10.227 5.098 -3.719 1 98.88 203 PRO A CA 1
ATOM 1582 C C . PRO A 1 203 ? -10.617 5.266 -2.252 1 98.88 203 PRO A C 1
ATOM 1584 O O . PRO A 1 203 ? -10.445 6.352 -1.686 1 98.88 203 PRO A O 1
ATOM 1587 N N . LEU A 1 204 ? -11.133 4.215 -1.727 1 98.94 204 LEU A N 1
ATOM 1588 C CA . LEU A 1 204 ? -11.406 4.141 -0.295 1 98.94 204 LEU A CA 1
ATOM 1589 C C . LEU A 1 204 ? -10.484 3.129 0.38 1 98.94 204 LEU A C 1
ATOM 1591 O O . LEU A 1 204 ? -10.391 1.981 -0.06 1 98.94 204 LEU A O 1
ATOM 1595 N N . ILE A 1 205 ? -9.828 3.57 1.37 1 98.88 205 ILE A N 1
ATOM 1596 C CA . ILE A 1 205 ? -9.008 2.705 2.213 1 98.88 205 ILE A CA 1
ATOM 1597 C C . ILE A 1 205 ? -9.719 2.451 3.539 1 98.88 205 ILE A C 1
ATOM 1599 O O . ILE A 1 205 ? -9.961 3.385 4.309 1 98.88 205 ILE A O 1
ATOM 1603 N N . LEU A 1 206 ? -10.109 1.214 3.74 1 98.62 206 LEU A N 1
ATOM 1604 C CA . LEU A 1 206 ? -10.5 0.79 5.082 1 98.62 206 LEU A CA 1
ATOM 1605 C C . LEU A 1 206 ? -9.273 0.462 5.922 1 98.62 206 LEU A C 1
ATOM 1607 O O . LEU A 1 206 ? -8.508 -0.447 5.59 1 98.62 206 LEU A O 1
ATOM 1611 N N . GLN A 1 207 ? -9.086 1.221 6.973 1 96.88 207 GLN A N 1
ATOM 1612 C CA . GLN A 1 207 ? -7.895 1.092 7.805 1 96.88 207 GLN A CA 1
ATOM 1613 C C . GLN A 1 207 ? -8.242 0.528 9.18 1 96.88 207 GLN A C 1
ATOM 1615 O O . GLN A 1 207 ? -8.82 1.229 10.016 1 96.88 207 GLN A O 1
ATOM 1620 N N . PRO A 1 208 ? -7.918 -0.704 9.469 1 95.19 208 PRO A N 1
ATOM 1621 C CA . PRO A 1 208 ? -8.188 -1.284 10.781 1 95.19 208 PRO A CA 1
ATOM 1622 C C . PRO A 1 208 ? -7.527 -0.503 11.922 1 95.19 208 PRO A C 1
ATOM 1624 O O . PRO A 1 208 ? -6.375 -0.082 11.797 1 95.19 208 PRO A O 1
ATOM 1627 N N . VAL A 1 209 ? -8.219 -0.334 12.953 1 90.88 209 VAL A N 1
ATOM 1628 C CA . VAL A 1 209 ? -7.668 0.309 14.148 1 90.88 209 VAL A CA 1
ATOM 1629 C C . VAL A 1 209 ? -6.547 -0.547 14.727 1 90.88 209 VAL A C 1
ATOM 1631 O O . VAL A 1 209 ? -6.645 -1.776 14.75 1 90.88 209 VAL A O 1
ATOM 1634 N N . THR A 1 210 ? -5.559 0.115 15.094 1 83.88 210 THR A N 1
ATOM 1635 C CA . THR A 1 210 ? -4.473 -0.57 15.781 1 83.88 210 THR A CA 1
ATOM 1636 C C . THR A 1 210 ? -4.574 -0.358 17.297 1 83.88 210 THR A C 1
ATOM 1638 O O . THR A 1 210 ? -4.691 0.777 17.75 1 83.88 210 THR A O 1
ATOM 1641 N N . ARG A 1 211 ? -4.617 -1.391 18.016 1 79.38 211 ARG A N 1
ATOM 1642 C CA . ARG A 1 211 ? -4.738 -1.336 19.469 1 79.38 211 ARG A CA 1
ATOM 1643 C C . ARG A 1 211 ? -3.371 -1.41 20.141 1 79.38 211 ARG A C 1
ATOM 1645 O O . ARG A 1 211 ? -2.342 -1.426 19.469 1 79.38 211 ARG A O 1
ATOM 1652 N N . ALA A 1 212 ? -3.504 -1.275 21.438 1 70.81 212 ALA A N 1
ATOM 1653 C CA . ALA A 1 212 ? -2.285 -1.415 22.234 1 70.81 212 ALA A CA 1
ATOM 1654 C C . ALA A 1 212 ? -1.563 -2.719 21.906 1 70.81 212 ALA A C 1
ATOM 1656 O O . ALA A 1 212 ? -2.201 -3.76 21.719 1 70.81 212 ALA A O 1
ATOM 1657 N N . GLY A 1 213 ? -0.239 -2.721 21.719 1 70.44 213 GLY A N 1
ATOM 1658 C CA . GLY A 1 213 ? 0.542 -3.898 21.375 1 70.44 213 GLY A CA 1
ATOM 1659 C C . GLY A 1 213 ? 0.625 -4.141 19.875 1 70.44 213 GLY A C 1
ATOM 1660 O O . GLY A 1 213 ? 1.006 -5.227 19.438 1 70.44 213 GLY A O 1
ATOM 1661 N N . ASP A 1 214 ? 0.074 -3.205 19.172 1 72.12 214 ASP A N 1
ATOM 1662 C CA . ASP A 1 214 ? 0.188 -3.195 17.719 1 72.12 214 ASP A CA 1
ATOM 1663 C C . ASP A 1 214 ? -0.587 -4.355 17.094 1 72.12 214 ASP A C 1
ATOM 1665 O O . ASP A 1 214 ? -0.098 -5.016 16.188 1 72.12 214 ASP A O 1
ATOM 1669 N N . THR A 1 215 ? -1.726 -4.656 17.734 1 79.62 215 THR A N 1
ATOM 1670 C CA . THR A 1 215 ? -2.654 -5.633 17.172 1 79.62 215 THR A CA 1
ATOM 1671 C C . THR A 1 215 ? -3.826 -4.93 16.484 1 79.62 215 THR A C 1
ATOM 1673 O O . THR A 1 215 ? -4.223 -3.836 16.891 1 79.62 215 THR A O 1
ATOM 1676 N N . LEU A 1 216 ? -4.332 -5.609 15.5 1 85.62 216 LEU A N 1
ATOM 1677 C CA . LEU A 1 216 ? -5.473 -5.027 14.805 1 85.62 216 LEU A 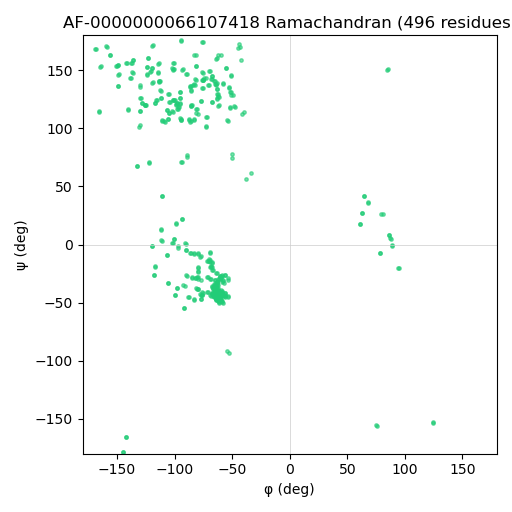CA 1
ATOM 1678 C C . LEU A 1 216 ? -6.746 -5.168 15.633 1 85.62 216 LEU A C 1
ATOM 1680 O O . LEU A 1 216 ? -6.961 -6.191 16.281 1 85.62 216 LEU A O 1
ATOM 1684 N N . GLY A 1 217 ? -7.574 -4.16 15.609 1 88.75 217 GLY A N 1
ATOM 1685 C CA . GLY A 1 217 ? -8.805 -4.117 16.375 1 88.75 217 GLY A CA 1
ATOM 1686 C C . GLY A 1 217 ? -10.016 -4.609 15.602 1 88.75 217 GLY A C 1
ATOM 1687 O O . GLY A 1 217 ? -11.141 -4.191 15.875 1 88.75 217 GLY A O 1
ATOM 1688 N N . ILE A 1 218 ? -9.828 -5.375 14.609 1 93.12 218 ILE A N 1
ATOM 1689 C CA . ILE A 1 218 ? -10.914 -5.914 13.805 1 93.12 218 ILE A CA 1
ATOM 1690 C C . ILE A 1 218 ? -10.531 -7.285 13.258 1 93.12 218 ILE A C 1
ATOM 1692 O O . ILE A 1 218 ? -9.391 -7.492 12.828 1 93.12 218 ILE A O 1
ATOM 1696 N N . LYS A 1 219 ? -11.469 -8.234 13.32 1 91.62 219 LYS A N 1
ATOM 1697 C CA . LYS A 1 219 ? -11.234 -9.547 12.734 1 91.62 219 LYS A CA 1
ATOM 1698 C C . LYS A 1 219 ? -11.148 -9.461 11.211 1 91.62 219 LYS A C 1
ATOM 1700 O O . LYS A 1 219 ? -11.875 -8.688 10.586 1 91.62 219 LYS A O 1
ATOM 1705 N N . PRO A 1 220 ? -10.297 -10.281 10.664 1 92.5 220 PRO A N 1
ATOM 1706 C CA . PRO A 1 220 ? -10.133 -10.258 9.203 1 92.5 220 PRO A CA 1
ATOM 1707 C C . PRO A 1 220 ? -11.453 -10.43 8.453 1 92.5 220 PRO A C 1
ATOM 1709 O O . PRO A 1 220 ? -11.719 -9.695 7.5 1 92.5 220 PRO A O 1
ATOM 1712 N N . VAL A 1 221 ? -12.297 -11.344 8.859 1 93.81 221 VAL A N 1
ATOM 1713 C CA . VAL A 1 221 ? -13.555 -11.625 8.172 1 93.81 221 VAL A CA 1
ATOM 1714 C C . VAL A 1 221 ? -14.438 -10.383 8.18 1 93.81 221 VAL A C 1
ATOM 1716 O O . VAL A 1 221 ? -15.07 -10.055 7.172 1 93.81 221 VAL A O 1
ATOM 1719 N N . LYS A 1 222 ? -14.469 -9.688 9.297 1 96 222 LYS A N 1
ATOM 1720 C CA . LYS A 1 222 ? -15.273 -8.469 9.398 1 96 222 LYS A CA 1
ATOM 1721 C C . LYS A 1 222 ? -14.75 -7.383 8.469 1 96 222 LYS A C 1
ATOM 1723 O O . LYS A 1 222 ? -15.531 -6.691 7.809 1 96 222 LYS A O 1
ATOM 1728 N N . ALA A 1 223 ? -13.453 -7.199 8.453 1 96.56 223 ALA A N 1
ATOM 1729 C CA . ALA A 1 223 ? -12.859 -6.227 7.539 1 96.56 223 ALA A CA 1
ATOM 1730 C C . ALA A 1 223 ? -13.25 -6.52 6.094 1 96.56 223 ALA A C 1
ATOM 1732 O O . ALA A 1 223 ? -13.578 -5.602 5.336 1 96.56 223 ALA A O 1
ATOM 1733 N N . LEU A 1 224 ? -13.234 -7.793 5.734 1 97.19 224 LEU A N 1
ATOM 1734 C CA . LEU A 1 224 ? -13.594 -8.195 4.383 1 97.19 224 LEU A CA 1
ATOM 1735 C C . LEU A 1 224 ? -15.07 -7.918 4.109 1 97.19 224 LEU A C 1
ATOM 1737 O O . LEU A 1 224 ? -15.438 -7.523 3 1 97.19 224 LEU A O 1
ATOM 1741 N N . GLU A 1 225 ? -15.875 -8.141 5.094 1 97.5 225 GLU A N 1
ATOM 1742 C CA . GLU A 1 225 ? -17.297 -7.848 4.949 1 97.5 225 GLU A CA 1
ATOM 1743 C C . GLU A 1 225 ? -17.547 -6.359 4.715 1 97.5 225 GLU A C 1
ATOM 1745 O O . GLU A 1 225 ? -18.375 -5.984 3.893 1 97.5 225 GLU A O 1
ATOM 1750 N N . LEU A 1 226 ? -16.797 -5.566 5.473 1 98.56 226 LEU A N 1
ATOM 1751 C CA . LEU A 1 226 ? -16.922 -4.125 5.277 1 98.56 226 LEU A CA 1
ATOM 1752 C C . LEU A 1 226 ? -16.453 -3.721 3.887 1 98.56 226 LEU A C 1
ATOM 1754 O O . LEU A 1 226 ? -17.047 -2.848 3.252 1 98.56 226 LEU A O 1
ATOM 1758 N N . GLN A 1 227 ? -15.414 -4.324 3.412 1 98.62 227 GLN A N 1
ATOM 1759 C CA . GLN A 1 227 ? -14.922 -4.082 2.059 1 98.62 227 GLN A CA 1
ATOM 1760 C C . GLN A 1 227 ? -15.977 -4.449 1.021 1 98.62 227 GLN A C 1
ATOM 1762 O O . GLN A 1 227 ? -16.203 -3.699 0.068 1 98.62 227 GLN A O 1
ATOM 1767 N N . GLU A 1 228 ? -16.594 -5.598 1.215 1 98.31 228 GLU A N 1
ATOM 1768 C CA . GLU A 1 228 ? -17.656 -6.039 0.316 1 98.31 228 GLU A CA 1
ATOM 1769 C C . GLU A 1 228 ? -18.781 -5 0.231 1 98.31 228 GLU A C 1
ATOM 1771 O O . GLU A 1 228 ? -19.25 -4.68 -0.859 1 98.31 228 GLU A O 1
ATOM 1776 N N . LEU A 1 229 ? -19.125 -4.504 1.368 1 98.5 229 LEU A N 1
ATOM 1777 C CA . LEU A 1 229 ? -20.188 -3.504 1.432 1 98.5 229 LEU A CA 1
ATOM 1778 C C . LEU A 1 229 ? -19.812 -2.258 0.641 1 98.5 229 LEU A C 1
ATOM 1780 O O . LEU A 1 229 ? -20.609 -1.761 -0.163 1 98.5 229 LEU A O 1
ATOM 1784 N N . ALA A 1 230 ? -18.625 -1.785 0.847 1 98.88 230 ALA A N 1
ATOM 1785 C CA . ALA A 1 230 ? -18.156 -0.572 0.178 1 98.88 230 ALA A CA 1
ATOM 1786 C C . ALA A 1 230 ? -18.047 -0.784 -1.329 1 98.88 230 ALA A C 1
ATOM 1788 O O . ALA A 1 230 ? -18.328 0.126 -2.111 1 98.88 230 ALA A O 1
ATOM 1789 N N . CYS A 1 231 ? -17.688 -1.973 -1.756 1 98.56 231 CYS A N 1
ATOM 1790 C CA . CYS A 1 231 ? -17.469 -2.295 -3.162 1 98.56 231 CYS A CA 1
ATOM 1791 C C . CYS A 1 231 ? -18.781 -2.244 -3.939 1 98.56 231 CYS A C 1
ATOM 1793 O O . CYS A 1 231 ? -18.766 -2.193 -5.172 1 98.56 231 CYS A O 1
ATOM 1795 N N . ARG A 1 232 ? -19.891 -2.236 -3.256 1 98 232 ARG A N 1
ATOM 1796 C CA . ARG A 1 232 ? -21.172 -2.082 -3.926 1 98 232 ARG A CA 1
ATOM 1797 C C . ARG A 1 232 ? -21.328 -0.679 -4.5 1 98 232 ARG A C 1
ATOM 1799 O O . ARG A 1 232 ? -22.156 -0.455 -5.395 1 98 232 ARG A O 1
ATOM 1806 N N . TYR A 1 233 ? -20.516 0.251 -3.984 1 98.44 233 TYR A N 1
ATOM 1807 C CA . TYR A 1 233 ? -20.703 1.651 -4.344 1 98.44 233 TYR A CA 1
ATOM 1808 C C . TYR A 1 233 ? -19.484 2.209 -5.055 1 98.44 233 TYR A C 1
ATOM 1810 O O . TYR A 1 233 ? -19.578 3.17 -5.824 1 98.44 233 TYR A O 1
ATOM 1818 N N . LEU A 1 234 ? -18.312 1.64 -4.801 1 98.81 234 LEU A N 1
ATOM 1819 C CA . LEU A 1 234 ? -17.062 2.283 -5.184 1 98.81 234 LEU A CA 1
ATOM 1820 C C . LEU A 1 234 ? -16.219 1.366 -6.07 1 98.81 234 LEU A C 1
ATOM 1822 O O . LEU A 1 234 ? -16.266 0.143 -5.914 1 98.81 234 LEU A O 1
ATOM 1826 N N . ALA A 1 235 ? -15.414 1.936 -6.895 1 98.31 235 ALA A N 1
ATOM 1827 C CA . ALA A 1 235 ? -14.656 1.186 -7.891 1 98.31 235 ALA A CA 1
ATOM 1828 C C . ALA A 1 235 ? -13.398 0.575 -7.281 1 98.31 235 ALA A C 1
ATOM 1830 O O . ALA A 1 235 ? -12.898 -0.439 -7.77 1 98.31 235 ALA A O 1
ATOM 1831 N N . GLU A 1 236 ? -12.883 1.206 -6.281 1 98.69 236 GLU A N 1
ATOM 1832 C CA . GLU A 1 236 ? -11.656 0.729 -5.645 1 98.69 236 GLU A CA 1
ATOM 1833 C C . GLU A 1 236 ? -11.734 0.883 -4.129 1 98.69 236 GLU A C 1
ATOM 1835 O O . GLU A 1 236 ? -11.797 2.002 -3.613 1 98.69 236 GLU A O 1
ATOM 1840 N N . VAL A 1 237 ? -11.688 -0.25 -3.443 1 98.88 237 VAL A N 1
ATOM 1841 C CA . VAL A 1 237 ? -11.68 -0.304 -1.985 1 98.88 237 VAL A CA 1
ATOM 1842 C C . VAL A 1 237 ? -10.539 -1.195 -1.506 1 98.88 237 VAL A C 1
ATOM 1844 O O . VAL A 1 237 ? -10.43 -2.354 -1.915 1 98.88 237 VAL A O 1
ATOM 1847 N N . ARG A 1 238 ? -9.719 -0.67 -0.651 1 98.62 238 ARG A N 1
ATOM 1848 C CA . ARG A 1 238 ? -8.57 -1.403 -0.135 1 98.62 238 ARG A CA 1
ATOM 1849 C C . ARG A 1 238 ? -8.641 -1.532 1.384 1 98.62 238 ARG A C 1
ATOM 1851 O O . ARG A 1 238 ? -9.234 -0.692 2.057 1 98.62 238 ARG A O 1
ATOM 1858 N N . ILE A 1 239 ? -8.109 -2.604 1.891 1 97.62 239 ILE A N 1
ATOM 1859 C CA . ILE A 1 239 ? -7.832 -2.742 3.314 1 97.62 239 ILE A CA 1
ATOM 1860 C C . ILE A 1 239 ? -6.332 -2.615 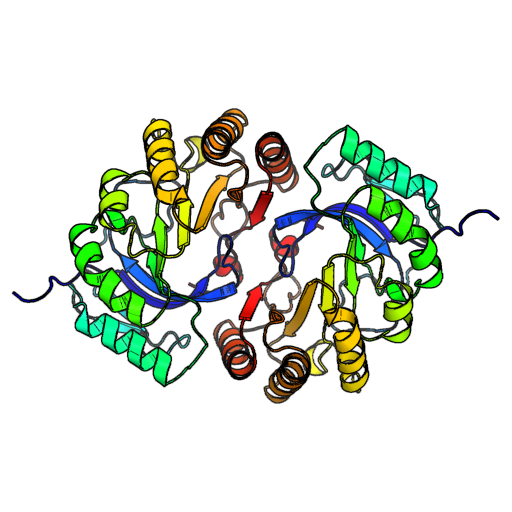3.561 1 97.62 239 ILE A C 1
ATOM 1862 O O . ILE A 1 239 ? -5.559 -3.504 3.195 1 97.62 239 ILE A O 1
ATOM 1866 N N . ILE A 1 240 ? -5.895 -1.542 4.121 1 95.81 240 ILE A N 1
ATOM 1867 C CA . ILE A 1 240 ? -4.488 -1.273 4.406 1 95.81 240 ILE A CA 1
ATOM 1868 C C . ILE A 1 240 ? -4.332 -0.831 5.859 1 95.81 240 ILE A C 1
ATOM 1870 O O . ILE A 1 240 ? -4.844 0.219 6.254 1 95.81 240 ILE A O 1
ATOM 1874 N N . PRO A 1 241 ? -3.652 -1.606 6.672 1 92.81 241 PRO A N 1
ATOM 1875 C CA . PRO A 1 241 ? -3.42 -1.188 8.055 1 92.81 241 PRO A CA 1
ATOM 1876 C C . PRO A 1 241 ? -2.33 -0.125 8.18 1 92.81 241 PRO A C 1
ATOM 1878 O O . PRO A 1 241 ? -1.745 0.281 7.168 1 92.81 241 PRO A O 1
ATOM 1881 N N . GLN A 1 242 ? -2.156 0.363 9.359 1 86.81 242 GLN A N 1
ATOM 1882 C CA . GLN A 1 242 ? -1.032 1.246 9.648 1 86.81 242 GLN A CA 1
ATOM 1883 C C . GLN A 1 242 ? 0.28 0.468 9.695 1 86.81 242 GLN A C 1
ATOM 1885 O O . GLN A 1 242 ? 0.647 -0.084 10.734 1 86.81 242 GLN A O 1
ATOM 1890 N N . THR A 1 243 ? 0.988 0.562 8.672 1 82.62 243 THR A N 1
ATOM 1891 C CA . THR A 1 243 ? 2.158 -0.301 8.555 1 82.62 243 THR A CA 1
ATOM 1892 C C . THR A 1 243 ? 3.322 0.256 9.375 1 82.62 243 THR A C 1
ATOM 1894 O O . THR A 1 243 ? 4.219 -0.489 9.773 1 82.62 243 THR A O 1
ATOM 1897 N N . HIS A 1 244 ? 3.346 1.593 9.547 1 77.75 244 HIS A N 1
ATOM 1898 C CA . HIS A 1 244 ? 4.453 2.193 10.281 1 77.75 244 HIS A CA 1
ATOM 1899 C C . HIS A 1 244 ? 4.48 1.709 11.727 1 77.75 244 HIS A C 1
ATOM 1901 O O . HIS A 1 244 ? 5.543 1.67 12.352 1 77.75 244 HIS A O 1
ATOM 1907 N N . ARG A 1 245 ? 3.361 1.283 12.25 1 74.5 245 ARG A N 1
ATOM 1908 C CA . ARG A 1 245 ? 3.309 0.728 13.594 1 74.5 245 ARG A CA 1
ATOM 1909 C C . ARG A 1 245 ? 3.969 -0.646 13.648 1 74.5 245 ARG A C 1
ATOM 1911 O O . ARG A 1 245 ? 4.574 -1.011 14.656 1 74.5 245 ARG A O 1
ATOM 1918 N N . PHE A 1 246 ? 3.939 -1.321 12.516 1 74.38 246 PHE A N 1
ATOM 1919 C CA . PHE A 1 246 ? 4.535 -2.646 12.398 1 74.38 246 PHE A CA 1
ATOM 1920 C C . PHE A 1 246 ? 6.023 -2.545 12.094 1 74.38 246 PHE A C 1
ATOM 1922 O O . PHE A 1 246 ? 6.809 -3.396 12.516 1 74.38 246 PHE A O 1
ATOM 1929 N N . MET A 1 247 ? 6.344 -1.44 11.422 1 70.75 247 MET A N 1
ATOM 1930 C CA . MET A 1 247 ? 7.723 -1.27 10.977 1 70.75 247 MET A CA 1
ATOM 1931 C C . MET A 1 247 ? 8.555 -0.546 12.031 1 70.75 247 MET A C 1
ATOM 1933 O O . MET A 1 247 ? 9.773 -0.45 11.898 1 70.75 247 MET A O 1
ATOM 1937 N N . GLY A 1 248 ? 7.891 -0.239 13.094 1 64.19 248 GLY A N 1
ATOM 1938 C CA . GLY A 1 248 ? 8.594 0.545 14.102 1 64.19 248 GLY A CA 1
ATOM 1939 C C . GLY A 1 248 ? 9.047 1.898 13.586 1 64.19 248 GLY A C 1
ATOM 1940 O O . GLY A 1 248 ? 10.109 2.389 13.969 1 64.19 248 GLY A O 1
ATOM 1941 N N . GLN A 1 249 ? 8.383 2.24 12.453 1 53.09 249 GLN A N 1
ATOM 1942 C CA . GLN A 1 249 ? 8.711 3.525 11.844 1 53.09 249 GLN A CA 1
ATOM 1943 C C . GLN A 1 249 ? 7.742 4.613 12.297 1 53.09 249 GLN A C 1
ATOM 1945 O O . GLN A 1 249 ? 6.574 4.332 12.586 1 53.09 249 GLN A O 1
ATOM 1950 N N . LEU A 1 250 ? 7.797 5.598 13.031 1 49.38 250 LEU A N 1
ATOM 1951 C CA . LEU A 1 250 ? 7.199 6.867 13.438 1 49.38 250 LEU A CA 1
ATOM 1952 C C . LEU A 1 250 ? 7.465 7.133 14.922 1 49.38 250 LEU A C 1
ATOM 1954 O O . LEU A 1 250 ? 7.52 6.203 15.727 1 49.38 250 LEU A O 1
ATOM 1958 N N . MET B 1 1 ? -9.766 -33.219 -26.125 1 38.41 1 MET B N 1
ATOM 1959 C CA . MET B 1 1 ? -8.766 -33.625 -25.156 1 38.41 1 MET B CA 1
ATOM 1960 C C . MET B 1 1 ? -8.93 -32.844 -23.844 1 38.41 1 MET B C 1
ATOM 1962 O O . MET B 1 1 ? -9.117 -31.641 -23.859 1 38.41 1 MET B O 1
ATOM 1966 N N . SER B 1 2 ? -9.281 -33.5 -22.766 1 47.84 2 SER B N 1
ATOM 1967 C CA . SER B 1 2 ? -9.719 -32.906 -21.516 1 47.84 2 SER B CA 1
ATOM 1968 C C . SER B 1 2 ? -8.703 -31.891 -21 1 47.84 2 SER B C 1
ATOM 1970 O O . SER B 1 2 ? -7.492 -32.094 -21.141 1 47.84 2 SER B O 1
ATOM 1972 N N . LYS B 1 3 ? -8.891 -30.531 -21.047 1 62.41 3 LYS B N 1
ATOM 1973 C CA . LYS B 1 3 ? -7.918 -29.531 -20.609 1 62.41 3 LYS B CA 1
ATOM 1974 C C . LYS B 1 3 ? -7.211 -29.984 -19.328 1 62.41 3 LYS B C 1
ATOM 1976 O O . LYS B 1 3 ? -7.855 -30.406 -18.375 1 62.41 3 LYS B O 1
ATOM 1981 N N . PRO B 1 4 ? -5.941 -30.234 -19.438 1 76.81 4 PRO B N 1
ATOM 1982 C CA . PRO B 1 4 ? -5.227 -30.766 -18.266 1 76.81 4 PRO B CA 1
ATOM 1983 C C . PRO B 1 4 ? -5.461 -29.938 -17 1 76.81 4 PRO B C 1
ATOM 1985 O O . PRO B 1 4 ? -5.605 -28.719 -17.078 1 76.81 4 PRO B O 1
ATOM 1988 N N . GLY B 1 5 ? -5.844 -30.641 -15.969 1 90.88 5 GLY B N 1
ATOM 1989 C CA . GLY B 1 5 ? -5.934 -30.047 -14.648 1 90.88 5 GLY B CA 1
ATOM 1990 C C . GLY B 1 5 ? -4.594 -29.578 -14.117 1 90.88 5 GLY B C 1
ATOM 1991 O O . GLY B 1 5 ? -3.553 -29.828 -14.719 1 90.88 5 GLY B O 1
ATOM 1992 N N . ALA B 1 6 ? -4.59 -28.734 -13.195 1 93.19 6 ALA B N 1
ATOM 1993 C CA . ALA B 1 6 ? -3.379 -28.203 -12.562 1 93.19 6 ALA B CA 1
ATOM 1994 C C . ALA B 1 6 ? -3.289 -28.641 -11.109 1 93.19 6 ALA B C 1
ATOM 1996 O O . ALA B 1 6 ? -4.309 -28.75 -10.422 1 93.19 6 ALA B O 1
ATOM 1997 N N . GLU B 1 7 ? -2.096 -28.969 -10.695 1 92.56 7 GLU B N 1
ATOM 1998 C CA . GLU B 1 7 ? -1.853 -29.172 -9.273 1 92.56 7 GLU B CA 1
ATOM 1999 C C . GLU B 1 7 ? -1.872 -27.844 -8.516 1 92.56 7 GLU B C 1
ATOM 2001 O O . GLU B 1 7 ? -0.971 -27.016 -8.68 1 92.56 7 GLU B O 1
ATOM 2006 N N . LEU B 1 8 ? -2.924 -27.656 -7.711 1 95.5 8 LEU B N 1
ATOM 2007 C CA . LEU B 1 8 ? -3.094 -26.422 -6.957 1 95.5 8 LEU B CA 1
ATOM 2008 C C . LEU B 1 8 ? -2.988 -26.672 -5.457 1 95.5 8 LEU B C 1
ATOM 2010 O O . LEU B 1 8 ? -3.33 -27.766 -4.984 1 95.5 8 LEU B O 1
ATOM 2014 N N . GLU B 1 9 ? -2.496 -25.703 -4.766 1 94.31 9 GLU B N 1
ATOM 2015 C CA . GLU B 1 9 ? -2.516 -25.734 -3.307 1 94.31 9 GLU B CA 1
ATOM 2016 C C . GLU B 1 9 ? -3.857 -25.25 -2.764 1 94.31 9 GLU B C 1
ATOM 2018 O O . GLU B 1 9 ? -4.465 -25.922 -1.917 1 94.31 9 GLU B O 1
ATOM 2023 N N . GLU B 1 10 ? -4.316 -24.188 -3.266 1 96 10 GLU B N 1
ATOM 2024 C CA . GLU B 1 10 ? -5.551 -23.594 -2.766 1 96 10 GLU B CA 1
ATOM 2025 C C . GLU B 1 10 ? -6.098 -22.562 -3.744 1 96 10 GLU B C 1
ATOM 2027 O O . GLU B 1 10 ? -5.352 -22 -4.551 1 96 10 GLU B O 1
ATOM 2032 N N . VAL B 1 11 ? -7.316 -22.359 -3.756 1 97.69 11 VAL B N 1
ATOM 2033 C CA . VAL B 1 11 ? -8.047 -21.281 -4.41 1 97.69 11 VAL B CA 1
ATOM 2034 C C . VAL B 1 11 ? -8.906 -20.547 -3.385 1 97.69 11 VAL B C 1
ATOM 2036 O O . VAL B 1 11 ? -9.75 -21.156 -2.723 1 97.69 11 VAL B O 1
ATOM 2039 N N . PHE B 1 12 ? -8.672 -19.25 -3.219 1 97.69 12 PHE B N 1
ATOM 2040 C CA . PHE B 1 12 ? -9.391 -18.531 -2.172 1 97.69 12 PHE B CA 1
ATOM 2041 C C . PHE B 1 12 ? -9.461 -17.047 -2.49 1 97.69 12 PHE B C 1
ATOM 2043 O O . PHE B 1 12 ? -8.805 -16.562 -3.42 1 97.69 12 PHE B O 1
ATOM 2050 N N . SER B 1 13 ? -10.336 -16.359 -1.841 1 97.75 13 SER B N 1
ATOM 2051 C CA . SER B 1 13 ? -10.508 -14.906 -1.913 1 97.75 13 SER B CA 1
ATOM 2052 C C . SER B 1 13 ? -9.891 -14.211 -0.702 1 97.75 13 SER B C 1
ATOM 2054 O O . SER B 1 13 ? -10.203 -14.555 0.441 1 97.75 13 SER B O 1
ATOM 2056 N N . SER B 1 14 ? -8.992 -13.266 -0.955 1 96.44 14 SER B N 1
ATOM 2057 C CA . SER B 1 14 ? -8.367 -12.516 0.13 1 96.44 14 SER B CA 1
ATOM 2058 C C . SER B 1 14 ? -7.789 -11.195 -0.373 1 96.44 14 SER B C 1
ATOM 2060 O O . SER B 1 14 ? -7.77 -10.938 -1.579 1 96.44 14 SER B O 1
ATOM 2062 N N . VAL B 1 15 ? -7.383 -10.367 0.538 1 96.19 15 VAL B N 1
ATOM 2063 C CA . VAL B 1 15 ? -6.738 -9.109 0.184 1 96.19 15 VAL B CA 1
ATOM 2064 C C . VAL B 1 15 ? -5.258 -9.344 -0.092 1 96.19 15 VAL B C 1
ATOM 2066 O O . VAL B 1 15 ? -4.602 -10.117 0.608 1 96.19 15 VAL B O 1
ATOM 2069 N N . GLN B 1 16 ? -4.777 -8.695 -1.137 1 96.69 16 GLN B N 1
ATOM 2070 C CA . GLN B 1 16 ? -3.346 -8.719 -1.417 1 96.69 16 GLN B CA 1
ATOM 2071 C C . GLN B 1 16 ? -2.557 -8.055 -0.294 1 96.69 16 GLN B C 1
ATOM 2073 O O . GLN B 1 16 ? -2.828 -6.906 0.069 1 96.69 16 GLN B O 1
ATOM 2078 N N . GLY B 1 17 ? -1.601 -8.75 0.234 1 93.44 17 GLY B N 1
ATOM 2079 C CA . GLY B 1 17 ? -0.877 -8.266 1.397 1 93.44 17 GLY B CA 1
ATOM 2080 C C . GLY B 1 17 ? 0.485 -7.691 1.057 1 93.44 17 GLY B C 1
ATOM 2081 O O . GLY B 1 17 ? 1.229 -7.273 1.946 1 93.44 17 GLY B O 1
ATOM 2082 N N . GLU B 1 18 ? 0.829 -7.68 -0.252 1 93.19 18 GLU B N 1
ATOM 2083 C CA . GLU B 1 18 ? 2.166 -7.262 -0.66 1 93.19 18 GLU B CA 1
ATOM 2084 C C . GLU B 1 18 ? 2.119 -6.441 -1.947 1 93.19 18 GLU B C 1
ATOM 2086 O O . GLU B 1 18 ? 1.141 -6.508 -2.695 1 93.19 18 GLU B O 1
ATOM 2091 N N . GLY B 1 19 ? 3.15 -5.641 -2.092 1 95.94 19 GLY B N 1
ATOM 2092 C CA . GLY B 1 19 ? 3.389 -5.004 -3.377 1 95.94 19 GLY B CA 1
ATOM 2093 C C . GLY B 1 19 ? 2.436 -3.859 -3.664 1 95.94 19 GLY B C 1
ATOM 2094 O O . GLY B 1 19 ? 1.897 -3.246 -2.738 1 95.94 19 GLY B O 1
ATOM 2095 N N . MET B 1 20 ? 2.246 -3.582 -4.938 1 97.81 20 MET B N 1
ATOM 2096 C CA . MET B 1 20 ? 1.543 -2.383 -5.387 1 97.81 20 MET B CA 1
ATOM 2097 C C . MET B 1 20 ? 0.033 -2.57 -5.289 1 97.81 20 MET B C 1
ATOM 2099 O O . MET B 1 20 ? -0.72 -1.595 -5.289 1 97.81 20 MET B O 1
ATOM 2103 N N . LEU B 1 21 ? -0.419 -3.799 -5.234 1 98.19 21 LEU B N 1
ATOM 2104 C CA . LEU B 1 21 ? -1.854 -4.062 -5.211 1 98.19 21 LEU B CA 1
ATOM 2105 C C . LEU B 1 21 ? -2.338 -4.316 -3.789 1 98.19 21 LEU B C 1
ATOM 2107 O O . LEU B 1 21 ? -3.432 -4.848 -3.588 1 98.19 21 LEU B O 1
ATOM 2111 N N . ILE B 1 22 ? -1.526 -3.898 -2.852 1 97.31 22 ILE B N 1
ATOM 2112 C CA . ILE B 1 22 ? -1.815 -4.109 -1.438 1 97.31 22 ILE B CA 1
ATOM 2113 C C . ILE B 1 22 ? -3.223 -3.609 -1.12 1 97.31 22 ILE B C 1
ATOM 2115 O O . ILE B 1 22 ? -3.645 -2.562 -1.617 1 97.31 22 ILE B O 1
ATOM 2119 N N . GLY B 1 23 ? -3.945 -4.492 -0.434 1 97.31 23 GLY B N 1
ATOM 2120 C CA . GLY B 1 23 ? -5.246 -4.105 0.085 1 97.31 23 GLY B CA 1
ATOM 2121 C C . GLY B 1 23 ? -6.391 -4.469 -0.842 1 97.31 23 GLY B C 1
ATOM 2122 O O . GLY B 1 23 ? -7.555 -4.465 -0.433 1 97.31 23 GLY B O 1
ATOM 2123 N N . LEU B 1 24 ? -6.145 -4.695 -2.09 1 98.44 24 LEU B N 1
ATOM 2124 C CA . LEU B 1 24 ? -7.191 -5.086 -3.029 1 98.44 24 LEU B CA 1
ATOM 2125 C C . LEU B 1 24 ? -7.586 -6.547 -2.828 1 98.44 24 LEU B C 1
ATOM 2127 O O . LEU B 1 24 ? -6.727 -7.398 -2.584 1 98.44 24 LEU B O 1
ATOM 2131 N N . ARG B 1 25 ? -8.844 -6.793 -2.951 1 98.12 25 ARG B N 1
ATOM 2132 C CA . ARG B 1 25 ? -9.336 -8.164 -2.908 1 98.12 25 ARG B CA 1
ATOM 2133 C C . ARG B 1 25 ? -9.039 -8.898 -4.211 1 98.12 25 ARG B C 1
ATOM 2135 O O . ARG B 1 25 ? -9.242 -8.344 -5.297 1 98.12 25 ARG B O 1
ATOM 2142 N N . GLN B 1 26 ? -8.547 -10.109 -4.098 1 98.56 26 GLN B N 1
ATOM 2143 C CA . GLN B 1 26 ? -8.211 -10.898 -5.277 1 98.56 26 GLN B CA 1
ATOM 2144 C C . GLN B 1 26 ? -8.664 -12.352 -5.117 1 98.56 26 GLN B C 1
ATOM 2146 O O . GLN B 1 26 ? -8.891 -12.812 -3.996 1 98.56 26 GLN B O 1
ATOM 2151 N N . VAL B 1 27 ? -8.859 -13 -6.223 1 98.69 27 VAL B N 1
ATOM 2152 C CA . VAL B 1 27 ? -8.914 -14.453 -6.262 1 98.69 27 VAL B CA 1
ATOM 2153 C C . VAL B 1 27 ? -7.504 -15.023 -6.375 1 98.69 27 VAL B C 1
ATOM 2155 O O . VAL B 1 27 ? -6.785 -14.734 -7.34 1 98.69 27 VAL B O 1
ATOM 2158 N N . PHE B 1 28 ? -7.148 -15.812 -5.395 1 98.25 28 PHE B N 1
ATOM 2159 C CA . PHE B 1 28 ? -5.824 -16.422 -5.414 1 98.25 28 PHE B CA 1
ATOM 2160 C C . PHE B 1 28 ? -5.891 -17.859 -5.941 1 98.25 28 PHE B C 1
ATOM 2162 O O . PHE B 1 28 ? -6.652 -18.672 -5.426 1 98.25 28 PHE B O 1
ATOM 2169 N N . ILE B 1 29 ? -5.199 -18.062 -6.961 1 98.12 29 ILE B N 1
ATOM 2170 C CA . ILE B 1 29 ? -4.938 -19.406 -7.449 1 98.12 29 ILE B CA 1
ATOM 2171 C C . ILE B 1 29 ? -3.471 -19.766 -7.215 1 98.12 29 ILE B C 1
ATOM 2173 O O . ILE B 1 29 ? -2.584 -19.25 -7.906 1 98.12 29 ILE B O 1
ATOM 2177 N N . ARG B 1 30 ? -3.264 -20.609 -6.242 1 96.25 30 ARG B N 1
ATOM 2178 C CA . ARG B 1 30 ? -1.905 -20.922 -5.809 1 96.25 30 ARG B CA 1
ATOM 2179 C C . ARG B 1 30 ? -1.451 -22.266 -6.359 1 96.25 30 ARG B C 1
ATOM 2181 O O . ARG B 1 30 ? -1.993 -23.312 -5.984 1 96.25 30 ARG B O 1
ATOM 2188 N N . PHE B 1 31 ? -0.475 -22.219 -7.18 1 94.69 31 PHE B N 1
ATOM 2189 C CA . PHE B 1 31 ? 0.104 -23.438 -7.758 1 94.69 31 PHE B CA 1
ATOM 2190 C C . PHE B 1 31 ? 1.111 -24.062 -6.805 1 94.69 31 PHE B C 1
ATOM 2192 O O . PHE B 1 31 ? 1.562 -23.406 -5.855 1 94.69 31 PHE B O 1
ATOM 2199 N N . ARG B 1 32 ? 1.389 -25.281 -7.098 1 91.56 32 ARG B N 1
ATOM 2200 C CA . ARG B 1 32 ? 2.348 -26 -6.273 1 91.56 32 ARG B CA 1
ATOM 2201 C C . ARG B 1 32 ? 3.713 -26.078 -6.949 1 91.56 32 ARG B C 1
ATOM 2203 O O . ARG B 1 32 ? 3.805 -26.062 -8.18 1 91.56 32 ARG B O 1
ATOM 2210 N N . GLY B 1 33 ? 4.727 -26.156 -6.109 1 91.06 33 GLY B N 1
ATOM 2211 C CA . GLY B 1 33 ? 6.078 -26.375 -6.598 1 91.06 33 GLY B CA 1
ATOM 2212 C C . GLY B 1 33 ? 6.777 -25.078 -7.008 1 91.06 33 GLY B C 1
ATOM 2213 O O . GLY B 1 33 ? 6.121 -24.125 -7.41 1 91.06 33 GLY B O 1
ATOM 2214 N N . CYS B 1 34 ? 8.031 -25.078 -6.895 1 94.62 34 CYS B N 1
ATOM 2215 C CA . CYS B 1 34 ? 8.875 -23.953 -7.266 1 94.62 34 CYS B CA 1
ATOM 2216 C C . CYS B 1 34 ? 10.242 -24.422 -7.75 1 94.62 34 CYS B C 1
ATOM 2218 O O . CYS B 1 34 ? 10.734 -25.453 -7.309 1 94.62 34 CYS B O 1
ATOM 2220 N N . ASN B 1 35 ? 10.781 -23.719 -8.672 1 95.31 35 ASN B N 1
ATOM 2221 C CA . ASN B 1 35 ? 12.102 -24.062 -9.172 1 95.31 35 ASN B CA 1
ATOM 2222 C C . ASN B 1 35 ? 13.211 -23.5 -8.289 1 95.31 35 ASN B C 1
ATOM 2224 O O . ASN B 1 35 ? 14.391 -23.781 -8.5 1 95.31 35 ASN B O 1
ATOM 2228 N N . LEU B 1 36 ? 12.875 -22.625 -7.266 1 95.88 36 LEU B N 1
ATOM 2229 C CA . LEU B 1 36 ? 13.836 -22.047 -6.324 1 95.88 36 LEU B CA 1
ATOM 2230 C C . LEU B 1 36 ? 13.578 -22.562 -4.91 1 95.88 36 LEU B C 1
ATOM 2232 O O . LEU B 1 36 ? 12.492 -23.062 -4.617 1 95.88 36 LEU B O 1
ATOM 2236 N N . THR B 1 37 ? 14.531 -22.547 -4.102 1 92.69 37 THR B N 1
ATOM 2237 C CA . THR B 1 37 ? 14.453 -22.891 -2.686 1 92.69 37 THR B CA 1
ATOM 2238 C C . THR B 1 37 ? 14.938 -21.719 -1.826 1 92.69 37 THR B C 1
ATOM 2240 O O . THR B 1 37 ? 15.953 -21.828 -1.141 1 92.69 37 THR B O 1
ATOM 2243 N N . CYS B 1 38 ? 14.164 -20.703 -1.816 1 94.06 38 CYS B N 1
ATOM 2244 C CA . CYS B 1 38 ? 14.57 -19.484 -1.125 1 94.06 38 CYS B CA 1
ATOM 2245 C C . CYS B 1 38 ? 14.586 -19.688 0.384 1 94.06 38 CYS B C 1
ATOM 2247 O O . CYS B 1 38 ? 13.719 -20.375 0.931 1 94.06 38 CYS B O 1
ATOM 2249 N N . ASP B 1 39 ? 15.445 -19 1.139 1 90.94 39 ASP B N 1
ATOM 2250 C CA . ASP B 1 39 ? 15.648 -19.156 2.574 1 90.94 39 ASP B CA 1
ATOM 2251 C C . ASP B 1 39 ? 14.438 -18.672 3.361 1 90.94 39 ASP B C 1
ATOM 2253 O O . ASP B 1 39 ? 14.133 -19.188 4.438 1 90.94 39 ASP B O 1
ATOM 2257 N N . TYR B 1 40 ? 13.719 -17.703 2.809 1 86.94 40 TYR B N 1
ATOM 2258 C CA . TYR B 1 40 ? 12.633 -17.094 3.562 1 86.94 40 TYR B CA 1
ATOM 2259 C C . TYR B 1 40 ? 11.281 -17.656 3.137 1 86.94 40 TYR B C 1
ATOM 2261 O O . TYR B 1 40 ? 10.234 -17.172 3.551 1 86.94 40 TYR B O 1
ATOM 2269 N N . CYS B 1 41 ? 11.297 -18.609 2.287 1 84.12 41 CYS B N 1
ATOM 2270 C CA . CYS B 1 41 ? 10.047 -19.078 1.711 1 84.12 41 CYS B CA 1
ATOM 2271 C C . CYS B 1 41 ? 9.133 -19.641 2.787 1 84.12 41 CYS B C 1
ATOM 2273 O O . CYS B 1 41 ? 9.555 -20.469 3.596 1 84.12 41 CYS B O 1
ATOM 2275 N N . ASP B 1 42 ? 7.977 -19.203 2.848 1 68.81 42 ASP B N 1
ATOM 2276 C CA . ASP B 1 42 ? 7.02 -19.656 3.85 1 68.81 42 ASP B CA 1
ATOM 2277 C C . ASP B 1 42 ? 6.109 -20.75 3.275 1 68.81 42 ASP B C 1
ATOM 2279 O O . ASP B 1 42 ? 5.16 -21.172 3.934 1 68.81 42 ASP B O 1
ATOM 2283 N N . THR B 1 43 ? 6.312 -21.016 2.016 1 66.06 43 THR B N 1
ATOM 2284 C CA . THR B 1 43 ? 5.496 -22.062 1.425 1 66.06 43 THR B CA 1
ATOM 2285 C C . THR B 1 43 ? 6.043 -23.438 1.78 1 66.06 43 THR B C 1
ATOM 2287 O O . THR B 1 43 ? 7.223 -23.719 1.55 1 66.06 43 THR B O 1
ATOM 2290 N N . PRO B 1 44 ? 5.23 -24.172 2.621 1 56.97 44 PRO B N 1
ATOM 2291 C CA . PRO B 1 44 ? 5.711 -25.5 3.016 1 56.97 44 PRO B CA 1
ATOM 2292 C C . PRO B 1 44 ? 6.219 -26.328 1.832 1 56.97 44 PRO B C 1
ATOM 2294 O O . PRO B 1 44 ? 5.664 -26.234 0.734 1 56.97 44 PRO B O 1
ATOM 2297 N N . ALA B 1 45 ? 7.598 -26.688 1.914 1 55.75 45 ALA B N 1
ATOM 2298 C CA . ALA B 1 45 ? 8.172 -27.594 0.918 1 55.75 45 ALA B CA 1
ATOM 2299 C C . ALA B 1 45 ? 7.219 -28.75 0.62 1 55.75 45 ALA B C 1
ATOM 2301 O O . ALA B 1 45 ? 6.285 -29.016 1.381 1 55.75 45 ALA B O 1
ATOM 2302 N N . GLY B 1 46 ? 7.332 -29.453 -0.534 1 50.28 46 GLY B N 1
ATOM 2303 C CA . GLY B 1 46 ? 6.625 -30.547 -1.177 1 50.28 46 GLY B CA 1
ATOM 2304 C C . GLY B 1 46 ? 6.062 -31.547 -0.19 1 50.28 46 GLY B C 1
ATOM 2305 O O . GLY B 1 46 ? 6.816 -32.281 0.439 1 50.28 46 GLY B O 1
ATOM 2306 N N . THR B 1 47 ? 5.164 -31.125 0.689 1 51.78 47 THR B N 1
ATOM 2307 C CA . THR B 1 47 ? 4.555 -32.312 1.31 1 51.78 47 THR B CA 1
ATOM 2308 C C . THR B 1 47 ? 3.871 -33.188 0.26 1 51.78 47 THR B C 1
ATOM 2310 O O . THR B 1 47 ? 3.498 -32.688 -0.811 1 51.78 47 THR B O 1
ATOM 2313 N N . PRO B 1 48 ? 3.584 -34.438 0.606 1 53.94 48 PRO B N 1
ATOM 2314 C CA . PRO B 1 48 ? 2.816 -35.406 -0.212 1 53.94 48 PRO B CA 1
ATOM 2315 C C . PRO B 1 48 ? 1.567 -34.75 -0.823 1 53.94 48 PRO B C 1
ATOM 2317 O O . PRO B 1 48 ? 1.156 -33.688 -0.411 1 53.94 48 PRO B O 1
ATOM 2320 N N . ALA B 1 49 ? 0.909 -35.562 -1.714 1 59.72 49 ALA B N 1
ATOM 2321 C CA . ALA B 1 49 ? -0.279 -35.281 -2.51 1 59.72 49 ALA B CA 1
ATOM 2322 C C . ALA B 1 49 ? -1.398 -34.719 -1.636 1 59.72 49 ALA B C 1
ATOM 2324 O O . ALA B 1 49 ? -1.928 -35.406 -0.771 1 59.72 49 ALA B O 1
ATOM 2325 N N . GLU B 1 50 ? -1.393 -33.469 -1.162 1 76.75 50 GLU B N 1
ATOM 2326 C CA . GLU B 1 50 ? -2.48 -32.875 -0.402 1 76.75 50 GLU B CA 1
ATOM 2327 C C . GLU B 1 50 ? -3.543 -32.281 -1.328 1 76.75 50 GLU B C 1
ATOM 2329 O O . GLU B 1 50 ? -3.236 -31.859 -2.449 1 76.75 50 GLU B O 1
ATOM 2334 N N . PRO B 1 51 ? -4.844 -32.656 -0.984 1 93 51 PRO B N 1
ATOM 2335 C CA . PRO B 1 51 ? -5.918 -32.031 -1.764 1 93 51 PRO B CA 1
ATOM 2336 C C . PRO B 1 51 ? -5.793 -30.516 -1.838 1 93 51 PRO B C 1
ATOM 2338 O O . PRO B 1 51 ? -5.168 -29.906 -0.969 1 93 51 PRO B O 1
ATOM 2341 N N . CYS B 1 52 ? -6.191 -30.031 -2.92 1 95.56 52 CYS B N 1
ATOM 2342 C CA . CYS B 1 52 ? -6.363 -28.594 -3.033 1 95.56 52 CYS B CA 1
ATOM 2343 C C . CYS B 1 52 ? -7.438 -28.094 -2.074 1 95.56 52 CYS B C 1
ATOM 2345 O O . CYS B 1 52 ? -8.445 -28.766 -1.864 1 95.56 52 CYS B O 1
ATOM 2347 N N . ARG B 1 53 ? -7.203 -27.031 -1.481 1 96.38 53 ARG B N 1
ATOM 2348 C CA . ARG B 1 53 ? -8.227 -26.391 -0.667 1 96.38 53 ARG B CA 1
ATOM 2349 C C . ARG B 1 53 ? -8.922 -25.281 -1.441 1 96.38 53 ARG B C 1
ATOM 2351 O O . ARG B 1 53 ? -8.273 -24.328 -1.894 1 96.38 53 ARG B O 1
ATOM 2358 N N . ILE B 1 54 ? -10.18 -25.375 -1.584 1 97.81 54 ILE B N 1
ATOM 2359 C CA . ILE B 1 54 ? -10.938 -24.359 -2.324 1 97.81 54 ILE B CA 1
ATOM 2360 C C . ILE B 1 54 ? -11.93 -23.672 -1.393 1 97.81 54 ILE B C 1
ATOM 2362 O O . ILE B 1 54 ? -12.75 -24.344 -0.757 1 97.81 54 ILE B O 1
ATOM 2366 N N . GLU B 1 55 ? -11.82 -22.406 -1.283 1 98 55 GLU B N 1
ATOM 2367 C CA . GLU B 1 55 ? -12.797 -21.641 -0.518 1 98 55 GLU B CA 1
ATOM 2368 C C . GLU B 1 55 ? -14.141 -21.594 -1.236 1 98 55 GLU B C 1
ATOM 2370 O O . GLU B 1 55 ? -14.195 -21.375 -2.447 1 98 55 GLU B O 1
ATOM 2375 N N . GLN B 1 56 ? -15.203 -21.766 -0.506 1 97.5 56 GLN B N 1
ATOM 2376 C CA . GLN B 1 56 ? -16.516 -21.828 -1.14 1 97.5 56 GLN B CA 1
ATOM 2377 C C . GLN B 1 56 ? -17.125 -20.438 -1.273 1 97.5 56 GLN B C 1
ATOM 2379 O O . GLN B 1 56 ? -17.703 -20.109 -2.309 1 97.5 56 GLN B O 1
ATOM 2384 N N . THR B 1 57 ? -17.016 -19.672 -0.171 1 97.5 57 THR B N 1
ATOM 2385 C CA . THR B 1 57 ? -17.562 -18.312 -0.117 1 97.5 57 THR B CA 1
ATOM 2386 C C . THR B 1 57 ? -16.438 -17.297 0.051 1 97.5 57 THR B C 1
ATOM 2388 O O . THR B 1 57 ? -15.641 -17.391 0.987 1 97.5 57 THR B O 1
ATOM 2391 N N . PRO B 1 58 ? -16.344 -16.344 -0.819 1 97.38 58 PRO B N 1
ATOM 2392 C CA . PRO B 1 58 ? -15.227 -15.398 -0.798 1 97.38 58 PRO B CA 1
ATOM 2393 C C . PRO B 1 58 ? -15.023 -14.75 0.571 1 97.38 58 PRO B C 1
ATOM 2395 O O . PRO B 1 58 ? -15.891 -14.016 1.048 1 97.38 58 PRO B O 1
ATOM 2398 N N . GLY B 1 59 ? -13.883 -15.023 1.112 1 94.88 59 GLY B N 1
ATOM 2399 C CA . GLY B 1 59 ? -13.484 -14.328 2.322 1 94.88 59 GLY B CA 1
ATOM 2400 C C . GLY B 1 59 ? -14 -14.984 3.59 1 94.88 59 GLY B C 1
ATOM 2401 O O . GLY B 1 59 ? -13.852 -14.438 4.684 1 94.88 59 GLY B O 1
ATOM 2402 N N . ARG B 1 60 ? -14.594 -16.188 3.479 1 95.25 60 ARG B N 1
ATOM 2403 C CA . ARG B 1 60 ? -15.219 -16.797 4.656 1 95.25 60 ARG B CA 1
ATOM 2404 C C . ARG B 1 60 ? -14.375 -17.953 5.188 1 95.25 60 ARG B C 1
ATOM 2406 O O . ARG B 1 60 ? -14.703 -18.547 6.215 1 95.25 60 ARG B O 1
ATOM 2413 N N . ARG B 1 61 ? -13.391 -18.359 4.508 1 94.25 61 ARG B N 1
ATOM 2414 C CA . ARG B 1 61 ? -12.445 -19.391 4.922 1 94.25 61 ARG B CA 1
ATOM 2415 C C . ARG B 1 61 ? -13.141 -20.734 5.109 1 94.25 61 ARG B C 1
ATOM 2417 O O . ARG B 1 61 ? -12.789 -21.5 6.012 1 94.25 61 ARG B O 1
ATOM 2424 N N . ASP B 1 62 ? -14.211 -20.969 4.434 1 96.88 62 ASP B N 1
ATOM 2425 C CA . ASP B 1 62 ? -14.914 -22.25 4.43 1 96.88 62 ASP B CA 1
ATOM 2426 C C . ASP B 1 62 ? -14.375 -23.172 3.33 1 96.88 62 ASP B C 1
ATOM 2428 O O . ASP B 1 62 ? -15.094 -23.484 2.379 1 96.88 62 ASP B O 1
ATOM 2432 N N . PHE B 1 63 ? -13.227 -23.734 3.553 1 96.62 63 PHE B N 1
ATOM 2433 C CA . PHE B 1 63 ? -12.484 -24.5 2.561 1 96.62 63 PHE B CA 1
ATOM 2434 C C . PHE B 1 63 ? -13.023 -25.922 2.459 1 96.62 63 PHE B C 1
ATOM 2436 O O . PHE B 1 63 ? -13.383 -26.531 3.471 1 96.62 63 PHE B O 1
ATOM 2443 N N . VAL B 1 64 ? -13.047 -26.391 1.286 1 97.31 64 VAL B N 1
ATOM 2444 C CA . VAL B 1 64 ? -13.32 -27.797 1.043 1 97.31 64 VAL B CA 1
ATOM 2445 C C . VAL B 1 64 ? -12.188 -28.422 0.229 1 97.31 64 VAL B C 1
ATOM 2447 O O . VAL B 1 64 ? -11.586 -27.75 -0.61 1 97.31 64 VAL B O 1
ATOM 2450 N N . PRO B 1 65 ? -11.906 -29.641 0.471 1 96.38 65 PRO B N 1
ATOM 2451 C CA . PRO B 1 65 ? -10.859 -30.297 -0.311 1 96.38 65 PRO B CA 1
ATOM 2452 C C . PRO B 1 65 ? -11.297 -30.609 -1.74 1 96.38 65 PRO B C 1
ATOM 2454 O O . PRO B 1 65 ? -12.469 -30.891 -1.983 1 96.38 65 PRO B O 1
ATOM 2457 N N . ALA B 1 66 ? -10.406 -30.484 -2.619 1 95 66 ALA B N 1
ATOM 2458 C CA . ALA B 1 66 ? -10.562 -30.922 -4.004 1 95 66 ALA B CA 1
ATOM 2459 C C . ALA B 1 66 ? -9.367 -31.766 -4.445 1 95 66 ALA B C 1
ATOM 2461 O O . ALA B 1 66 ? -8.219 -31.422 -4.164 1 95 66 ALA B O 1
ATOM 2462 N N . ASP B 1 67 ? -9.695 -32.844 -5.113 1 93.25 67 ASP B N 1
ATOM 2463 C CA . ASP B 1 67 ? -8.609 -33.688 -5.582 1 93.25 67 ASP B CA 1
ATOM 2464 C C . ASP B 1 67 ? -7.789 -33 -6.664 1 93.25 67 ASP B C 1
ATOM 2466 O O . ASP B 1 67 ? -8.344 -32.344 -7.543 1 93.25 67 ASP B O 1
ATOM 2470 N N . ASN B 1 68 ? -6.52 -33.25 -6.586 1 92.94 68 ASN B N 1
ATOM 2471 C CA . ASN B 1 68 ? -5.629 -32.781 -7.648 1 92.94 68 ASN B CA 1
ATOM 2472 C C . ASN B 1 68 ? -5.492 -33.844 -8.742 1 92.94 68 ASN B C 1
ATOM 2474 O O . ASN B 1 68 ? -5.508 -35.031 -8.461 1 92.94 68 ASN B O 1
ATOM 2478 N N . PRO B 1 69 ? -5.332 -33.469 -9.953 1 94.12 69 PRO B N 1
ATOM 2479 C CA . PRO B 1 69 ? -5.305 -32.094 -10.438 1 94.12 69 PRO B CA 1
ATOM 2480 C C . PRO B 1 69 ? -6.695 -31.453 -10.5 1 94.12 69 PRO B C 1
ATOM 2482 O O . PRO B 1 69 ? -7.68 -32.156 -10.75 1 94.12 69 PRO B O 1
ATOM 2485 N N . VAL B 1 70 ? -6.82 -30.172 -10.289 1 95.81 70 VAL B N 1
ATOM 2486 C CA . VAL B 1 70 ? -8.062 -29.406 -10.383 1 95.81 70 VAL B CA 1
ATOM 2487 C C . VAL B 1 70 ? -8.289 -28.953 -11.82 1 95.81 70 VAL B C 1
ATOM 2489 O O . VAL B 1 70 ? -7.355 -28.516 -12.492 1 95.81 70 VAL B O 1
ATOM 2492 N N . SER B 1 71 ? -9.477 -29.062 -12.328 1 96.12 71 SER B N 1
ATOM 2493 C CA . SER B 1 71 ? -9.766 -28.703 -13.711 1 96.12 71 SER B CA 1
ATOM 2494 C C . SER B 1 71 ? -9.977 -27.203 -13.867 1 96.12 71 SER B C 1
ATOM 2496 O O . SER B 1 71 ? -10.398 -26.531 -12.93 1 96.12 71 SER B O 1
ATOM 2498 N N . LEU B 1 72 ? -9.695 -26.75 -15.07 1 97.19 72 LEU B N 1
ATOM 2499 C CA . LEU B 1 72 ? -9.953 -25.359 -15.422 1 97.19 72 LEU B CA 1
ATOM 2500 C C . LEU B 1 72 ? -11.43 -25.016 -15.25 1 97.19 72 LEU B C 1
ATOM 2502 O O . LEU B 1 72 ? -11.766 -23.938 -14.742 1 97.19 72 LEU B O 1
ATOM 2506 N N . ASP B 1 73 ? -12.289 -25.922 -15.656 1 96.75 73 ASP B N 1
ATOM 2507 C CA . ASP B 1 73 ? -13.727 -25.688 -15.578 1 96.75 73 ASP B CA 1
ATOM 2508 C C . ASP B 1 73 ? -14.164 -25.422 -14.133 1 96.75 73 ASP B C 1
ATOM 2510 O O . ASP B 1 73 ? -14.992 -24.547 -13.883 1 96.75 73 ASP B O 1
ATOM 2514 N N . ARG B 1 74 ? -13.625 -26.172 -13.266 1 96.88 74 ARG B N 1
ATOM 2515 C CA . ARG B 1 74 ? -13.984 -26 -11.859 1 96.88 74 ARG B CA 1
ATOM 2516 C C . ARG B 1 74 ? -13.555 -24.641 -11.352 1 96.88 74 ARG B C 1
ATOM 2518 O O . ARG B 1 74 ? -14.328 -23.938 -10.688 1 96.88 74 ARG B O 1
ATOM 2525 N N . VAL B 1 75 ? -12.336 -24.266 -11.648 1 97.94 75 VAL B N 1
ATOM 2526 C CA . VAL B 1 75 ? -11.812 -22.984 -11.18 1 97.94 75 VAL B CA 1
ATOM 2527 C C . VAL B 1 75 ? -12.57 -21.844 -11.844 1 97.94 75 VAL B C 1
ATOM 2529 O O . VAL B 1 75 ? -12.969 -20.891 -11.18 1 97.94 75 VAL B O 1
ATOM 2532 N N . ALA B 1 76 ? -12.82 -21.922 -13.148 1 97.81 76 ALA B N 1
ATOM 2533 C CA . ALA B 1 76 ? -13.539 -20.891 -13.883 1 97.81 76 ALA B CA 1
ATOM 2534 C C . ALA B 1 76 ? -14.961 -20.719 -13.352 1 97.81 76 ALA B C 1
ATOM 2536 O O . ALA B 1 76 ? -15.445 -19.594 -13.203 1 97.81 76 ALA B O 1
ATOM 2537 N N . ALA B 1 77 ? -15.609 -21.828 -13.086 1 97.81 77 ALA B N 1
ATOM 2538 C CA . ALA B 1 77 ? -16.969 -21.781 -12.539 1 97.81 77 ALA B CA 1
ATOM 2539 C C . ALA B 1 77 ? -16.984 -21.109 -11.164 1 97.81 77 ALA B C 1
ATOM 2541 O O . ALA B 1 77 ? -17.906 -20.359 -10.852 1 97.81 77 ALA B O 1
ATOM 2542 N N . LEU B 1 78 ? -16 -21.453 -10.367 1 98.25 78 LEU B N 1
ATOM 2543 C CA . LEU B 1 78 ? -15.883 -20.844 -9.047 1 98.25 78 LEU B CA 1
ATOM 2544 C C . LEU B 1 78 ? -15.75 -19.328 -9.164 1 98.25 78 LEU B C 1
ATOM 2546 O O . LEU B 1 78 ? -16.469 -18.578 -8.5 1 98.25 78 LEU B O 1
ATOM 2550 N N . VAL B 1 79 ? -14.836 -18.828 -10.016 1 98.44 79 VAL B N 1
ATOM 2551 C CA . VAL B 1 79 ? -14.578 -17.406 -10.219 1 98.44 79 VAL B CA 1
ATOM 2552 C C . VAL B 1 79 ? -15.836 -16.734 -10.742 1 98.44 79 VAL B C 1
ATOM 2554 O O . VAL B 1 79 ? -16.219 -15.656 -10.273 1 98.44 79 VAL B O 1
ATOM 2557 N N . GLU B 1 80 ? -16.469 -17.359 -11.688 1 98 80 GLU B N 1
ATOM 2558 C CA . GLU B 1 80 ? -17.703 -16.828 -12.242 1 98 80 GLU B CA 1
ATOM 2559 C C . GLU B 1 80 ? -18.781 -16.688 -11.156 1 98 80 GLU B C 1
ATOM 2561 O O . GLU B 1 80 ? -19.469 -15.664 -11.086 1 98 80 GLU B O 1
ATOM 2566 N N . GLY B 1 81 ? -18.953 -17.719 -10.375 1 98.12 81 GLY B N 1
ATOM 2567 C CA . GLY B 1 81 ? -19.906 -17.672 -9.281 1 98.12 81 GLY B CA 1
ATOM 2568 C C . GLY B 1 81 ? -19.625 -16.547 -8.297 1 98.12 81 GLY B C 1
ATOM 2569 O O . GLY B 1 81 ? -20.547 -15.875 -7.836 1 98.12 81 GLY B O 1
ATOM 2570 N N . TRP B 1 82 ? -18.328 -16.406 -7.965 1 98.31 82 TRP B N 1
ATOM 2571 C CA . TRP B 1 82 ? -17.938 -15.336 -7.055 1 98.31 82 TRP B CA 1
ATOM 2572 C C . TRP B 1 82 ? -18.25 -13.969 -7.656 1 98.31 82 TRP B C 1
ATOM 2574 O O . TRP B 1 82 ? -18.703 -13.062 -6.953 1 98.31 82 TRP B O 1
ATOM 2584 N N . GLN B 1 83 ? -18.031 -13.773 -8.945 1 97.38 83 GLN B N 1
ATOM 2585 C CA . GLN B 1 83 ? -18.312 -12.508 -9.609 1 97.38 83 GLN B CA 1
ATOM 2586 C C . GLN B 1 83 ? -19.812 -12.211 -9.617 1 97.38 83 GLN B C 1
ATOM 2588 O O . GLN B 1 83 ? -20.234 -11.062 -9.461 1 97.38 83 GLN B O 1
ATOM 2593 N N . ARG B 1 84 ? -20.594 -13.227 -9.828 1 97.06 84 ARG B N 1
ATOM 2594 C CA . ARG B 1 84 ? -22.047 -13.07 -9.852 1 97.06 84 ARG B CA 1
ATOM 2595 C C . ARG B 1 84 ? -22.578 -12.758 -8.453 1 97.06 84 ARG B C 1
ATOM 2597 O O . ARG B 1 84 ? -23.422 -11.875 -8.289 1 97.06 84 ARG B O 1
ATOM 2604 N N . GLY B 1 85 ? -22.094 -13.438 -7.492 1 97.19 85 GLY B N 1
ATOM 2605 C CA . GLY B 1 85 ? -22.594 -13.305 -6.133 1 97.19 85 GLY B CA 1
ATOM 2606 C C . GLY B 1 85 ? -22.047 -12.078 -5.422 1 97.19 85 GLY B C 1
ATOM 2607 O O . GLY B 1 85 ? -22.703 -11.531 -4.531 1 97.19 85 GLY B O 1
ATOM 2608 N N . TRP B 1 86 ? -20.844 -11.664 -5.773 1 96.94 86 TRP B N 1
ATOM 2609 C CA . TRP B 1 86 ? -20.141 -10.523 -5.18 1 96.94 86 TRP B CA 1
ATOM 2610 C C . TRP B 1 86 ? -19.562 -9.617 -6.258 1 96.94 86 TRP B C 1
ATOM 2612 O O . TRP B 1 86 ? -18.344 -9.461 -6.344 1 96.94 86 TRP B O 1
ATOM 2622 N N . PRO B 1 87 ? -20.453 -8.992 -6.973 1 96.31 87 PRO B N 1
ATOM 2623 C CA . PRO B 1 87 ? -19.984 -8.18 -8.094 1 96.31 87 PRO B CA 1
ATOM 2624 C C . PRO B 1 87 ? -19.094 -7.016 -7.648 1 96.31 87 PRO B C 1
ATOM 2626 O O . PRO B 1 87 ? -19.453 -6.289 -6.715 1 96.31 87 PRO B O 1
ATOM 2629 N N . GLY B 1 88 ? -17.938 -6.902 -8.289 1 96.69 88 GLY B N 1
ATOM 2630 C CA . GLY B 1 88 ? -17.078 -5.742 -8.078 1 96.69 88 GLY B CA 1
ATOM 2631 C C . GLY B 1 88 ? -16.109 -5.91 -6.93 1 96.69 88 GLY B C 1
ATOM 2632 O O . GLY B 1 88 ? -15.266 -5.043 -6.691 1 96.69 88 GLY B O 1
ATOM 2633 N N . VAL B 1 89 ? -16.109 -7.027 -6.203 1 97.81 89 VAL B N 1
ATOM 2634 C CA . VAL B 1 89 ? -15.312 -7.207 -4.992 1 97.81 89 VAL B CA 1
ATOM 2635 C C . VAL B 1 89 ? -13.875 -7.559 -5.363 1 97.81 89 VAL B C 1
ATOM 2637 O O . VAL B 1 89 ? -12.93 -7.059 -4.75 1 97.81 89 VAL B O 1
ATOM 2640 N N . HIS B 1 90 ? -13.75 -8.344 -6.379 1 98.69 90 HIS B N 1
ATOM 2641 C CA . HIS B 1 90 ? -12.414 -8.82 -6.73 1 98.69 90 HIS B CA 1
ATOM 2642 C C . HIS B 1 90 ? -11.789 -7.949 -7.812 1 98.69 90 HIS B C 1
ATOM 2644 O O . HIS B 1 90 ? -12.398 -7.711 -8.859 1 98.69 90 HIS B O 1
ATOM 2650 N N . ASP B 1 91 ? -10.586 -7.555 -7.555 1 98.44 91 ASP B N 1
ATOM 2651 C CA . ASP B 1 91 ? -9.82 -6.715 -8.477 1 98.44 91 ASP B CA 1
ATOM 2652 C C . ASP B 1 91 ? -9.219 -7.543 -9.609 1 98.44 91 ASP B C 1
ATOM 2654 O O . ASP B 1 91 ? -9.172 -7.098 -10.758 1 98.44 91 ASP B O 1
ATOM 2658 N N . SER B 1 92 ? -8.781 -8.727 -9.273 1 98.75 92 SER B N 1
ATOM 2659 C CA . SER B 1 92 ? -8.023 -9.539 -10.211 1 98.75 92 SER B CA 1
ATOM 2660 C C . SER B 1 92 ? -7.855 -10.969 -9.695 1 98.75 92 SER B C 1
ATOM 2662 O O . SER B 1 92 ? -8.227 -11.273 -8.562 1 98.75 92 SER B O 1
ATOM 2664 N N . ILE B 1 93 ? -7.383 -11.812 -10.609 1 98.88 93 ILE B N 1
ATOM 2665 C CA . ILE B 1 93 ? -6.957 -13.164 -10.266 1 98.88 93 ILE B CA 1
ATOM 2666 C C . ILE B 1 93 ? -5.441 -13.195 -10.078 1 98.88 93 ILE B C 1
ATOM 2668 O O . ILE B 1 93 ? -4.691 -12.914 -11.016 1 98.88 93 ILE B O 1
ATOM 2672 N N . SER B 1 94 ? -5.047 -13.492 -8.891 1 98.75 94 SER B N 1
ATOM 2673 C CA . SER B 1 94 ? -3.627 -13.656 -8.602 1 98.75 94 SER B CA 1
ATOM 2674 C C . SER B 1 94 ? -3.164 -15.078 -8.891 1 98.75 94 SER B C 1
ATOM 2676 O O . SER B 1 94 ? -3.559 -16.016 -8.195 1 98.75 94 SER B O 1
ATOM 2678 N N . ILE B 1 95 ? -2.451 -15.219 -9.961 1 98.75 95 ILE B N 1
ATOM 2679 C CA . ILE B 1 95 ? -1.77 -16.484 -10.25 1 98.75 95 ILE B CA 1
ATOM 2680 C C . ILE B 1 95 ? -0.444 -16.531 -9.492 1 98.75 95 ILE B C 1
ATOM 2682 O O . ILE B 1 95 ? 0.486 -15.781 -9.805 1 98.75 95 ILE B O 1
ATOM 2686 N N . THR B 1 96 ? -0.45 -17.391 -8.453 1 96.94 96 THR B N 1
ATOM 2687 C CA . THR B 1 96 ? 0.683 -17.391 -7.539 1 96.94 96 THR B CA 1
ATOM 2688 C C . THR B 1 96 ? 1.023 -18.812 -7.098 1 96.94 96 THR B C 1
ATOM 2690 O O . THR B 1 96 ? 0.581 -19.781 -7.719 1 96.94 96 THR B O 1
ATOM 2693 N N . GLY B 1 97 ? 1.869 -18.891 -6 1 92.94 97 GLY B N 1
ATOM 2694 C CA . GLY B 1 97 ? 2.328 -20.172 -5.48 1 92.94 97 GLY B CA 1
ATOM 2695 C C . GLY B 1 97 ? 3.838 -20.281 -5.402 1 92.94 97 GLY B C 1
ATOM 2696 O O . GLY B 1 97 ? 4.512 -19.328 -5.008 1 92.94 97 GLY B O 1
ATOM 2697 N N . GLY B 1 98 ? 4.242 -21.547 -5.508 1 90.44 98 GLY B N 1
ATOM 2698 C CA . GLY B 1 98 ? 5.684 -21.547 -5.723 1 90.44 98 GLY B CA 1
ATOM 2699 C C . GLY B 1 98 ? 6.113 -20.703 -6.91 1 90.44 98 GLY B C 1
ATOM 2700 O O . GLY B 1 98 ? 6.227 -19.484 -6.805 1 90.44 98 GLY B O 1
ATOM 2701 N N . GLU B 1 99 ? 6.18 -21.391 -8.031 1 96.5 99 GLU B N 1
ATOM 2702 C CA . GLU B 1 99 ? 6.375 -20.688 -9.289 1 96.5 99 GLU B CA 1
ATOM 2703 C C . GLU B 1 99 ? 5.371 -21.141 -10.344 1 96.5 99 GLU B C 1
ATOM 2705 O O . GLU B 1 99 ? 5.555 -22.203 -10.961 1 96.5 99 GLU B O 1
ATOM 2710 N N . PRO B 1 100 ? 4.336 -20.281 -10.523 1 97.62 100 PRO B N 1
ATOM 2711 C CA . PRO B 1 100 ? 3.281 -20.703 -11.461 1 97.62 100 PRO B CA 1
ATOM 2712 C C . PRO B 1 100 ? 3.805 -20.938 -12.875 1 97.62 100 PRO B C 1
ATOM 2714 O O . PRO B 1 100 ? 3.258 -21.75 -13.609 1 97.62 100 PRO B O 1
ATOM 2717 N N . LEU B 1 101 ? 4.84 -20.266 -13.258 1 98.56 101 LEU B N 1
ATOM 2718 C CA . LEU B 1 101 ? 5.34 -20.344 -14.625 1 98.56 101 LEU B CA 1
ATOM 2719 C C . LEU B 1 101 ? 5.953 -21.719 -14.898 1 98.56 101 LEU B C 1
ATOM 2721 O O . LEU B 1 101 ? 6.195 -22.078 -16.047 1 98.56 101 LEU B O 1
ATOM 2725 N N . LEU B 1 102 ? 6.219 -22.469 -13.812 1 97.12 102 LEU B N 1
ATOM 2726 C CA . LEU B 1 102 ? 6.609 -23.875 -14 1 97.12 102 LEU B CA 1
ATOM 2727 C C . LEU B 1 102 ? 5.551 -24.625 -14.805 1 97.12 102 LEU B C 1
ATOM 2729 O O . LEU B 1 102 ? 5.867 -25.609 -15.484 1 97.12 102 LEU B O 1
ATOM 2733 N N . ARG B 1 103 ? 4.332 -24.109 -14.703 1 96.69 103 ARG B N 1
ATOM 2734 C CA . ARG B 1 103 ? 3.207 -24.75 -15.391 1 96.69 103 ARG B CA 1
ATOM 2735 C C . ARG B 1 103 ? 2.701 -23.875 -16.531 1 96.69 103 ARG B C 1
ATOM 2737 O O . ARG B 1 103 ? 1.493 -23.766 -16.75 1 96.69 103 ARG B O 1
ATOM 2744 N N . HIS B 1 104 ? 3.66 -23.297 -17.266 1 97.75 104 HIS B N 1
ATOM 2745 C CA . HIS B 1 104 ? 3.322 -22.391 -18.375 1 97.75 104 HIS B CA 1
ATOM 2746 C C . HIS B 1 104 ? 2.453 -23.094 -19.406 1 97.75 104 HIS B C 1
ATOM 2748 O O . HIS B 1 104 ? 1.618 -22.453 -20.062 1 97.75 104 HIS B O 1
ATOM 2754 N N . ASP B 1 105 ? 2.629 -24.438 -19.594 1 96.25 105 ASP B N 1
ATOM 2755 C CA . ASP B 1 105 ? 1.827 -25.203 -20.547 1 96.25 105 ASP B CA 1
ATOM 2756 C C . ASP B 1 105 ? 0.353 -25.188 -20.141 1 96.25 105 ASP B C 1
ATOM 2758 O O . ASP B 1 105 ? -0.525 -25.062 -21 1 96.25 105 ASP B O 1
ATOM 2762 N N . ILE B 1 106 ? 0.137 -25.266 -18.859 1 96.88 106 ILE B N 1
ATOM 2763 C CA . ILE B 1 106 ? -1.223 -25.219 -18.344 1 96.88 106 ILE B CA 1
ATOM 2764 C C . ILE B 1 106 ? -1.743 -23.781 -18.375 1 96.88 106 ILE B C 1
ATOM 2766 O O . ILE B 1 106 ? -2.877 -23.547 -18.797 1 96.88 106 ILE B O 1
ATOM 2770 N N . LEU B 1 107 ? -0.871 -22.859 -18.016 1 98.12 107 LEU B N 1
ATOM 2771 C CA . LEU B 1 107 ? -1.26 -21.453 -17.953 1 98.12 107 LEU B CA 1
ATOM 2772 C C . LEU B 1 107 ? -1.651 -20.938 -19.328 1 98.12 107 LEU B C 1
ATOM 2774 O O . LEU B 1 107 ? -2.539 -20.094 -19.453 1 98.12 107 LEU B O 1
ATOM 2778 N N . MET B 1 108 ? -1.053 -21.422 -20.375 1 97.62 108 MET B N 1
ATOM 2779 C CA . MET B 1 108 ? -1.388 -21.016 -21.734 1 97.62 108 MET B CA 1
ATOM 2780 C C . MET B 1 108 ? -2.846 -21.344 -22.062 1 97.62 108 MET B C 1
ATOM 2782 O O . MET B 1 108 ? -3.48 -20.625 -22.844 1 97.62 108 MET B O 1
ATOM 2786 N N . GLN B 1 109 ? -3.316 -22.344 -21.406 1 96.81 109 GLN B N 1
ATOM 2787 C CA . GLN B 1 109 ? -4.703 -22.734 -21.625 1 96.81 109 GLN B CA 1
ATOM 2788 C C . GLN B 1 109 ? -5.633 -22.047 -20.625 1 96.81 109 GLN B C 1
ATOM 2790 O O . GLN B 1 109 ? -6.781 -21.734 -20.953 1 96.81 109 GLN B O 1
ATOM 2795 N N . TRP B 1 110 ? -5.195 -21.844 -19.422 1 98.06 110 TRP B N 1
ATOM 2796 C CA . TRP B 1 110 ? -6.027 -21.359 -18.328 1 98.06 110 TRP B CA 1
ATOM 2797 C C . TRP B 1 110 ? -6.254 -19.859 -18.453 1 98.06 110 TRP B C 1
ATOM 2799 O O . TRP B 1 110 ? -7.375 -19.375 -18.281 1 98.06 110 TRP B O 1
ATOM 2809 N N . LEU B 1 111 ? -5.219 -19.109 -18.781 1 98.56 111 LEU B N 1
ATOM 2810 C CA . LEU B 1 111 ? -5.23 -17.656 -18.625 1 98.56 111 LEU B CA 1
ATOM 2811 C C . LEU B 1 111 ? -6.215 -17 -19.594 1 98.56 111 LEU B C 1
ATOM 2813 O O . LEU B 1 111 ? -6.949 -16.094 -19.203 1 98.56 111 LEU B O 1
ATOM 2817 N N . PRO B 1 112 ? -6.293 -17.453 -20.922 1 98.06 112 PRO B N 1
ATOM 2818 C CA . PRO B 1 112 ? -7.293 -16.828 -21.797 1 98.06 112 PRO B CA 1
ATOM 2819 C C . PRO B 1 112 ? -8.719 -16.984 -21.266 1 98.06 112 PRO B C 1
ATOM 2821 O O . PRO B 1 112 ? -9.547 -16.094 -21.469 1 98.06 112 PRO B O 1
ATOM 2824 N N . VAL B 1 113 ? -9.047 -18.062 -20.578 1 97.81 113 VAL B N 1
ATOM 2825 C CA . VAL B 1 113 ? -10.375 -18.312 -20.031 1 97.81 113 VAL B CA 1
ATOM 2826 C C . VAL B 1 113 ? -10.586 -17.484 -18.766 1 97.81 113 VAL B C 1
ATOM 2828 O O . VAL B 1 113 ? -11.602 -16.797 -18.625 1 97.81 113 VAL B O 1
ATOM 2831 N N . LEU B 1 114 ? -9.625 -17.5 -17.875 1 98.12 114 LEU B N 1
ATOM 2832 C CA . LEU B 1 114 ? -9.734 -16.797 -16.609 1 98.12 114 LEU B CA 1
ATOM 2833 C C . LEU B 1 114 ? -9.797 -15.289 -16.812 1 98.12 114 LEU B C 1
ATOM 2835 O O . LEU B 1 114 ? -10.516 -14.586 -16.109 1 98.12 114 LEU B O 1
ATOM 2839 N N . ARG B 1 115 ? -9.078 -14.812 -17.797 1 98.12 115 ARG B N 1
ATOM 2840 C CA . ARG B 1 115 ? -8.961 -13.383 -18.078 1 98.12 115 ARG B CA 1
ATOM 2841 C C . ARG B 1 115 ? -10.289 -12.812 -18.562 1 98.12 115 ARG B C 1
ATOM 2843 O O . ARG B 1 115 ? -10.477 -11.594 -18.578 1 98.12 115 ARG B O 1
ATOM 2850 N N . GLU B 1 116 ? -11.203 -13.625 -19.031 1 97.5 116 GLU B N 1
ATOM 2851 C CA . GLU B 1 116 ? -12.539 -13.18 -19.406 1 97.5 116 GLU B CA 1
ATOM 2852 C C . GLU B 1 116 ? -13.336 -12.719 -18.203 1 97.5 116 GLU B C 1
ATOM 2854 O O . GLU B 1 116 ? -14.312 -11.984 -18.328 1 97.5 116 GLU B O 1
ATOM 2859 N N . HIS B 1 117 ? -12.922 -13.195 -17.047 1 97.44 117 HIS B N 1
ATOM 2860 C CA . HIS B 1 117 ? -13.688 -12.906 -15.844 1 97.44 117 HIS B CA 1
ATOM 2861 C C . HIS B 1 117 ? -13.07 -11.758 -15.055 1 97.44 117 HIS B C 1
ATOM 2863 O O . HIS B 1 117 ? -13.781 -10.891 -14.547 1 97.44 117 HIS B O 1
ATOM 2869 N N . LEU B 1 118 ? -11.812 -11.719 -14.898 1 98.38 118 LEU B N 1
ATOM 2870 C CA . LEU B 1 118 ? -11.055 -10.711 -14.164 1 98.38 118 LEU B CA 1
ATOM 2871 C C . LEU B 1 118 ? -9.672 -10.516 -14.773 1 98.38 118 LEU B C 1
ATOM 2873 O O . LEU B 1 118 ? -9.125 -11.438 -15.391 1 98.38 118 LEU B O 1
ATOM 2877 N N . PRO B 1 119 ? -9.086 -9.32 -14.57 1 98.62 119 PRO B N 1
ATOM 2878 C CA . PRO B 1 119 ? -7.676 -9.172 -14.938 1 98.62 119 PRO B CA 1
ATOM 2879 C C . PRO B 1 119 ? -6.781 -10.211 -14.273 1 98.62 119 PRO B C 1
ATOM 2881 O O . PRO B 1 119 ? -7.09 -10.688 -13.172 1 98.62 119 PRO B O 1
ATOM 2884 N N . VAL B 1 120 ? -5.676 -10.539 -14.922 1 98.88 120 VAL B N 1
ATOM 2885 C CA . VAL B 1 120 ? -4.75 -11.539 -14.406 1 98.88 120 VAL B CA 1
ATOM 2886 C C . VAL B 1 120 ? -3.512 -10.852 -13.836 1 98.88 120 VAL B C 1
ATOM 2888 O O . VAL B 1 120 ? -2.865 -10.055 -14.516 1 98.88 120 VAL B O 1
ATOM 2891 N N . TYR B 1 121 ? -3.242 -11.094 -12.641 1 98.94 121 TYR B N 1
ATOM 2892 C CA . TYR B 1 121 ? -2.039 -10.68 -11.93 1 98.94 121 TYR B CA 1
ATOM 2893 C C . TYR B 1 121 ? -1.104 -11.859 -11.703 1 98.94 121 TYR B C 1
ATOM 2895 O O . TYR B 1 121 ? -1.449 -12.805 -10.984 1 98.94 121 TYR B O 1
ATOM 2903 N N . LEU B 1 122 ? 0.074 -11.844 -12.273 1 98.94 122 LEU B N 1
ATOM 2904 C CA . LEU B 1 122 ? 1.055 -12.914 -12.133 1 98.94 122 LEU B CA 1
ATOM 2905 C C . LEU B 1 122 ? 2.08 -12.578 -11.055 1 98.94 122 LEU B C 1
ATOM 2907 O O . LEU B 1 122 ? 2.777 -11.562 -11.156 1 98.94 122 LEU B O 1
ATOM 2911 N N . GLU B 1 123 ? 2.166 -13.344 -10.031 1 98.31 123 GLU B N 1
ATOM 2912 C CA . GLU B 1 123 ? 3.26 -13.305 -9.062 1 98.31 123 GLU B CA 1
ATOM 2913 C C . GLU B 1 123 ? 4.328 -14.336 -9.398 1 98.31 123 GLU B C 1
ATOM 2915 O O . GLU B 1 123 ? 4.043 -15.531 -9.484 1 98.31 123 GLU B O 1
ATOM 2920 N N . THR B 1 124 ? 5.551 -13.914 -9.508 1 98.62 124 THR B N 1
ATOM 2921 C CA . THR B 1 124 ? 6.566 -14.797 -10.078 1 98.62 124 THR B CA 1
ATOM 2922 C C . THR B 1 124 ? 7.941 -14.477 -9.492 1 98.62 124 THR B C 1
ATOM 2924 O O . THR B 1 124 ? 8.195 -13.344 -9.07 1 98.62 124 THR B O 1
ATOM 2927 N N . ASN B 1 125 ? 8.812 -15.492 -9.477 1 98 125 ASN B N 1
ATOM 2928 C CA . ASN B 1 125 ? 10.18 -15.281 -9.008 1 98 125 ASN B CA 1
ATOM 2929 C C . ASN B 1 125 ? 11.047 -14.641 -10.078 1 98 125 ASN B C 1
ATOM 2931 O O . ASN B 1 125 ? 12.203 -14.289 -9.82 1 98 125 ASN B O 1
ATOM 2935 N N . GLY B 1 126 ? 10.547 -14.492 -11.281 1 98.62 126 GLY B N 1
ATOM 2936 C CA . GLY B 1 126 ? 11.148 -13.625 -12.281 1 98.62 126 GLY B CA 1
ATOM 2937 C C . GLY B 1 126 ? 12.344 -14.242 -12.977 1 98.62 126 GLY B C 1
ATOM 2938 O O . GLY B 1 126 ? 13.219 -13.531 -13.461 1 98.62 126 GLY B O 1
ATOM 2939 N N . VAL B 1 127 ? 12.367 -15.617 -13.031 1 98.38 127 VAL B N 1
ATOM 2940 C CA . VAL B 1 127 ? 13.562 -16.203 -13.633 1 98.38 127 VAL B CA 1
ATOM 2941 C C . VAL B 1 127 ? 13.18 -16.969 -14.898 1 98.38 127 VAL B C 1
ATOM 2943 O O . VAL B 1 127 ? 14.031 -17.219 -15.758 1 98.38 127 VAL B O 1
ATOM 2946 N N . MET B 1 128 ? 11.922 -17.328 -15.094 1 98.5 128 MET B N 1
ATOM 2947 C CA . MET B 1 128 ? 11.516 -18.156 -16.219 1 98.5 128 MET B CA 1
ATOM 2948 C C . MET B 1 128 ? 11.055 -17.297 -17.391 1 98.5 128 MET B C 1
ATOM 2950 O O . MET B 1 128 ? 9.891 -17.359 -17.781 1 98.5 128 MET B O 1
ATOM 2954 N N . HIS B 1 129 ? 12.039 -16.625 -18.031 1 98.62 129 HIS B N 1
ATOM 2955 C CA . HIS B 1 129 ? 11.742 -15.641 -19.062 1 98.62 129 HIS B CA 1
ATOM 2956 C C . HIS B 1 129 ? 11.148 -16.297 -20.297 1 98.62 129 HIS B C 1
ATOM 2958 O O . HIS B 1 129 ? 10.242 -15.75 -20.922 1 98.62 129 HIS B O 1
ATOM 2964 N N . ALA B 1 130 ? 11.625 -17.531 -20.656 1 98.56 130 ALA B N 1
ATOM 2965 C CA . ALA B 1 130 ? 11.07 -18.234 -21.812 1 98.56 130 ALA B CA 1
ATOM 2966 C C . ALA B 1 130 ? 9.602 -18.578 -21.578 1 98.56 130 ALA B C 1
ATOM 2968 O O . ALA B 1 130 ? 8.766 -18.391 -22.469 1 98.56 130 ALA B O 1
ATOM 2969 N N . ALA B 1 131 ? 9.32 -19.078 -20.422 1 98.81 131 ALA B N 1
ATOM 2970 C CA . ALA B 1 131 ? 7.945 -19.422 -20.062 1 98.81 131 ALA B CA 1
ATOM 2971 C C . ALA B 1 131 ? 7.055 -18.172 -20.078 1 98.81 131 ALA B C 1
ATOM 2973 O O . ALA B 1 131 ? 5.914 -18.219 -20.547 1 98.81 131 ALA B O 1
ATOM 2974 N N . LEU B 1 132 ? 7.562 -17.031 -19.516 1 98.88 132 LEU B N 1
ATOM 2975 C CA . LEU B 1 132 ? 6.793 -15.797 -19.516 1 98.88 132 LEU B CA 1
ATOM 2976 C C . LEU B 1 132 ? 6.406 -15.406 -20.938 1 98.88 132 LEU B C 1
ATOM 2978 O O . LEU B 1 132 ? 5.273 -14.984 -21.188 1 98.88 132 LEU B O 1
ATOM 2982 N N . GLY B 1 133 ? 7.348 -15.492 -21.859 1 98.75 133 GLY B N 1
ATOM 2983 C CA . GLY B 1 133 ? 7.09 -15.133 -23.25 1 98.75 133 GLY B CA 1
ATOM 2984 C C . GLY B 1 133 ? 5.895 -15.859 -23.844 1 98.75 133 GLY B C 1
ATOM 2985 O O . GLY B 1 133 ? 5.203 -15.32 -24.703 1 98.75 133 GLY B O 1
ATOM 2986 N N . LEU B 1 134 ? 5.641 -17.047 -23.344 1 98.5 134 LEU B N 1
ATOM 2987 C CA . LEU B 1 134 ? 4.57 -17.891 -23.891 1 98.5 134 LEU B CA 1
ATOM 2988 C C . LEU B 1 134 ? 3.215 -17.438 -23.359 1 98.5 134 LEU B C 1
ATOM 2990 O O . LEU B 1 134 ? 2.184 -17.672 -23.984 1 98.5 134 LEU B O 1
ATOM 2994 N N . VAL B 1 135 ? 3.217 -16.75 -22.172 1 98.69 135 VAL B N 1
ATOM 2995 C CA . VAL B 1 135 ? 1.92 -16.516 -21.547 1 98.69 135 VAL B CA 1
ATOM 2996 C C . VAL B 1 135 ? 1.688 -15.008 -21.422 1 98.69 135 VAL B C 1
ATOM 2998 O O . VAL B 1 135 ? 0.598 -14.57 -21.047 1 98.69 135 VAL B O 1
ATOM 3001 N N . ILE B 1 136 ? 2.609 -14.125 -21.828 1 98.75 136 ILE B N 1
ATOM 3002 C CA . ILE B 1 136 ? 2.652 -12.703 -21.5 1 98.75 136 ILE B CA 1
ATOM 3003 C C . ILE B 1 136 ? 1.42 -12 -22.078 1 98.75 136 ILE B C 1
ATOM 3005 O O . ILE B 1 136 ? 0.894 -11.062 -21.469 1 98.75 136 ILE B O 1
ATOM 3009 N N . ASN B 1 137 ? 0.918 -12.438 -23.172 1 98.44 137 ASN B N 1
ATOM 3010 C CA . ASN B 1 137 ? -0.205 -11.781 -23.828 1 98.44 137 ASN B CA 1
ATOM 3011 C C . ASN B 1 137 ? -1.497 -11.953 -23.031 1 98.44 137 ASN B C 1
ATOM 3013 O O . ASN B 1 137 ? -2.488 -11.266 -23.297 1 98.44 137 ASN B O 1
ATOM 3017 N N . HIS B 1 138 ? -1.481 -12.844 -22.062 1 98.62 138 HIS B N 1
ATOM 3018 C CA . HIS B 1 138 ? -2.68 -13.102 -21.266 1 98.62 138 HIS B CA 1
ATOM 3019 C C . HIS B 1 138 ? -2.502 -12.625 -19.828 1 98.62 138 HIS B C 1
ATOM 3021 O O . HIS B 1 138 ? -3.309 -12.953 -18.953 1 98.62 138 HIS B O 1
ATOM 3027 N N . VAL B 1 139 ? -1.485 -11.844 -19.516 1 98.81 139 VAL B N 1
ATOM 3028 C CA . VAL B 1 139 ? -1.188 -11.297 -18.203 1 98.81 139 VAL B CA 1
ATOM 3029 C C . VAL B 1 139 ? -1.383 -9.789 -18.203 1 98.81 139 VAL B C 1
ATOM 3031 O O . VAL B 1 139 ? -0.947 -9.102 -19.141 1 98.81 139 VAL B O 1
ATOM 3034 N N . ASP B 1 140 ? -2.07 -9.258 -17.234 1 98.81 140 ASP B N 1
ATOM 3035 C CA . ASP B 1 140 ? -2.352 -7.824 -17.203 1 98.81 140 ASP B CA 1
ATOM 3036 C C . ASP B 1 140 ? -1.36 -7.094 -16.297 1 98.81 140 ASP B C 1
ATOM 3038 O O . ASP B 1 140 ? -0.975 -5.957 -16.578 1 98.81 140 ASP B O 1
ATOM 3042 N N . ILE B 1 141 ? -0.966 -7.68 -15.195 1 98.88 141 ILE B N 1
ATOM 3043 C CA . ILE B 1 141 ? -0.04 -7.098 -14.227 1 98.88 141 ILE B CA 1
ATOM 3044 C C . ILE B 1 141 ? 0.947 -8.164 -13.758 1 98.88 141 ILE B C 1
ATOM 3046 O O . ILE B 1 141 ? 0.588 -9.336 -13.625 1 98.88 141 ILE B O 1
ATOM 3050 N N . ILE B 1 142 ? 2.15 -7.797 -13.547 1 98.94 142 ILE B N 1
ATOM 3051 C CA . ILE B 1 142 ? 3.17 -8.727 -13.086 1 98.94 142 ILE B CA 1
ATOM 3052 C C . ILE B 1 142 ? 3.83 -8.18 -11.82 1 98.94 142 ILE B C 1
ATOM 3054 O O . ILE B 1 142 ? 4.301 -7.043 -11.805 1 98.94 142 ILE B O 1
ATOM 3058 N N . GLY B 1 143 ? 3.756 -8.891 -10.727 1 98.81 143 GLY B N 1
ATOM 3059 C CA . GLY B 1 143 ? 4.645 -8.727 -9.594 1 98.81 143 GLY B CA 1
ATOM 3060 C C . GLY B 1 143 ? 5.836 -9.664 -9.625 1 98.81 143 GLY B C 1
ATOM 3061 O O . GLY B 1 143 ? 5.688 -10.867 -9.398 1 98.81 143 GLY B O 1
ATOM 3062 N N . MET B 1 144 ? 6.953 -9.117 -9.914 1 98.81 144 MET B N 1
ATOM 3063 C CA . MET B 1 144 ? 8.18 -9.891 -10.094 1 98.81 144 MET B CA 1
ATOM 3064 C C . MET B 1 144 ? 9.102 -9.742 -8.891 1 98.81 144 MET B C 1
ATOM 3066 O O . MET B 1 144 ? 9.391 -8.625 -8.461 1 98.81 144 MET B O 1
ATOM 3070 N N . ASP B 1 145 ? 9.555 -10.844 -8.383 1 98.25 145 ASP B N 1
ATOM 3071 C CA . ASP B 1 145 ? 10.547 -10.828 -7.305 1 98.25 145 ASP B CA 1
ATOM 3072 C C . ASP B 1 145 ? 11.961 -10.969 -7.859 1 98.25 145 ASP B C 1
ATOM 3074 O O . ASP B 1 145 ? 12.266 -11.93 -8.562 1 98.25 145 ASP B O 1
ATOM 3078 N N . ILE B 1 146 ? 12.75 -10.031 -7.574 1 98.75 146 ILE B N 1
ATOM 3079 C CA . ILE B 1 146 ? 14.172 -10.258 -7.762 1 98.75 146 ILE B CA 1
ATOM 3080 C C . ILE B 1 146 ? 14.758 -10.922 -6.52 1 98.75 146 ILE B C 1
ATOM 3082 O O . ILE B 1 146 ? 14.664 -10.383 -5.414 1 98.75 146 ILE B O 1
ATOM 3086 N N . LYS B 1 147 ? 15.266 -12.078 -6.742 1 98.5 147 LYS B N 1
ATOM 3087 C CA . LYS B 1 147 ? 15.844 -12.867 -5.652 1 98.5 147 LYS B CA 1
ATOM 3088 C C . LYS B 1 147 ? 17.312 -12.516 -5.434 1 98.5 147 LYS B C 1
ATOM 3090 O O . LYS B 1 147 ? 18.172 -12.906 -6.223 1 98.5 147 LYS B O 1
ATOM 3095 N N . ILE B 1 148 ? 17.562 -11.82 -4.352 1 98.5 148 ILE B N 1
ATOM 3096 C CA . ILE B 1 148 ? 18.938 -11.445 -4.074 1 98.5 148 ILE B CA 1
ATOM 3097 C C . ILE B 1 148 ? 19.594 -12.5 -3.186 1 98.5 148 ILE B C 1
ATOM 3099 O O . ILE B 1 148 ? 18.922 -13.125 -2.359 1 98.5 148 ILE B O 1
ATOM 3103 N N . PRO B 1 149 ? 20.875 -12.664 -3.305 1 98 149 PRO B N 1
ATOM 3104 C CA . PRO B 1 149 ? 21.578 -13.758 -2.615 1 98 149 PRO B CA 1
ATOM 3105 C C . PRO B 1 149 ? 21.438 -13.672 -1.096 1 98 149 PRO B C 1
ATOM 3107 O O . PRO B 1 149 ? 21.188 -14.688 -0.438 1 98 149 PRO B O 1
ATOM 3110 N N . SER B 1 150 ? 21.531 -12.523 -0.445 1 97.56 150 SER B N 1
ATOM 3111 C CA . SER B 1 150 ? 21.625 -12.383 1.005 1 97.56 150 SER B CA 1
ATOM 3112 C C . SER B 1 150 ? 20.375 -12.922 1.697 1 97.56 150 SER B C 1
ATOM 3114 O O . SER B 1 150 ? 20.469 -13.539 2.76 1 97.56 150 SER B O 1
ATOM 3116 N N . THR B 1 151 ? 19.219 -12.742 1.052 1 96.5 151 THR B N 1
ATOM 3117 C CA . THR B 1 151 ? 17.984 -13.133 1.734 1 96.5 151 THR B CA 1
ATOM 3118 C C . THR B 1 151 ? 17.422 -14.422 1.148 1 96.5 151 THR B C 1
ATOM 3120 O O . THR B 1 151 ? 16.875 -15.258 1.876 1 96.5 151 THR B O 1
ATOM 3123 N N . SER B 1 152 ? 17.609 -14.633 -0.135 1 96.31 152 SER B N 1
ATOM 3124 C CA . SER B 1 152 ? 16.984 -15.797 -0.775 1 96.31 152 SER B CA 1
ATOM 3125 C C . SER B 1 152 ? 17.906 -17.016 -0.711 1 96.31 152 SER B C 1
ATOM 3127 O O . SER B 1 152 ? 17.438 -18.156 -0.794 1 96.31 152 SER B O 1
ATOM 3129 N N . GLY B 1 153 ? 19.219 -16.75 -0.633 1 96.56 153 GLY B N 1
ATOM 3130 C CA . GLY B 1 153 ? 20.188 -17.844 -0.753 1 96.56 153 GLY B CA 1
ATOM 3131 C C . GLY B 1 153 ? 20.422 -18.281 -2.188 1 96.56 153 GLY B C 1
ATOM 3132 O O . GLY B 1 153 ? 21.297 -19.094 -2.457 1 96.56 153 GLY B O 1
ATOM 3133 N N . CYS B 1 154 ? 19.672 -17.766 -3.119 1 95.94 154 CYS B N 1
ATOM 3134 C CA . CYS B 1 154 ? 19.812 -18.078 -4.535 1 95.94 154 CYS B CA 1
ATOM 3135 C C . CYS B 1 154 ? 20.859 -17.188 -5.184 1 95.94 154 CYS B C 1
ATOM 3137 O O . CYS B 1 154 ? 20.953 -16 -4.887 1 95.94 154 CYS B O 1
ATOM 3139 N N . THR B 1 155 ? 21.703 -17.859 -6.035 1 96.06 155 THR B N 1
ATOM 3140 C CA . THR B 1 155 ? 22.781 -17.109 -6.684 1 96.06 155 THR B CA 1
ATOM 3141 C C . THR B 1 155 ? 22.688 -17.234 -8.203 1 96.06 155 THR B C 1
ATOM 3143 O O . THR B 1 155 ? 21.984 -18.094 -8.711 1 96.06 155 THR B O 1
ATOM 3146 N N . ASP B 1 156 ? 23.344 -16.281 -8.898 1 96.31 156 ASP B N 1
ATOM 3147 C CA . ASP B 1 156 ? 23.547 -16.344 -10.344 1 96.31 156 ASP B CA 1
ATOM 3148 C C . ASP B 1 156 ? 22.219 -16.266 -11.086 1 96.31 156 ASP B C 1
ATOM 3150 O O . ASP B 1 156 ? 21.984 -17 -12.047 1 96.31 156 ASP B O 1
ATOM 3154 N N . LEU B 1 157 ? 21.344 -15.336 -10.547 1 98.38 157 LEU B N 1
ATOM 3155 C CA . LEU B 1 157 ? 20.031 -15.211 -11.172 1 98.38 157 LEU B CA 1
ATOM 3156 C C . LEU B 1 157 ? 19.891 -13.867 -11.883 1 98.38 157 LEU B C 1
ATOM 3158 O O . LEU B 1 157 ? 18.859 -13.578 -12.484 1 98.38 157 LEU B O 1
ATOM 3162 N N . TRP B 1 158 ? 20.922 -13.047 -11.922 1 98.56 158 TRP B N 1
ATOM 3163 C CA . TRP B 1 158 ? 20.844 -11.664 -12.383 1 98.56 158 TRP B CA 1
ATOM 3164 C C . TRP B 1 158 ? 20.5 -11.602 -13.859 1 98.56 158 TRP B C 1
ATOM 3166 O O . TRP B 1 158 ? 19.641 -10.805 -14.266 1 98.56 158 TRP B O 1
ATOM 3176 N N . ASP B 1 159 ? 21.109 -12.43 -14.664 1 98.56 159 ASP B N 1
ATOM 3177 C CA . ASP B 1 159 ? 20.844 -12.422 -16.109 1 98.56 159 ASP B CA 1
ATOM 3178 C C . ASP B 1 159 ? 19.406 -12.883 -16.391 1 98.56 159 ASP B C 1
ATOM 3180 O O . ASP B 1 159 ? 18.75 -12.336 -17.281 1 98.56 159 ASP B O 1
ATOM 3184 N N . ASP B 1 160 ? 19 -13.906 -15.703 1 98.62 160 ASP B N 1
ATOM 3185 C CA . ASP B 1 160 ? 17.625 -14.383 -15.852 1 98.62 160 ASP B CA 1
ATOM 3186 C C . ASP B 1 160 ? 16.625 -13.297 -15.469 1 98.62 160 ASP B C 1
ATOM 3188 O O . ASP B 1 160 ? 15.641 -13.07 -16.188 1 98.62 160 ASP B O 1
ATOM 3192 N N . HIS B 1 161 ? 16.875 -12.602 -14.367 1 98.88 161 HIS B N 1
ATOM 3193 C CA . HIS B 1 161 ? 16.016 -11.516 -13.93 1 98.88 161 HIS B CA 1
ATOM 3194 C C . HIS B 1 161 ? 15.945 -10.406 -14.977 1 98.88 161 HIS B C 1
ATOM 3196 O O . HIS B 1 161 ? 14.867 -9.891 -15.266 1 98.88 161 HIS B O 1
ATOM 3202 N N . ARG B 1 162 ? 17.094 -10.047 -15.547 1 98.88 162 ARG B N 1
ATOM 3203 C CA . ARG B 1 162 ? 17.125 -9.008 -16.562 1 98.88 162 ARG B CA 1
ATOM 3204 C C . ARG B 1 162 ? 16.297 -9.406 -17.781 1 98.88 162 ARG B C 1
ATOM 3206 O O . ARG B 1 162 ? 15.461 -8.625 -18.25 1 98.88 162 ARG B O 1
ATOM 3213 N N . GLN B 1 163 ? 16.531 -10.602 -18.281 1 98.88 163 GLN B N 1
ATOM 3214 C CA . GLN B 1 163 ? 15.797 -11.078 -19.453 1 98.88 163 GLN B CA 1
ATOM 3215 C C . GLN B 1 163 ? 14.305 -11.156 -19.188 1 98.88 163 GLN B C 1
ATOM 3217 O O . GLN B 1 163 ? 13.484 -10.797 -20.031 1 98.88 163 GLN B O 1
ATOM 3222 N N . PHE B 1 164 ? 14.016 -11.633 -18.016 1 98.94 164 PHE B N 1
ATOM 3223 C CA . PHE B 1 164 ? 12.609 -11.719 -17.625 1 98.94 164 PHE B CA 1
ATOM 3224 C C . PHE B 1 164 ? 11.961 -10.344 -17.625 1 98.94 164 PHE B C 1
ATOM 3226 O O . PHE B 1 164 ? 10.875 -10.164 -18.188 1 98.94 164 PHE B O 1
ATOM 3233 N N . LEU B 1 165 ? 12.609 -9.383 -17.016 1 98.94 165 LEU B N 1
ATOM 3234 C CA . LEU B 1 165 ? 12.07 -8.039 -16.859 1 98.94 165 LEU B CA 1
ATOM 3235 C C . LEU B 1 165 ? 11.883 -7.375 -18.219 1 98.94 165 LEU B C 1
ATOM 3237 O O . LEU B 1 165 ? 10.93 -6.617 -18.422 1 98.94 165 LEU B O 1
ATOM 3241 N N . GLU B 1 166 ? 12.719 -7.652 -19.156 1 98.88 166 GLU B N 1
ATOM 3242 C CA . GLU B 1 166 ? 12.594 -7.109 -20.516 1 98.88 166 GLU B CA 1
ATOM 3243 C C . GLU B 1 166 ? 11.273 -7.52 -21.156 1 98.88 166 GLU B C 1
ATOM 3245 O O . GLU B 1 166 ? 10.617 -6.715 -21.828 1 98.88 166 GLU B O 1
ATOM 3250 N N . ILE B 1 167 ? 10.883 -8.719 -20.922 1 98.88 167 ILE B N 1
ATOM 3251 C CA . ILE B 1 167 ? 9.609 -9.211 -21.438 1 98.88 167 ILE B CA 1
ATOM 3252 C C . ILE B 1 167 ? 8.461 -8.656 -20.609 1 98.88 167 ILE B C 1
ATOM 3254 O O . ILE B 1 167 ? 7.469 -8.164 -21.156 1 98.88 167 ILE B O 1
ATOM 3258 N N . ALA B 1 168 ? 8.633 -8.656 -19.281 1 98.88 168 ALA B N 1
ATOM 3259 C CA . ALA B 1 168 ? 7.582 -8.227 -18.359 1 98.88 168 ALA B CA 1
ATOM 3260 C C . ALA B 1 168 ? 7.215 -6.766 -18.578 1 98.88 168 ALA B C 1
ATOM 3262 O O . ALA B 1 168 ? 6.062 -6.367 -18.391 1 98.88 168 ALA B O 1
ATOM 3263 N N . ASN B 1 169 ? 8.188 -5.996 -19.031 1 98.56 169 ASN B N 1
ATOM 3264 C CA . ASN B 1 169 ? 8.008 -4.551 -19.156 1 98.56 169 ASN B CA 1
ATOM 3265 C C . ASN B 1 169 ? 7.027 -4.199 -20.266 1 98.56 169 ASN B C 1
ATOM 3267 O O . ASN B 1 169 ? 6.684 -3.031 -20.453 1 98.56 169 ASN B O 1
ATOM 3271 N N . THR B 1 170 ? 6.582 -5.176 -21.031 1 98.38 170 THR B N 1
ATOM 3272 C CA . THR B 1 170 ? 5.551 -4.934 -22.047 1 98.38 170 THR B CA 1
ATOM 3273 C C . THR B 1 170 ? 4.176 -4.848 -21.391 1 98.38 170 THR B C 1
ATOM 3275 O O . THR B 1 170 ? 3.197 -4.477 -22.047 1 98.38 170 THR B O 1
ATOM 3278 N N . ARG B 1 171 ? 4.07 -5.211 -20.109 1 98.38 171 ARG B N 1
ATOM 3279 C CA . ARG B 1 171 ? 2.867 -5.113 -19.281 1 98.38 171 ARG B CA 1
ATOM 3280 C C . ARG B 1 171 ? 3.096 -4.191 -18.094 1 98.38 171 ARG B C 1
ATOM 3282 O O . ARG B 1 171 ? 4.199 -3.682 -17.891 1 98.38 171 ARG B O 1
ATOM 3289 N N . ARG B 1 172 ? 2.012 -3.891 -17.375 1 98.31 172 ARG B N 1
ATOM 3290 C CA . ARG B 1 172 ? 2.201 -3.254 -16.078 1 98.31 172 ARG B CA 1
ATOM 3291 C C . ARG B 1 172 ? 2.975 -4.168 -15.133 1 98.31 172 ARG B C 1
ATOM 3293 O O . ARG B 1 172 ? 2.559 -5.297 -14.875 1 98.31 172 ARG B O 1
ATOM 3300 N N . ALA B 1 173 ? 4.109 -3.682 -14.711 1 98.75 173 ALA B N 1
ATOM 3301 C CA . ALA B 1 173 ? 4.953 -4.512 -13.852 1 98.75 173 ALA B CA 1
ATOM 3302 C C . ALA B 1 173 ? 5.508 -3.707 -12.68 1 98.75 173 ALA B C 1
ATOM 3304 O O . ALA B 1 173 ? 5.688 -2.49 -12.789 1 98.75 173 ALA B O 1
ATOM 3305 N N . PHE B 1 174 ? 5.688 -4.352 -11.586 1 98.88 174 PHE B N 1
ATOM 3306 C CA . PHE B 1 174 ? 6.484 -3.838 -10.477 1 98.88 174 PHE B CA 1
ATOM 3307 C C . PHE B 1 174 ? 7.398 -4.922 -9.914 1 98.88 174 PHE B C 1
ATOM 3309 O O . PHE B 1 174 ? 7.156 -6.113 -10.133 1 98.88 174 PHE B O 1
ATOM 3316 N N . ILE B 1 175 ? 8.445 -4.484 -9.242 1 98.94 175 ILE B N 1
ATOM 3317 C CA . ILE B 1 175 ? 9.469 -5.398 -8.742 1 98.94 175 ILE B CA 1
ATOM 3318 C C . ILE B 1 175 ? 9.445 -5.41 -7.215 1 98.94 175 ILE B C 1
ATOM 3320 O O . ILE B 1 175 ? 9.281 -4.363 -6.582 1 98.94 175 ILE B O 1
ATOM 3324 N N . LYS B 1 176 ? 9.633 -6.566 -6.688 1 98.62 176 LYS B N 1
ATOM 3325 C CA . LYS B 1 176 ? 9.805 -6.738 -5.246 1 98.62 176 LYS B CA 1
ATOM 3326 C C . LYS B 1 176 ? 11.172 -7.344 -4.926 1 98.62 176 LYS B C 1
ATOM 3328 O O . LYS B 1 176 ? 11.648 -8.227 -5.641 1 98.62 176 LYS B O 1
ATOM 3333 N N . ILE B 1 177 ? 11.758 -6.859 -3.924 1 98.75 177 ILE B N 1
ATOM 3334 C CA . ILE B 1 177 ? 12.953 -7.457 -3.342 1 98.75 177 ILE B CA 1
ATOM 3335 C C . ILE B 1 177 ? 12.75 -7.656 -1.841 1 98.75 177 ILE B C 1
ATOM 3337 O O . ILE B 1 177 ? 12.453 -6.707 -1.114 1 98.75 177 ILE B O 1
ATOM 3341 N N . VAL B 1 178 ? 12.883 -8.898 -1.43 1 97.44 178 VAL B N 1
ATOM 3342 C CA . VAL B 1 178 ? 12.859 -9.164 0.004 1 97.44 178 VAL B CA 1
ATOM 3343 C C . VAL B 1 178 ? 14.203 -8.773 0.621 1 97.44 178 VAL B C 1
ATOM 3345 O O . VAL B 1 178 ? 15.25 -9.273 0.202 1 97.44 178 VAL B O 1
ATOM 3348 N N . VAL B 1 179 ? 14.156 -7.898 1.611 1 98.12 179 VAL B N 1
ATOM 3349 C CA . VAL B 1 179 ? 15.391 -7.391 2.209 1 98.12 179 VAL B CA 1
ATOM 3350 C C . VAL B 1 179 ? 15.43 -7.75 3.693 1 98.12 179 VAL B C 1
ATOM 3352 O O . VAL B 1 179 ? 14.383 -7.938 4.32 1 98.12 179 VAL B O 1
ATOM 3355 N N . GLY B 1 180 ? 16.609 -7.883 4.18 1 96.62 180 GLY B N 1
ATOM 3356 C CA . GLY B 1 180 ? 16.875 -8.164 5.578 1 96.62 180 GLY B CA 1
ATOM 3357 C C . GLY B 1 180 ? 18.141 -7.484 6.086 1 96.62 180 GLY B C 1
ATOM 3358 O O . GLY B 1 180 ? 18.75 -6.684 5.375 1 96.62 180 GLY B O 1
ATOM 3359 N N . GLU B 1 181 ? 18.438 -7.754 7.371 1 96.38 181 GLU B N 1
ATOM 3360 C CA . GLU B 1 181 ? 19.609 -7.164 7.988 1 96.38 181 GLU B CA 1
ATOM 3361 C C . GLU B 1 181 ? 20.891 -7.551 7.234 1 96.38 181 GLU B C 1
ATOM 3363 O O . GLU B 1 181 ? 21.844 -6.785 7.195 1 96.38 181 GLU B O 1
ATOM 3368 N N . GLU B 1 182 ? 20.812 -8.664 6.602 1 97.31 182 GLU B N 1
ATOM 3369 C CA . GLU B 1 182 ? 21.984 -9.227 5.926 1 97.31 182 GLU B CA 1
ATOM 3370 C C . GLU B 1 182 ? 22.125 -8.672 4.512 1 97.31 182 GLU B C 1
ATOM 3372 O O . GLU B 1 182 ? 23.125 -8.914 3.838 1 97.31 182 GLU B O 1
ATOM 3377 N N . THR B 1 183 ? 21.125 -7.91 4.035 1 98.5 183 THR B N 1
ATOM 3378 C CA . THR B 1 183 ? 21.188 -7.391 2.672 1 98.5 183 THR B CA 1
ATOM 3379 C C . THR B 1 183 ? 22.359 -6.438 2.5 1 98.5 183 THR B C 1
ATOM 3381 O O . THR B 1 183 ? 22.594 -5.562 3.338 1 98.5 183 THR B O 1
ATOM 3384 N N . GLU B 1 184 ? 23.047 -6.641 1.459 1 98.25 184 GLU B N 1
ATOM 3385 C CA . GLU B 1 184 ? 24.203 -5.801 1.184 1 98.25 184 GLU B CA 1
ATOM 3386 C C . GLU B 1 184 ? 23.875 -4.73 0.145 1 98.25 184 GLU B C 1
ATOM 3388 O O . GLU B 1 184 ? 23.047 -4.953 -0.746 1 98.25 184 GLU B O 1
ATOM 3393 N N . ASP B 1 185 ? 24.641 -3.666 0.18 1 98.5 185 ASP B N 1
ATOM 3394 C CA . ASP B 1 185 ? 24.406 -2.518 -0.69 1 98.5 185 ASP B CA 1
ATOM 3395 C C . ASP B 1 185 ? 24.531 -2.908 -2.162 1 98.5 185 ASP B C 1
ATOM 3397 O O . ASP B 1 185 ? 23.75 -2.461 -2.998 1 98.5 185 ASP B O 1
ATOM 3401 N N . TRP B 1 186 ? 25.5 -3.732 -2.426 1 98.62 186 TRP B N 1
ATOM 3402 C CA . TRP B 1 186 ? 25.766 -4.043 -3.828 1 98.62 186 TRP B CA 1
ATOM 3403 C C . TRP B 1 186 ? 24.594 -4.777 -4.449 1 98.62 186 TRP B C 1
ATOM 3405 O O . TRP B 1 186 ? 24.344 -4.668 -5.656 1 98.62 186 TRP B O 1
ATOM 3415 N N . GLU B 1 187 ? 23.859 -5.551 -3.678 1 98.81 187 GLU B N 1
ATOM 3416 C CA . GLU B 1 187 ? 22.703 -6.285 -4.188 1 98.81 187 GLU B CA 1
ATOM 3417 C C . GLU B 1 187 ? 21.594 -5.332 -4.645 1 98.81 187 GLU B C 1
ATOM 3419 O O . GLU B 1 187 ? 21 -5.531 -5.703 1 98.81 187 GLU B O 1
ATOM 3424 N N . ILE B 1 188 ? 21.375 -4.262 -3.854 1 98.88 188 ILE B N 1
ATOM 3425 C CA . ILE B 1 188 ? 20.359 -3.27 -4.184 1 98.88 188 ILE B CA 1
ATOM 3426 C C . ILE B 1 188 ? 20.828 -2.441 -5.383 1 98.88 188 ILE B C 1
ATOM 3428 O O . ILE B 1 188 ? 20.031 -2.145 -6.277 1 98.88 188 ILE B O 1
ATOM 3432 N N . THR B 1 189 ? 22.078 -2.102 -5.383 1 98.81 189 THR B N 1
ATOM 3433 C CA . THR B 1 189 ? 22.625 -1.367 -6.512 1 98.81 189 THR B CA 1
ATOM 3434 C C . THR B 1 189 ? 22.484 -2.168 -7.805 1 98.81 189 THR B C 1
ATOM 3436 O O . THR B 1 189 ? 21.969 -1.653 -8.805 1 98.81 189 THR B O 1
ATOM 3439 N N . ARG B 1 190 ? 22.859 -3.43 -7.715 1 98.81 190 ARG B N 1
ATOM 3440 C CA . ARG B 1 190 ? 22.797 -4.285 -8.898 1 98.81 190 ARG B CA 1
ATOM 3441 C C . ARG B 1 190 ? 21.359 -4.457 -9.375 1 98.81 190 ARG B C 1
ATOM 3443 O O . ARG B 1 190 ? 21.062 -4.34 -10.57 1 98.81 190 ARG B O 1
ATOM 3450 N N . ALA B 1 191 ? 20.469 -4.746 -8.477 1 98.94 191 ALA B N 1
ATOM 3451 C CA . ALA B 1 191 ? 19.062 -4.883 -8.828 1 98.94 191 ALA B CA 1
ATOM 3452 C C . ALA B 1 191 ? 18.531 -3.602 -9.453 1 98.94 191 ALA B C 1
ATOM 3454 O O . ALA B 1 191 ? 17.844 -3.643 -10.477 1 98.94 191 ALA B O 1
ATOM 3455 N N . SER B 1 192 ? 18.859 -2.482 -8.875 1 98.88 192 SER B N 1
ATOM 3456 C CA . SER B 1 192 ? 18.375 -1.188 -9.344 1 98.88 192 SER B CA 1
ATOM 3457 C C . SER B 1 192 ? 18.922 -0.878 -10.742 1 98.88 192 SER B C 1
ATOM 3459 O O . SER B 1 192 ? 18.203 -0.312 -11.57 1 98.88 192 SER B O 1
ATOM 3461 N N . GLU B 1 193 ? 20.156 -1.242 -10.945 1 98.88 193 GLU B N 1
ATOM 3462 C CA . GLU B 1 193 ? 20.75 -1.05 -12.266 1 98.88 193 GLU B CA 1
ATOM 3463 C C . GLU B 1 193 ? 20.016 -1.873 -13.328 1 98.88 193 GLU B C 1
ATOM 3465 O O . GLU B 1 193 ? 19.781 -1.396 -14.438 1 98.88 193 GLU B O 1
ATOM 3470 N N . ILE B 1 194 ? 19.703 -3.084 -12.961 1 98.88 194 ILE B N 1
ATOM 3471 C CA . ILE B 1 194 ? 18.969 -3.955 -13.875 1 98.88 194 ILE B CA 1
ATOM 3472 C C . ILE B 1 194 ? 17.625 -3.338 -14.203 1 98.88 194 ILE B C 1
ATOM 3474 O O . ILE B 1 194 ? 17.25 -3.23 -15.375 1 98.88 194 ILE B O 1
ATOM 3478 N N . ILE B 1 195 ? 16.875 -2.883 -13.211 1 98.94 195 ILE B N 1
ATOM 3479 C CA . ILE B 1 195 ? 15.555 -2.305 -13.406 1 98.94 195 ILE B CA 1
ATOM 3480 C C . ILE B 1 195 ? 15.664 -1.04 -14.258 1 98.94 195 ILE B C 1
ATOM 3482 O O . ILE B 1 195 ? 14.945 -0.889 -15.25 1 98.94 195 ILE B O 1
ATOM 3486 N N . ALA B 1 196 ? 16.594 -0.19 -13.875 1 98.88 196 ALA B N 1
ATOM 3487 C CA . ALA B 1 196 ? 16.781 1.083 -14.57 1 98.88 196 ALA B CA 1
ATOM 3488 C C . ALA B 1 196 ? 17.188 0.862 -16.031 1 98.88 196 ALA B C 1
ATOM 3490 O O . ALA B 1 196 ? 16.797 1.637 -16.906 1 98.88 196 ALA B O 1
ATOM 3491 N N . GLY B 1 197 ? 18.016 -0.168 -16.219 1 98.81 197 GLY B N 1
ATOM 3492 C CA . GLY B 1 197 ? 18.438 -0.497 -17.578 1 98.81 197 GLY B CA 1
ATOM 3493 C C . GLY B 1 197 ? 17.281 -0.86 -18.484 1 98.81 197 GLY B C 1
ATOM 3494 O O . GLY B 1 197 ? 17.359 -0.674 -19.703 1 98.81 197 GLY B O 1
ATOM 3495 N N . VAL B 1 198 ? 16.219 -1.356 -17.922 1 98.81 198 VAL B N 1
ATOM 3496 C CA . VAL B 1 198 ? 15.023 -1.697 -18.688 1 98.81 198 VAL B CA 1
ATOM 3497 C C . VAL B 1 198 ? 14.07 -0.504 -18.719 1 98.81 198 VAL B C 1
ATOM 3499 O O . VAL B 1 198 ? 13.672 -0.051 -19.797 1 98.81 198 VAL B O 1
ATOM 3502 N N . ASN B 1 199 ? 13.742 -0.026 -17.609 1 98.75 199 ASN B N 1
ATOM 3503 C CA . ASN B 1 199 ? 12.828 1.098 -17.422 1 98.75 199 ASN B CA 1
ATOM 3504 C C . ASN B 1 199 ? 12.898 1.659 -16.016 1 98.75 199 ASN B C 1
ATOM 3506 O O . ASN B 1 199 ? 12.438 1.02 -15.062 1 98.75 199 ASN B O 1
ATOM 3510 N N . ARG B 1 200 ? 13.344 2.9 -15.812 1 98.44 200 ARG B N 1
ATOM 3511 C CA . ARG B 1 200 ? 13.578 3.502 -14.5 1 98.44 200 ARG B CA 1
ATOM 3512 C C . ARG B 1 200 ? 12.258 3.799 -13.797 1 98.44 200 ARG B C 1
ATOM 3514 O O . ARG B 1 200 ? 12.234 4.07 -12.594 1 98.44 200 ARG B O 1
ATOM 3521 N N . ASP B 1 201 ? 11.18 3.754 -14.57 1 98.56 201 ASP B N 1
ATOM 3522 C CA . ASP B 1 201 ? 9.883 4.133 -14.016 1 98.56 201 ASP B CA 1
ATOM 3523 C C . ASP B 1 201 ? 9.164 2.924 -13.414 1 98.56 201 ASP B C 1
ATOM 3525 O O . ASP B 1 201 ? 8.086 3.061 -12.836 1 98.56 201 ASP B O 1
ATOM 3529 N N . ILE B 1 202 ? 9.695 1.675 -13.523 1 98.81 202 ILE B N 1
ATOM 3530 C CA . ILE B 1 202 ? 9.125 0.492 -12.891 1 98.81 202 ILE B CA 1
ATOM 3531 C C . ILE B 1 202 ? 9.266 0.599 -11.367 1 98.81 202 ILE B C 1
ATOM 3533 O O . ILE B 1 202 ? 10.375 0.747 -10.852 1 98.81 202 ILE B O 1
ATOM 3537 N N . PRO B 1 203 ? 8.188 0.529 -10.633 1 98.88 203 PRO B N 1
ATOM 3538 C CA . PRO B 1 203 ? 8.297 0.636 -9.18 1 98.88 203 PRO B CA 1
ATOM 3539 C C . PRO B 1 203 ? 9.062 -0.53 -8.555 1 98.88 203 PRO B C 1
ATOM 3541 O O . PRO B 1 203 ? 8.914 -1.674 -8.992 1 98.88 203 PRO B O 1
ATOM 3544 N N . LEU B 1 204 ? 9.844 -0.18 -7.598 1 98.94 204 LEU B N 1
ATOM 3545 C CA . LEU B 1 204 ? 10.516 -1.178 -6.777 1 98.94 204 LEU B CA 1
ATOM 3546 C C . LEU B 1 204 ? 9.977 -1.164 -5.352 1 98.94 204 LEU B C 1
ATOM 3548 O O . LEU B 1 204 ? 9.914 -0.109 -4.715 1 98.94 204 LEU B O 1
ATOM 3552 N N . ILE B 1 205 ? 9.57 -2.285 -4.91 1 98.88 205 ILE B N 1
ATOM 3553 C CA . ILE B 1 205 ? 9.148 -2.473 -3.525 1 98.88 205 ILE B CA 1
ATOM 3554 C C . ILE B 1 205 ? 10.234 -3.221 -2.754 1 98.88 205 ILE B C 1
ATOM 3556 O O . ILE B 1 205 ? 10.547 -4.371 -3.068 1 98.88 205 ILE B O 1
ATOM 3560 N N . LEU B 1 206 ? 10.836 -2.518 -1.818 1 98.62 206 LEU B N 1
ATOM 3561 C CA . LEU B 1 206 ? 11.641 -3.209 -0.818 1 98.62 206 LEU B CA 1
ATOM 3562 C C . LEU B 1 206 ? 10.766 -3.805 0.274 1 98.62 206 LEU B C 1
ATOM 3564 O O . LEU B 1 206 ? 10.062 -3.074 0.976 1 98.62 206 LEU B O 1
ATOM 3568 N N . GLN B 1 207 ? 10.781 -5.109 0.375 1 96.81 207 GLN B N 1
ATOM 3569 C CA . GLN B 1 207 ? 9.906 -5.824 1.3 1 96.81 207 GLN B CA 1
ATOM 3570 C C . GLN B 1 207 ? 10.703 -6.461 2.434 1 96.81 207 GLN B C 1
ATOM 3572 O O . GLN B 1 207 ? 11.391 -7.465 2.23 1 96.81 207 GLN B O 1
ATOM 3577 N N . PRO B 1 208 ? 10.648 -5.922 3.637 1 95.19 208 PRO B N 1
ATOM 3578 C CA . PRO B 1 208 ? 11.359 -6.512 4.773 1 95.19 208 PRO B CA 1
ATOM 3579 C C . PRO B 1 208 ? 10.953 -7.957 5.039 1 95.19 208 PRO B C 1
ATOM 3581 O O . PRO B 1 208 ? 9.766 -8.289 4.977 1 95.19 208 PRO B O 1
ATOM 3584 N N . VAL B 1 209 ? 11.883 -8.758 5.332 1 90.75 209 VAL B N 1
ATOM 3585 C CA . VAL B 1 209 ? 11.609 -10.141 5.707 1 90.75 209 VAL B CA 1
ATOM 3586 C C . VAL B 1 209 ? 10.82 -10.18 7.012 1 90.75 209 VAL B C 1
ATOM 3588 O O . VAL B 1 209 ? 11.086 -9.391 7.926 1 90.75 209 VAL B O 1
ATOM 3591 N N . THR B 1 210 ? 9.898 -11.016 7.008 1 83.69 210 THR B N 1
ATOM 3592 C CA . THR B 1 210 ? 9.156 -11.242 8.242 1 83.69 210 THR B CA 1
ATOM 3593 C C . THR B 1 210 ? 9.648 -12.5 8.945 1 83.69 210 THR B C 1
ATOM 3595 O O . THR B 1 210 ? 9.734 -13.57 8.336 1 83.69 210 THR B O 1
ATOM 3598 N N . ARG B 1 211 ? 10.039 -12.383 10.141 1 79.38 211 ARG B N 1
ATOM 3599 C CA . ARG B 1 211 ? 10.562 -13.492 10.922 1 79.38 211 ARG B CA 1
ATOM 3600 C C . ARG B 1 211 ? 9.469 -14.141 11.766 1 79.38 211 ARG B C 1
ATOM 3602 O O . ARG B 1 211 ? 8.297 -13.758 11.672 1 79.38 211 ARG B O 1
ATOM 3609 N N . ALA B 1 212 ? 9.945 -15.195 12.383 1 70.94 212 ALA B N 1
ATOM 3610 C CA . ALA B 1 212 ? 9.031 -15.867 13.305 1 70.94 212 ALA B CA 1
ATOM 3611 C C . ALA B 1 212 ? 8.438 -14.883 14.305 1 70.94 212 ALA B C 1
ATOM 3613 O O . ALA B 1 212 ? 9.133 -13.992 14.805 1 70.94 212 ALA B O 1
ATOM 3614 N N . GLY B 1 213 ? 7.129 -14.922 14.586 1 70.31 213 GLY B N 1
ATOM 3615 C CA . GLY B 1 213 ? 6.449 -14.016 15.5 1 70.31 213 GLY B CA 1
ATOM 3616 C C . GLY B 1 213 ? 5.977 -12.742 14.828 1 70.31 213 GLY B C 1
ATOM 3617 O O . GLY B 1 213 ? 5.645 -11.766 15.5 1 70.31 213 GLY B O 1
ATOM 3618 N N . ASP B 1 214 ? 6.168 -12.742 13.547 1 71.69 214 ASP B N 1
ATOM 3619 C CA . ASP B 1 214 ? 5.641 -11.664 12.711 1 71.69 214 ASP B CA 1
ATOM 3620 C C . ASP B 1 214 ? 6.352 -10.344 13 1 71.69 214 ASP B C 1
ATOM 3622 O O . ASP B 1 214 ? 5.711 -9.297 13.109 1 71.69 214 ASP B O 1
ATOM 3626 N N . THR B 1 215 ? 7.656 -10.461 13.273 1 79.5 215 THR B N 1
ATOM 3627 C CA . THR B 1 215 ? 8.508 -9.289 13.414 1 79.5 215 THR B CA 1
ATOM 3628 C C . THR B 1 215 ? 9.328 -9.062 12.148 1 79.5 215 THR B C 1
ATOM 3630 O O . THR B 1 215 ? 9.672 -10.016 11.445 1 79.5 215 THR B O 1
ATOM 3633 N N . LEU B 1 216 ? 9.625 -7.82 11.922 1 85.56 216 LEU B N 1
ATOM 3634 C CA . LEU B 1 216 ? 10.43 -7.516 10.75 1 85.56 216 LEU B CA 1
ATOM 3635 C C . LEU B 1 216 ? 11.891 -7.883 10.977 1 85.56 216 LEU B C 1
ATOM 3637 O O . LEU B 1 216 ? 12.422 -7.688 12.078 1 85.56 216 LEU B O 1
ATOM 3641 N N . GLY B 1 217 ? 12.531 -8.391 9.969 1 88.56 217 GLY B N 1
ATOM 3642 C CA . GLY B 1 217 ? 13.914 -8.836 10.039 1 88.56 217 GLY B CA 1
ATOM 3643 C C . GLY B 1 217 ? 14.906 -7.773 9.609 1 88.56 217 GLY B C 1
ATOM 3644 O O . GLY B 1 217 ? 15.992 -8.094 9.125 1 88.56 217 GLY B O 1
ATOM 3645 N N . ILE B 1 218 ? 14.555 -6.562 9.656 1 93.06 218 ILE B N 1
ATOM 3646 C CA . ILE B 1 218 ? 15.438 -5.461 9.281 1 93.06 218 ILE B CA 1
ATOM 3647 C C . ILE B 1 218 ? 15.102 -4.223 10.109 1 93.06 218 ILE B C 1
ATOM 3649 O O . ILE B 1 218 ? 13.93 -3.916 10.328 1 93.06 218 ILE B O 1
ATOM 3653 N N . LYS B 1 219 ? 16.141 -3.535 10.602 1 91.56 219 LYS B N 1
ATOM 3654 C CA . LYS B 1 219 ? 15.93 -2.279 11.32 1 91.56 219 LYS B CA 1
ATOM 3655 C C . LYS B 1 219 ? 15.406 -1.193 10.383 1 91.56 219 LYS B C 1
ATOM 3657 O O . LYS B 1 219 ? 15.805 -1.124 9.219 1 91.56 219 LYS B O 1
ATOM 3662 N N . PRO B 1 220 ? 14.555 -0.366 10.914 1 92.44 220 PRO B N 1
ATOM 3663 C CA . PRO B 1 220 ? 13.977 0.695 10.086 1 92.44 220 PRO B CA 1
ATOM 3664 C C . PRO B 1 220 ? 15.039 1.548 9.391 1 92.44 220 PRO B C 1
ATOM 3666 O O . PRO B 1 220 ? 14.922 1.84 8.203 1 92.44 220 PRO B O 1
ATOM 3669 N N . VAL B 1 221 ? 16.078 1.955 10.086 1 93.69 221 VAL B N 1
ATOM 3670 C CA . VAL B 1 221 ? 17.125 2.822 9.531 1 93.69 221 VAL B CA 1
ATOM 3671 C C . VAL B 1 221 ? 17.797 2.135 8.344 1 93.69 221 VAL B C 1
ATOM 3673 O O . VAL B 1 221 ? 18.062 2.77 7.32 1 93.69 221 VAL B O 1
ATOM 3676 N N . LYS B 1 222 ? 18.047 0.833 8.461 1 95.94 222 LYS B N 1
ATOM 3677 C CA . LYS B 1 222 ? 18.672 0.086 7.371 1 95.94 222 LYS B CA 1
ATOM 3678 C C . LYS B 1 222 ? 17.75 0.023 6.152 1 95.94 222 LYS B C 1
ATOM 3680 O O . LYS B 1 222 ? 18.219 0.188 5.02 1 95.94 222 LYS B O 1
ATOM 3685 N N . ALA B 1 223 ? 16.5 -0.254 6.371 1 96.5 223 ALA B N 1
ATOM 3686 C CA . ALA B 1 223 ? 15.539 -0.269 5.27 1 96.5 223 ALA B CA 1
ATOM 3687 C C . ALA B 1 223 ? 15.531 1.065 4.527 1 96.5 223 ALA B C 1
ATOM 3689 O O . ALA B 1 223 ? 15.508 1.099 3.297 1 96.5 223 ALA B O 1
ATOM 3690 N N . LEU B 1 224 ? 15.594 2.15 5.289 1 97.12 224 LEU B N 1
ATOM 3691 C CA . LEU B 1 224 ? 15.602 3.482 4.691 1 97.12 224 LEU B CA 1
ATOM 3692 C C . LEU B 1 224 ? 16.891 3.713 3.9 1 97.12 224 LEU B C 1
ATOM 3694 O O . LEU B 1 224 ? 16.859 4.348 2.844 1 97.12 224 LEU B O 1
ATOM 3698 N N . GLU B 1 225 ? 17.969 3.219 4.41 1 97.38 225 GLU B N 1
ATOM 3699 C CA . GLU B 1 225 ? 19.234 3.336 3.699 1 97.38 225 GLU B CA 1
ATO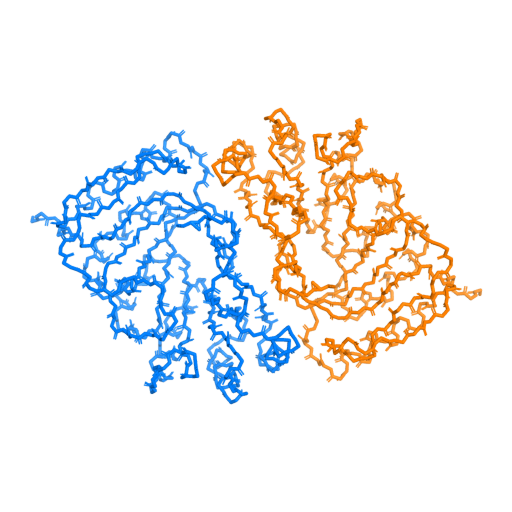M 3700 C C . GLU B 1 225 ? 19.188 2.594 2.365 1 97.38 225 GLU B C 1
ATOM 3702 O O . GLU B 1 225 ? 19.703 3.088 1.356 1 97.38 225 GLU B O 1
ATOM 3707 N N . LEU B 1 226 ? 18.594 1.412 2.416 1 98.56 226 LEU B N 1
ATOM 3708 C CA . LEU B 1 226 ? 18.453 0.651 1.178 1 98.56 226 LEU B CA 1
ATOM 3709 C C . LEU B 1 226 ? 17.562 1.383 0.19 1 98.56 226 LEU B C 1
ATOM 3711 O O . LEU B 1 226 ? 17.828 1.386 -1.015 1 98.56 226 LEU B O 1
ATOM 3715 N N . GLN B 1 227 ? 16.516 1.99 0.668 1 98.62 227 GLN B N 1
ATOM 3716 C CA . GLN B 1 227 ? 15.633 2.793 -0.172 1 98.62 227 GLN B CA 1
ATOM 3717 C C . GLN B 1 227 ? 16.391 3.957 -0.808 1 98.62 227 GLN B C 1
ATOM 3719 O O . GLN B 1 227 ? 16.234 4.227 -2 1 98.62 227 GLN B O 1
ATOM 3724 N N . GLU B 1 228 ? 17.188 4.633 0.002 1 98.25 228 GLU B N 1
ATOM 3725 C CA . GLU B 1 228 ? 18 5.738 -0.499 1 98.25 228 GLU B CA 1
ATOM 3726 C C . GLU B 1 228 ? 18.891 5.289 -1.652 1 98.25 228 GLU B C 1
ATOM 3728 O O . GLU B 1 228 ? 19 5.977 -2.672 1 98.25 228 GLU B O 1
ATOM 3733 N N . LEU B 1 229 ? 19.484 4.16 -1.46 1 98.44 229 LEU B N 1
ATOM 3734 C CA . LEU B 1 229 ? 20.375 3.617 -2.482 1 98.44 229 LEU B CA 1
ATOM 3735 C C . LEU B 1 229 ? 19.609 3.363 -3.781 1 98.44 229 LEU B C 1
ATOM 3737 O O . LEU B 1 229 ? 20.062 3.764 -4.855 1 98.44 229 LEU B O 1
ATOM 3741 N N . ALA B 1 230 ? 18.484 2.74 -3.68 1 98.88 230 ALA B N 1
ATOM 3742 C CA . ALA B 1 230 ? 17.688 2.406 -4.859 1 98.88 230 ALA B CA 1
ATOM 3743 C C . ALA B 1 230 ? 17.188 3.666 -5.559 1 98.88 230 ALA B C 1
ATOM 3745 O O . ALA B 1 230 ? 17.109 3.713 -6.785 1 98.88 230 ALA B O 1
ATOM 3746 N N . CYS B 1 231 ? 16.891 4.699 -4.801 1 98.56 231 CYS B N 1
ATOM 3747 C CA . CYS B 1 231 ? 16.328 5.938 -5.32 1 98.56 231 CYS B CA 1
ATOM 3748 C C . CYS B 1 231 ? 17.328 6.672 -6.191 1 98.56 231 CYS B C 1
ATOM 3750 O O . CYS B 1 231 ? 16.969 7.57 -6.953 1 98.56 231 CYS B O 1
ATOM 3752 N N . ARG B 1 232 ? 18.578 6.309 -6.113 1 97.94 232 ARG B N 1
ATOM 3753 C CA . ARG B 1 232 ? 19.594 6.895 -6.992 1 97.94 232 ARG B CA 1
ATOM 3754 C C . ARG B 1 232 ? 19.375 6.449 -8.438 1 97.94 232 ARG B C 1
ATOM 3756 O O . ARG B 1 232 ? 19.875 7.094 -9.367 1 97.94 232 ARG B O 1
ATOM 3763 N N . TYR B 1 233 ? 18.625 5.348 -8.602 1 98.44 233 TYR B N 1
ATOM 3764 C CA . TYR B 1 233 ? 18.516 4.75 -9.93 1 98.44 233 TYR B CA 1
ATOM 3765 C C . TYR B 1 233 ? 17.078 4.766 -10.422 1 98.44 233 TYR B C 1
ATOM 3767 O O . TYR B 1 233 ? 16.828 4.746 -11.625 1 98.44 233 TYR B O 1
ATOM 3775 N N . LEU B 1 234 ? 16.109 4.781 -9.5 1 98.81 234 LEU B N 1
ATOM 3776 C CA . LEU B 1 234 ? 14.734 4.484 -9.859 1 98.81 234 LEU B CA 1
ATOM 3777 C C . LEU B 1 234 ? 13.805 5.625 -9.445 1 98.81 234 LEU B C 1
ATOM 3779 O O . LEU B 1 234 ? 14.055 6.297 -8.445 1 98.81 234 LEU B O 1
ATOM 3783 N N . ALA B 1 235 ? 12.727 5.77 -10.133 1 98.31 235 ALA B N 1
ATOM 3784 C CA . ALA B 1 235 ? 11.82 6.902 -9.938 1 98.31 235 ALA B CA 1
ATOM 3785 C C . ALA B 1 235 ? 10.891 6.66 -8.758 1 98.31 235 ALA B C 1
ATOM 3787 O O . ALA B 1 235 ? 10.414 7.605 -8.125 1 98.31 235 ALA B O 1
ATOM 3788 N N . GLU B 1 236 ? 10.602 5.426 -8.5 1 98.69 236 GLU B N 1
ATOM 3789 C CA . GLU B 1 236 ? 9.688 5.086 -7.414 1 98.69 236 GLU B CA 1
ATOM 3790 C C . GLU B 1 236 ? 10.164 3.85 -6.656 1 98.69 236 GLU B C 1
ATOM 3792 O O . GLU B 1 236 ? 10.211 2.752 -7.219 1 98.69 236 GLU B O 1
ATOM 3797 N N . VAL B 1 237 ? 10.484 4.051 -5.387 1 98.88 237 VAL B N 1
ATOM 3798 C CA . VAL B 1 237 ? 10.906 2.984 -4.484 1 98.88 237 VAL B CA 1
ATOM 3799 C C . VAL B 1 237 ? 10.078 3.039 -3.201 1 98.88 237 VAL B C 1
ATOM 3801 O O . VAL B 1 237 ? 10.023 4.074 -2.535 1 98.88 237 VAL B O 1
ATOM 3804 N N . ARG B 1 238 ? 9.477 1.941 -2.859 1 98.62 238 ARG B N 1
ATOM 3805 C CA . ARG B 1 238 ? 8.633 1.865 -1.67 1 98.62 238 ARG B CA 1
ATOM 3806 C C . ARG B 1 238 ? 9.148 0.809 -0.699 1 98.62 238 ARG B C 1
ATOM 3808 O O . ARG B 1 238 ? 9.797 -0.157 -1.11 1 98.62 238 ARG B O 1
ATOM 3815 N N . ILE B 1 239 ? 8.938 1.051 0.555 1 97.62 239 ILE B N 1
ATOM 3816 C CA . ILE B 1 239 ? 9.102 0.022 1.578 1 97.62 239 ILE B CA 1
ATOM 3817 C C . ILE B 1 239 ? 7.727 -0.445 2.055 1 97.62 239 ILE B C 1
ATOM 3819 O O . ILE B 1 239 ? 7.012 0.298 2.732 1 97.62 239 ILE B O 1
ATOM 3823 N N . ILE B 1 240 ? 7.328 -1.616 1.703 1 95.81 240 ILE B N 1
ATOM 3824 C CA . ILE B 1 240 ? 6.039 -2.193 2.07 1 95.81 240 ILE B CA 1
ATOM 3825 C C . ILE B 1 240 ? 6.242 -3.596 2.639 1 95.81 240 ILE B C 1
ATOM 3827 O O . ILE B 1 240 ? 6.699 -4.5 1.934 1 95.81 240 ILE B O 1
ATOM 3831 N N . PRO B 1 241 ? 5.938 -3.791 3.902 1 92.75 241 PRO B N 1
ATOM 3832 C CA . PRO B 1 241 ? 6.051 -5.137 4.473 1 92.75 241 PRO B CA 1
ATOM 3833 C C . PRO B 1 241 ? 4.91 -6.055 4.043 1 92.75 241 PRO B C 1
ATOM 3835 O O . PRO B 1 241 ? 4.012 -5.633 3.311 1 92.75 241 PRO B O 1
ATOM 3838 N N . GLN B 1 242 ? 5.02 -7.289 4.418 1 86.75 242 GLN B N 1
ATOM 3839 C CA . GLN B 1 242 ? 3.92 -8.227 4.234 1 86.75 242 GLN B CA 1
ATOM 3840 C C . GLN B 1 242 ? 2.789 -7.949 5.223 1 86.75 242 GLN B C 1
ATOM 3842 O O . GLN B 1 242 ? 2.814 -8.43 6.355 1 86.75 242 GLN B O 1
ATOM 3847 N N . THR B 1 243 ? 1.809 -7.34 4.758 1 82.5 243 THR B N 1
ATOM 3848 C CA . THR B 1 243 ? 0.783 -6.859 5.676 1 82.5 243 THR B CA 1
ATOM 3849 C C . THR B 1 243 ? -0.165 -7.988 6.066 1 82.5 243 THR B C 1
ATOM 3851 O O . THR B 1 243 ? -0.8 -7.938 7.121 1 82.5 243 THR B O 1
ATOM 3854 N N . HIS B 1 244 ? -0.321 -8.984 5.172 1 77.88 244 HIS B N 1
ATOM 3855 C CA . HIS B 1 244 ? -1.242 -10.07 5.469 1 77.88 244 HIS B CA 1
ATOM 3856 C C . HIS B 1 244 ? -0.788 -10.859 6.691 1 77.88 244 HIS B C 1
ATOM 3858 O O . HIS B 1 244 ? -1.611 -11.445 7.398 1 77.88 244 HIS B O 1
ATOM 3864 N N . ARG B 1 245 ? 0.483 -10.836 6.988 1 74.44 245 ARG B N 1
ATOM 3865 C CA . ARG B 1 245 ? 0.997 -11.5 8.18 1 74.44 245 ARG B CA 1
ATOM 3866 C C . ARG B 1 245 ? 0.578 -10.75 9.445 1 74.44 245 ARG B C 1
ATOM 3868 O O . ARG B 1 245 ? 0.35 -11.359 10.492 1 74.44 245 ARG B O 1
ATOM 3875 N N . PHE B 1 246 ? 0.377 -9.453 9.289 1 74.44 246 PHE B N 1
ATOM 3876 C CA . PHE B 1 246 ? -0.032 -8.602 10.398 1 74.44 246 PHE B CA 1
ATOM 3877 C C . PHE B 1 246 ? -1.546 -8.625 10.578 1 74.44 246 PHE B C 1
ATOM 3879 O O . PHE B 1 246 ? -2.051 -8.508 11.695 1 74.44 246 PHE B O 1
ATOM 3886 N N . MET B 1 247 ? -2.197 -8.867 9.438 1 70.81 247 MET B N 1
ATOM 3887 C CA . MET B 1 247 ? -3.656 -8.812 9.445 1 70.81 247 MET B CA 1
ATOM 3888 C C . MET B 1 247 ? -4.246 -10.188 9.758 1 70.81 247 MET B C 1
ATOM 3890 O O . MET B 1 247 ? -5.453 -10.312 9.969 1 70.81 247 MET B O 1
ATOM 3894 N N . GLY B 1 248 ? -3.35 -11.094 9.977 1 63.88 248 GLY B N 1
ATOM 3895 C CA . GLY B 1 248 ? -3.842 -12.453 10.18 1 63.88 248 GLY B CA 1
ATOM 3896 C C . GLY B 1 248 ? -4.602 -13 8.992 1 63.88 248 GLY B C 1
ATOM 3897 O O . GLY B 1 248 ? -5.566 -13.75 9.156 1 63.88 248 GLY B O 1
ATOM 3898 N N . GLN B 1 249 ? -4.352 -12.289 7.875 1 52.66 249 GLN B N 1
ATOM 3899 C CA . GLN B 1 249 ? -5.012 -12.703 6.641 1 52.66 249 GLN B CA 1
ATOM 3900 C C . GLN B 1 249 ? -4.113 -13.625 5.82 1 52.66 249 GLN B C 1
ATOM 3902 O O . GLN B 1 249 ? -2.887 -13.508 5.867 1 52.66 249 GLN B O 1
ATOM 3907 N N . LEU B 1 250 ? -4.09 -14.812 5.543 1 48.62 250 LEU B N 1
ATOM 3908 C CA . LEU B 1 250 ? -3.588 -15.859 4.664 1 48.62 250 LEU B CA 1
ATOM 3909 C C . LEU B 1 250 ? -3.504 -17.188 5.398 1 48.62 250 LEU B C 1
ATOM 3911 O O . LEU B 1 250 ? -3.264 -17.219 6.609 1 48.62 250 LEU B O 1
#

Secondary structure (DSSP, 8-state):
-----B-EEEEEEEE--SGGGTT-EEEEEEE---S---TT--S----SSPPEEEESSTTS--EEEEPSSBPHHHHHHHHHHHHHHSTT---EEEEEES-GGGGHHHHHHHHHHHTTTS-EEEEE-S--HHHHHHHGGG-SEEEEE---HHHH---S-HHHHHHHHHHHTTSEEEEEEEE-TT--HHHHHHHHHHHHHHHTTS-EEEEEPB-TTS-BSS-HHHHHHHHHHHHTT-S-EEE---HHHHHT--/-----B-EEEEEEEE--SGGGTT-EEEEEEE---S---TT--S----SSPPEEEESSTTS--EEEEPSSBPHHHHHHHHHHHHHHSTT---EEEEEES-GGGGHHHHHHHHHHHTTTS-EEEEE-S--HHHHHHHGGG-SEEEEE---HHHH---S-HHHHHHHHHHHTTSEEEEEEEE-TT--HHHHHHHHHHHHHHHTTS-EEEEEPB-TTS-BSS-HHHHHHHHHHHHTT-S-EEE---HHHHHT--

InterPro domains:
  IPR007197 Radical SAM [PF04055] (30-152)
  IPR007197 Radical SAM [PS51918] (21-250)
  IPR007197 Radical SAM [SFLDS00029] (29-154)
  IPR013785 Aldolase-type TIM barrel [G3DSA:3.20.20.70] (7-249)
  IPR024924 7-carboxy-7-deazaguanine synthase-like [MF_00917] (6-250)
  IPR058240 Radical SAM superfamily [SSF102114] (27-236)

Sequence (500 aa):
MSKPGAELEEVFSSVQGEGMLIGLRQVFIRFRGCNLTCDYCDTPAGTPAEPCRIEQTPGRRDFVPADNPVSLDRVAALVEGWQRGWPGVHDSISITGGEPLLRHDILMQWLPVLREHLPVYLETNGVMHAALGLVINHVDIIGMDIKIPSTSGCTDLWDDHRQFLEIANTRRAFIKIVVGEETEDWEITRASEIIAGVNRDIPLILQPVTRAGDTLGIKPVKALELQELACRYLAEVRIIPQTHRFMGQLMSKPGAELEEVFSSVQGEGMLIGLRQVFIRFRGCNLTCDYCDTPAGTPAEPCRIEQTPGRRDFVPADNPVSLDRVAALVEGWQRGWPGVHDSISITGGEPLLRHDILMQWLPVLREHLPVYLETNGVMHAALGLVINHVDIIGMDIKIPSTSGCTDLWDDHRQFLEIANTRRAFIKIVVGEETEDWEITRASEIIAGVNRDIPLILQPVTRAGDTLGIKPVKALELQELACRYLAEVRIIPQTHRFMGQL

Radius of gyration: 23.2 Å; Cα contacts (8 Å, |Δi|>4): 1123; chains: 2; bounding box: 50×77×52 Å

pLDDT: mean 93.65, std 10.83, range [38.34, 98.94]

Foldseek 3Di:
DAQDFAAWAEWAWDAQQDDDRGGAIATETAGEDAPAQFPQDPADPDDPQFFYWYDQAHPPPNTDGHGPRHGLVVNLVSLVVNCVVPPPRHAAYEYHHHANLVVLVSLLVNLVSRCVRHAYEYEHCQQPQVSCVSNVVSHAEYEYEPEFCQGGVDDDRLVSNLSSVLSRVVHHYAYEYEDAQRDDLVRLLSVLCSCLVRPQAHEYEHEFRADPVRDGRHDPVVSVVSQVSSVVRHVHYYYRYRCCSVVVHD/DAQAFAAWAEWAWDAQQDDDRGGAIATETAHEDAPAQFPQDPAPPDDPQFFYWYDQAHPPPNTDGDGPRHGLVVNLVSLVVNCVVPPPRHAAYEYHHHANLVVLVSLLVNLVSRVVRHAYEYEHCQQPQVSCLSNVVSHAEYEYEPEFCQGGVDDDRLVSNLSSVLSRVVHHYAYEYEDAQRDDLVRLLSVLCSCLVRPQAHEYEHEFRADPVRDGRHDPVVSVVSQVSSVVRHVHYYYRYRCCSVVVHD

Solvent-accessible surface area (backbone atoms only — not comparable to full-atom values): 26040 Å² total; per-residue (Å²): 126,82,73,71,45,43,60,39,48,35,35,42,39,46,58,35,32,46,71,93,55,45,12,31,27,24,36,37,43,23,29,56,57,51,96,70,81,46,68,71,61,80,66,81,70,91,61,73,97,59,56,16,34,36,42,74,46,81,50,64,79,52,60,43,78,38,66,66,54,41,42,56,65,58,54,48,50,50,54,51,49,46,46,70,77,42,55,64,47,58,66,25,33,33,42,23,53,46,28,40,60,80,42,33,78,51,42,54,63,44,33,66,60,47,43,74,78,33,50,28,32,38,39,37,61,34,53,59,33,72,42,43,69,70,40,49,92,50,44,53,32,36,45,29,29,54,69,45,44,67,48,22,68,46,72,94,47,63,66,37,34,45,55,19,47,61,61,46,62,80,39,54,48,36,37,34,32,64,36,36,69,67,51,52,68,66,58,48,50,51,51,30,50,50,44,34,72,71,41,31,73,47,38,35,30,42,22,47,34,70,41,87,89,71,37,64,42,41,56,52,54,57,55,50,50,52,46,48,57,33,19,71,49,28,72,37,55,26,53,44,53,62,46,23,70,70,52,70,47,130,127,81,73,73,46,43,60,39,50,34,34,41,40,48,58,35,31,47,70,92,56,46,13,30,28,24,37,36,41,25,28,57,56,51,95,71,80,46,69,72,61,81,67,81,70,88,63,74,98,58,55,16,34,35,44,73,46,82,50,64,79,52,60,42,77,37,67,66,53,40,42,56,67,59,54,47,51,51,53,50,49,47,44,70,76,43,55,65,46,58,66,27,33,33,41,23,53,48,26,38,60,82,41,33,79,51,44,54,62,43,32,67,61,47,43,74,77,34,48,28,32,38,40,38,62,35,53,58,34,71,42,44,68,70,40,49,93,49,45,53,32,35,46,29,29,54,67,46,46,68,48,23,69,45,73,93,47,64,67,37,34,45,55,17,47,60,60,46,63,80,39,51,46,36,38,34,31,65,37,36,70,68,50,51,69,67,59,48,49,51,51,30,48,50,44,33,71,71,42,33,74,47,37,36,29,42,22,46,33,69,40,87,90,72,37,64,43,44,55,52,53,56,54,49,51,53,46,48,57,34,20,72,50,30,72,38,54,26,52,44,51,58,46,22,70,71,52,68,47,128

Organism: Geobacter sulfurreducens (strain ATCC 51573 / DSM 12127 / PCA) (NCBI:txid243231)